Protein AF-A0A0B1SGJ6-F1 (afdb_monomer_lite)

Structure (mmCIF, N/CA/C/O backbone):
data_AF-A0A0B1SGJ6-F1
#
_entry.id   AF-A0A0B1SGJ6-F1
#
loop_
_atom_site.group_PDB
_atom_site.id
_atom_site.type_symbol
_atom_site.label_atom_id
_atom_site.label_alt_id
_atom_site.label_comp_id
_atom_site.label_asym_id
_atom_site.label_entity_id
_atom_site.label_seq_id
_atom_site.pdbx_PDB_ins_code
_atom_site.Cartn_x
_atom_site.Cartn_y
_atom_site.Cartn_z
_atom_site.occupancy
_atom_site.B_iso_or_equiv
_atom_site.auth_seq_id
_atom_site.auth_comp_id
_atom_site.auth_asym_id
_atom_site.auth_atom_id
_atom_site.pdbx_PDB_model_num
ATOM 1 N N . ALA A 1 1 ? 56.336 -38.827 12.678 1.00 42.16 1 ALA A N 1
ATOM 2 C CA . ALA A 1 1 ? 54.986 -38.502 12.176 1.00 42.16 1 ALA A CA 1
ATOM 3 C C . ALA A 1 1 ? 54.052 -38.411 13.371 1.00 42.16 1 ALA A C 1
ATOM 5 O O . ALA A 1 1 ? 54.084 -39.320 14.188 1.00 42.16 1 ALA A O 1
ATOM 6 N N . GLN A 1 2 ? 53.275 -37.336 13.500 1.00 32.31 2 GLN A N 1
ATOM 7 C CA . GLN A 1 2 ? 52.298 -37.185 14.579 1.00 32.31 2 GLN A CA 1
ATOM 8 C C . GLN A 1 2 ? 51.126 -36.366 14.037 1.00 32.31 2 GLN A C 1
ATOM 10 O O . GLN A 1 2 ? 51.325 -35.243 13.577 1.00 32.31 2 GLN A O 1
ATOM 15 N N . ALA A 1 3 ? 49.937 -36.965 13.991 1.00 36.62 3 ALA A N 1
ATOM 16 C CA . ALA A 1 3 ? 48.743 -36.301 13.482 1.00 36.62 3 ALA A CA 1
ATOM 17 C C . ALA A 1 3 ? 48.198 -35.316 14.533 1.00 36.62 3 ALA A C 1
ATOM 19 O O . ALA A 1 3 ? 48.184 -35.663 15.718 1.00 36.62 3 ALA A O 1
ATOM 20 N N . PRO A 1 4 ? 47.732 -34.115 14.145 1.00 39.00 4 PRO A N 1
ATOM 21 C CA . PRO A 1 4 ? 47.005 -33.246 15.059 1.00 39.00 4 PRO A CA 1
ATOM 22 C C . PRO A 1 4 ? 45.632 -33.860 15.365 1.00 39.00 4 PRO A C 1
ATOM 24 O O . PRO A 1 4 ? 44.899 -34.251 14.456 1.00 39.00 4 PRO A O 1
ATOM 27 N N . ALA A 1 5 ? 45.300 -33.960 16.651 1.00 38.28 5 ALA A N 1
ATOM 28 C CA . ALA A 1 5 ? 44.038 -34.531 17.108 1.00 38.28 5 ALA A CA 1
ATOM 29 C C . ALA A 1 5 ? 42.834 -33.694 16.645 1.00 38.28 5 ALA A C 1
ATOM 31 O O . ALA A 1 5 ? 42.866 -32.462 16.674 1.00 38.28 5 ALA A O 1
ATOM 32 N N . SER A 1 6 ? 41.758 -34.372 16.249 1.00 40.84 6 SER A N 1
ATOM 33 C CA . SER A 1 6 ? 40.497 -33.742 15.862 1.00 40.84 6 SER A CA 1
ATOM 34 C C . SER A 1 6 ? 39.881 -32.998 17.050 1.00 40.84 6 SER A C 1
ATOM 36 O O . SER A 1 6 ? 39.502 -33.617 18.041 1.00 40.84 6 SER A O 1
ATOM 38 N N . GLN A 1 7 ? 39.752 -31.673 16.951 1.00 48.41 7 GLN A N 1
ATOM 39 C CA . GLN A 1 7 ? 38.932 -30.904 17.887 1.00 48.41 7 GLN A CA 1
ATOM 40 C C . GLN A 1 7 ? 37.457 -31.212 17.615 1.00 48.41 7 GLN A C 1
ATOM 42 O O . GLN A 1 7 ? 36.918 -30.804 16.586 1.00 48.41 7 GLN A O 1
ATOM 47 N N . GLU A 1 8 ? 36.798 -31.930 18.524 1.00 55.03 8 GLU A N 1
ATOM 48 C CA . GLU A 1 8 ? 35.347 -32.100 18.460 1.00 55.03 8 GLU A CA 1
ATOM 49 C C . GLU A 1 8 ? 34.653 -30.759 18.725 1.00 55.03 8 GLU A C 1
ATOM 51 O O . GLU A 1 8 ? 34.845 -30.141 19.774 1.00 55.03 8 GLU A O 1
ATOM 56 N N . CYS A 1 9 ? 33.829 -30.300 17.779 1.00 58.97 9 CYS A N 1
ATOM 57 C CA . CYS A 1 9 ? 33.044 -29.080 17.942 1.00 58.97 9 CYS A CA 1
ATOM 58 C C . CYS A 1 9 ? 32.043 -29.263 19.102 1.00 58.97 9 CYS A C 1
ATOM 60 O O . CYS A 1 9 ? 31.173 -30.136 19.018 1.00 58.97 9 CYS A O 1
ATOM 62 N N . PRO A 1 10 ? 32.107 -28.453 20.177 1.00 64.56 10 PRO A N 1
ATOM 63 C CA . PRO A 1 10 ? 31.328 -28.717 21.387 1.00 64.56 10 PRO A CA 1
ATOM 64 C C . PRO A 1 10 ? 29.848 -28.330 21.257 1.00 64.56 10 PRO A C 1
ATOM 66 O O . PRO A 1 10 ? 29.024 -28.750 22.072 1.00 64.56 10 PRO A O 1
ATOM 69 N N . TRP A 1 11 ? 29.491 -27.556 20.232 1.00 69.00 11 TRP A N 1
ATOM 70 C CA . TRP A 1 11 ? 28.129 -27.099 19.968 1.00 69.00 11 TRP A CA 1
ATOM 71 C C . TRP A 1 11 ? 27.372 -28.030 19.018 1.00 69.00 11 TRP A C 1
ATOM 73 O O . TRP A 1 11 ? 27.882 -28.450 17.983 1.00 69.00 11 TRP A O 1
ATOM 83 N N . THR A 1 12 ? 26.104 -28.290 19.333 1.00 71.56 12 THR A N 1
ATOM 84 C CA . THR A 1 12 ? 25.183 -29.085 18.506 1.00 71.56 12 THR A CA 1
ATOM 85 C C . THR A 1 12 ? 23.920 -28.299 18.175 1.00 71.56 12 THR A C 1
ATOM 87 O O . THR A 1 12 ? 23.403 -27.580 19.026 1.00 71.56 12 THR A O 1
ATOM 90 N N . ARG A 1 13 ? 23.422 -28.420 16.939 1.00 78.50 13 ARG A N 1
ATOM 91 C CA . ARG A 1 13 ? 22.153 -27.814 16.505 1.00 78.50 13 ARG A CA 1
ATOM 92 C C . ARG A 1 13 ? 20.985 -28.714 16.916 1.00 78.50 13 ARG A C 1
ATOM 94 O O . ARG A 1 13 ? 21.006 -29.901 16.611 1.00 78.50 13 ARG A O 1
ATOM 101 N N . HIS A 1 14 ? 19.963 -28.123 17.525 1.00 67.50 14 HIS A N 1
ATOM 102 C CA . HIS A 1 14 ? 18.692 -28.757 17.883 1.00 67.50 14 HIS A CA 1
ATOM 103 C C . HIS A 1 14 ? 17.524 -27.892 17.401 1.00 67.50 14 HIS A C 1
ATOM 105 O O . HIS A 1 14 ? 17.699 -26.711 17.096 1.00 67.50 14 HIS A O 1
ATOM 111 N N . GLU A 1 15 ? 16.334 -28.475 17.310 1.00 79.56 15 GLU A N 1
ATOM 112 C CA . GLU A 1 15 ? 15.128 -27.805 16.818 1.00 79.56 15 GLU A CA 1
ATOM 113 C C . GLU A 1 15 ? 13.954 -28.137 17.742 1.00 79.56 15 GLU A C 1
ATOM 115 O O . GLU A 1 15 ? 13.792 -29.286 18.153 1.00 79.56 15 GLU A O 1
ATOM 120 N N . THR A 1 16 ? 13.176 -27.129 18.139 1.00 73.06 16 THR A N 1
ATOM 121 C CA . THR A 1 16 ? 12.017 -27.327 19.020 1.00 73.06 16 THR A CA 1
ATOM 122 C C . THR A 1 16 ? 10.806 -27.844 18.242 1.00 73.06 16 THR A C 1
ATOM 124 O O . THR A 1 16 ? 10.727 -27.699 17.024 1.00 73.06 16 THR A O 1
ATOM 127 N N . ALA A 1 17 ? 9.797 -28.365 18.950 1.00 65.12 17 ALA A N 1
ATOM 128 C CA . ALA A 1 17 ? 8.514 -28.760 18.353 1.00 65.12 17 ALA A CA 1
ATOM 129 C C . ALA A 1 17 ? 7.751 -27.600 17.666 1.00 65.12 17 ALA A C 1
ATOM 131 O O . ALA A 1 17 ? 6.809 -27.839 16.919 1.00 65.12 17 ALA A O 1
ATOM 132 N N . GLU A 1 18 ? 8.172 -26.351 17.891 1.00 61.56 18 GLU A N 1
ATOM 133 C CA . GLU A 1 18 ? 7.672 -25.148 17.213 1.00 61.56 18 GLU A CA 1
ATOM 134 C C . GLU A 1 18 ? 8.515 -24.747 15.980 1.00 61.56 18 GLU A C 1
ATOM 136 O O . GLU A 1 18 ? 8.360 -23.644 15.458 1.00 61.56 18 GLU A O 1
ATOM 141 N N . GLY A 1 19 ? 9.464 -25.585 15.543 1.00 68.69 19 GLY A N 1
ATOM 142 C CA . GLY A 1 19 ? 10.342 -25.315 14.397 1.00 68.69 19 GLY A CA 1
ATOM 143 C C . GLY A 1 19 ? 11.425 -24.258 14.651 1.00 68.69 19 GLY A C 1
ATOM 144 O O . GLY A 1 19 ? 11.984 -23.702 13.704 1.00 68.69 19 GLY A O 1
ATOM 145 N N . ARG A 1 20 ? 11.732 -23.929 15.917 1.00 60.72 20 ARG A N 1
ATOM 146 C CA . ARG A 1 20 ? 12.781 -22.950 16.252 1.00 60.72 20 ARG A CA 1
ATOM 147 C C . ARG A 1 20 ? 14.111 -23.644 16.522 1.00 60.72 20 ARG A C 1
ATOM 149 O O . ARG A 1 20 ? 14.217 -24.493 17.405 1.00 60.72 20 ARG A O 1
ATOM 156 N N . VAL A 1 21 ? 15.140 -23.242 15.782 1.00 71.88 21 VAL A N 1
ATOM 157 C CA . VAL A 1 21 ? 16.500 -23.782 15.906 1.00 71.88 21 VAL A CA 1
ATOM 158 C C . VAL A 1 21 ? 17.252 -23.119 17.062 1.00 71.88 21 VAL A C 1
ATOM 160 O O . VAL A 1 21 ? 17.298 -21.893 17.151 1.00 71.88 21 VAL A O 1
ATOM 163 N N . TYR A 1 22 ? 17.902 -23.927 17.898 1.00 72.19 22 TYR A N 1
ATOM 164 C CA . TYR A 1 22 ? 18.834 -23.479 18.934 1.00 72.19 22 TYR A CA 1
ATOM 165 C C . TYR A 1 22 ? 20.126 -24.307 18.916 1.00 72.19 22 TYR A C 1
ATOM 167 O O . TYR A 1 22 ? 20.196 -25.394 18.339 1.00 72.19 22 TYR A O 1
ATOM 175 N N . TYR A 1 23 ? 21.173 -23.779 19.539 1.00 77.25 23 TYR A N 1
ATOM 176 C CA . TYR A 1 23 ? 22.501 -24.382 19.593 1.00 77.25 23 TYR A CA 1
ATOM 177 C C . TYR A 1 23 ? 22.860 -24.700 21.040 1.00 77.25 23 TYR A C 1
ATOM 179 O O . TYR A 1 23 ? 22.784 -23.830 21.902 1.00 77.25 23 TYR A O 1
ATOM 187 N N . TYR A 1 24 ? 23.247 -25.943 21.308 1.00 67.38 24 TYR A N 1
ATOM 188 C CA . TYR A 1 24 ? 23.537 -26.453 22.644 1.00 67.38 24 TYR A CA 1
ATOM 189 C C . TYR A 1 24 ? 25.009 -26.842 22.783 1.00 67.38 24 TYR A C 1
ATOM 191 O O . TYR A 1 24 ? 25.493 -27.689 22.024 1.00 67.38 24 TYR A O 1
ATOM 199 N N . ASN A 1 25 ? 25.705 -26.247 23.751 1.00 75.38 25 ASN A N 1
ATOM 200 C CA . ASN A 1 25 ? 27.093 -26.557 24.075 1.00 75.38 25 ASN A CA 1
ATOM 201 C C . ASN A 1 25 ? 27.160 -27.757 25.030 1.00 75.38 25 ASN A C 1
ATOM 203 O O . ASN A 1 25 ? 26.712 -27.695 26.174 1.00 75.38 25 ASN A O 1
ATOM 207 N N . LYS A 1 26 ? 27.757 -28.861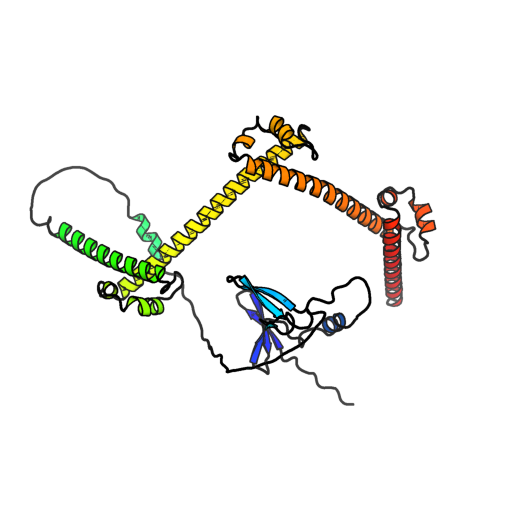 24.580 1.00 68.25 26 LYS A N 1
ATOM 208 C CA . LYS A 1 26 ? 27.912 -30.084 25.378 1.00 68.25 26 LYS A CA 1
ATOM 209 C C . LYS A 1 26 ? 28.878 -29.923 26.555 1.00 68.25 26 LYS A C 1
ATOM 211 O O . LYS A 1 26 ? 28.701 -30.645 27.542 1.00 68.25 26 LYS A O 1
ATOM 216 N N . ILE A 1 27 ? 29.852 -29.011 26.446 1.00 63.88 27 ILE A N 1
ATOM 217 C CA . ILE A 1 27 ? 30.875 -28.724 27.462 1.00 63.88 27 ILE A CA 1
ATOM 218 C C . ILE A 1 27 ? 30.322 -27.763 28.520 1.00 63.88 27 ILE A C 1
ATOM 220 O O . ILE A 1 27 ? 30.302 -28.121 29.693 1.00 63.88 27 ILE A O 1
ATOM 224 N N . THR A 1 28 ? 29.822 -26.585 28.128 1.00 70.31 28 THR A N 1
ATOM 225 C CA . THR A 1 28 ? 29.324 -25.576 29.091 1.00 70.31 28 THR A CA 1
ATOM 226 C C . THR A 1 28 ? 27.881 -25.812 29.550 1.00 70.31 28 THR A C 1
ATOM 228 O O . THR A 1 28 ? 27.431 -25.170 30.491 1.00 70.31 28 THR A O 1
ATOM 231 N N . LYS A 1 29 ? 27.153 -26.746 28.916 1.00 65.50 29 LYS A N 1
ATOM 232 C CA . LYS A 1 29 ? 25.715 -27.032 29.124 1.00 65.50 29 LYS A CA 1
ATOM 233 C C . LYS A 1 29 ? 24.772 -25.875 28.760 1.00 65.50 29 LYS A C 1
ATOM 235 O O . LYS A 1 29 ? 23.581 -25.939 29.061 1.00 65.50 29 LYS A O 1
ATOM 240 N N . GLU A 1 30 ? 25.271 -24.853 28.071 1.00 59.88 30 GLU A N 1
ATOM 241 C CA . GLU A 1 30 ? 24.509 -23.664 27.686 1.00 59.88 30 GLU A CA 1
ATOM 242 C C . GLU A 1 30 ? 23.704 -23.861 26.393 1.00 59.88 30 GLU A C 1
ATOM 244 O O . GLU A 1 30 ? 24.077 -24.634 25.506 1.00 59.88 30 GLU A O 1
ATOM 249 N N . SER A 1 31 ? 22.611 -23.103 26.255 1.00 72.88 31 SER A N 1
ATOM 250 C CA . SER A 1 31 ? 21.803 -23.036 25.031 1.00 72.88 31 SER A CA 1
ATOM 251 C C . SER A 1 31 ? 21.754 -21.605 24.485 1.00 72.88 31 SER A C 1
ATOM 253 O O . SER A 1 31 ? 21.462 -20.660 25.214 1.00 72.88 31 SER A O 1
ATOM 255 N N . SER A 1 32 ? 22.046 -21.442 23.194 1.00 62.19 32 SER A N 1
ATOM 256 C CA . SER A 1 32 ? 22.068 -20.160 22.483 1.00 62.19 32 SER A CA 1
ATOM 257 C C . SER A 1 32 ? 21.132 -20.186 21.278 1.00 62.19 32 SER A C 1
ATOM 259 O O . SER A 1 32 ? 21.138 -21.124 20.483 1.00 62.19 32 SER A O 1
ATOM 261 N N . TRP A 1 33 ? 20.378 -19.104 21.091 1.00 69.12 33 TRP A N 1
ATOM 262 C CA . TRP A 1 33 ? 19.556 -18.870 19.896 1.00 69.12 33 TRP A CA 1
ATOM 263 C C . TRP A 1 33 ? 20.354 -18.275 18.722 1.00 69.12 33 TRP A C 1
ATOM 265 O O . TRP A 1 33 ? 19.861 -18.222 17.600 1.00 69.12 33 TRP A O 1
ATOM 275 N N . ASN A 1 34 ? 21.598 -17.843 18.957 1.00 61.06 34 ASN A N 1
ATOM 276 C CA . ASN A 1 34 ? 22.507 -17.343 17.924 1.00 61.06 34 ASN A CA 1
ATOM 277 C C . ASN A 1 34 ? 23.528 -18.427 17.553 1.00 61.06 34 ASN A C 1
ATOM 279 O O . ASN A 1 34 ? 24.115 -19.032 18.453 1.00 61.06 34 ASN A O 1
ATOM 283 N N . LYS A 1 35 ? 23.767 -18.633 16.247 1.00 63.94 35 LYS A N 1
ATOM 284 C CA . LYS A 1 35 ? 24.758 -19.585 15.706 1.00 63.94 35 LYS A CA 1
ATOM 285 C C . LYS A 1 35 ? 26.162 -19.254 16.252 1.00 63.94 35 LYS A C 1
ATOM 287 O O . LYS A 1 35 ? 26.687 -18.199 15.882 1.00 63.94 35 LYS A O 1
ATOM 292 N N . PRO A 1 36 ? 26.767 -20.114 17.096 1.00 63.47 36 PRO A N 1
ATOM 293 C CA . PRO A 1 36 ? 28.105 -19.893 17.645 1.00 63.47 36 PRO A CA 1
ATOM 294 C C . PRO A 1 36 ? 29.154 -19.807 16.532 1.00 63.47 36 PRO A C 1
ATOM 296 O O . PRO A 1 36 ? 29.044 -20.514 15.528 1.00 63.47 36 PRO A O 1
ATOM 299 N N . ASP A 1 37 ? 30.184 -18.976 16.710 1.00 54.78 37 ASP A N 1
ATOM 300 C CA . ASP A 1 37 ? 31.239 -18.792 15.699 1.00 54.78 37 ASP A CA 1
ATOM 301 C C . ASP A 1 37 ? 32.028 -20.084 15.416 1.00 54.78 37 ASP A C 1
ATOM 303 O O . ASP A 1 37 ? 32.482 -20.295 14.295 1.00 54.78 37 ASP A O 1
ATOM 307 N N . GLU A 1 38 ? 32.104 -20.997 16.387 1.00 57.88 38 GLU A N 1
ATOM 308 C CA . GLU A 1 38 ? 32.708 -22.335 16.262 1.00 57.88 38 GLU A CA 1
ATOM 309 C C . GLU A 1 38 ? 31.938 -23.281 15.318 1.00 57.88 38 GLU A C 1
ATOM 311 O O . GLU A 1 38 ? 32.473 -24.301 14.894 1.00 57.88 38 GLU A O 1
ATOM 316 N N . LEU A 1 39 ? 30.687 -22.948 14.978 1.00 56.16 39 LEU A N 1
ATOM 317 C CA . LEU A 1 39 ? 29.820 -23.705 14.064 1.00 56.16 39 LEU A CA 1
ATOM 318 C C . LEU A 1 39 ? 29.654 -22.983 12.709 1.00 56.16 39 LEU A C 1
ATOM 320 O O . LEU A 1 39 ? 28.787 -23.328 11.901 1.00 56.16 39 LEU A O 1
ATOM 324 N N . LYS A 1 40 ? 30.465 -21.951 12.445 1.00 45.84 40 LYS A N 1
ATOM 325 C CA . LYS A 1 40 ? 30.570 -21.298 11.134 1.00 45.84 40 LYS A CA 1
ATOM 326 C C . LYS A 1 40 ? 31.680 -21.954 10.323 1.00 45.84 40 LYS A C 1
ATOM 328 O O . LYS A 1 40 ? 32.773 -22.207 10.822 1.00 45.84 40 LYS A O 1
ATOM 333 N N . THR A 1 41 ? 31.393 -22.240 9.058 1.00 52.75 41 THR A N 1
ATOM 334 C CA . THR A 1 41 ? 32.375 -22.819 8.138 1.00 52.75 41 THR A CA 1
ATOM 335 C C . THR A 1 41 ? 33.531 -21.837 7.905 1.00 52.75 41 THR A C 1
ATOM 337 O O . THR A 1 41 ? 33.308 -20.624 7.932 1.00 52.75 41 THR A O 1
ATOM 340 N N . PRO A 1 42 ? 34.764 -22.313 7.622 1.00 52.78 42 PRO A N 1
ATOM 341 C CA . PRO A 1 42 ? 35.931 -21.441 7.417 1.00 52.78 42 PRO A CA 1
ATOM 342 C C . PRO A 1 42 ? 35.716 -20.326 6.379 1.00 52.78 42 PRO A C 1
ATOM 344 O O . PRO A 1 42 ? 36.269 -19.236 6.508 1.00 52.78 42 PRO A O 1
ATOM 347 N N . GLN A 1 43 ? 34.859 -20.590 5.393 1.00 45.47 43 GLN A N 1
ATOM 348 C CA . GLN A 1 43 ? 34.465 -19.682 4.319 1.00 45.47 43 GLN A CA 1
ATOM 349 C C . GLN A 1 43 ? 33.690 -18.446 4.831 1.00 45.47 43 GLN A C 1
ATOM 351 O O . GLN A 1 43 ? 34.026 -17.322 4.471 1.00 45.47 43 GLN A O 1
ATOM 356 N N . GLU A 1 44 ? 32.755 -18.627 5.776 1.00 52.97 44 GLU A N 1
ATOM 357 C CA . GLU A 1 44 ? 31.968 -17.546 6.414 1.00 52.97 44 GLU A CA 1
ATOM 358 C C . GLU A 1 44 ? 32.860 -16.624 7.283 1.00 52.97 44 GLU A C 1
ATOM 360 O O . GLU A 1 44 ? 32.510 -15.481 7.583 1.00 52.97 44 GLU A O 1
ATOM 365 N N . ARG A 1 45 ? 34.046 -17.112 7.687 1.00 50.75 45 ARG A N 1
ATOM 366 C CA . ARG A 1 45 ? 35.055 -16.349 8.441 1.00 50.75 45 ARG A CA 1
ATOM 367 C C . ARG A 1 45 ? 35.936 -15.479 7.536 1.00 50.75 45 ARG A C 1
ATOM 369 O O . ARG A 1 45 ? 36.375 -14.422 7.982 1.00 50.75 45 ARG A O 1
ATOM 376 N N . GLN A 1 46 ? 36.182 -15.887 6.287 1.00 46.97 46 GLN A N 1
ATOM 377 C CA . GLN A 1 46 ? 36.994 -15.118 5.332 1.00 46.97 46 GLN A CA 1
ATOM 378 C C . GLN A 1 46 ? 36.250 -13.902 4.761 1.00 46.97 46 GLN A C 1
ATOM 380 O O . GLN A 1 46 ? 36.866 -12.857 4.569 1.00 46.97 46 GLN A O 1
ATOM 385 N N . GLU A 1 47 ? 34.928 -13.983 4.584 1.00 43.81 47 GLU A N 1
ATOM 386 C CA . GLU A 1 47 ? 34.097 -12.875 4.069 1.00 43.81 47 GLU A CA 1
ATOM 387 C C . GLU A 1 47 ? 34.064 -11.638 4.991 1.00 43.81 47 GLU A C 1
ATOM 389 O O . GLU A 1 47 ? 33.723 -10.540 4.558 1.00 43.81 47 GLU A O 1
ATOM 394 N N . ARG A 1 48 ? 34.475 -11.777 6.260 1.00 46.50 48 ARG A N 1
ATOM 395 C CA . ARG A 1 48 ? 34.624 -10.657 7.208 1.00 46.50 48 ARG A CA 1
ATOM 396 C C . ARG A 1 48 ? 35.997 -9.965 7.130 1.00 46.50 48 ARG A C 1
ATOM 398 O O . ARG A 1 48 ? 36.196 -8.944 7.786 1.00 46.50 48 ARG A O 1
ATOM 405 N N . SER A 1 49 ? 36.948 -10.492 6.356 1.00 39.06 49 SER A N 1
ATOM 406 C CA . SER A 1 49 ? 38.368 -10.112 6.422 1.00 39.06 49 SER A CA 1
ATOM 407 C C . SER A 1 49 ? 38.961 -9.633 5.090 1.00 39.06 49 SER A C 1
ATOM 409 O O . SER A 1 49 ? 40.111 -9.935 4.782 1.00 39.06 49 SER A O 1
ATOM 411 N N . THR A 1 50 ? 38.220 -8.821 4.327 1.00 27.88 50 THR A N 1
ATOM 412 C CA . THR A 1 50 ? 38.758 -8.085 3.164 1.00 27.88 50 THR A CA 1
ATOM 413 C C . THR A 1 50 ? 38.269 -6.628 3.129 1.00 27.88 50 THR A C 1
ATOM 415 O O . THR A 1 50 ? 37.095 -6.393 2.838 1.00 27.88 50 THR A O 1
ATOM 418 N N . PRO A 1 51 ? 39.134 -5.625 3.376 1.00 45.66 51 PRO A N 1
ATOM 419 C CA . PRO A 1 51 ? 38.802 -4.217 3.185 1.00 45.66 51 PRO A CA 1
ATOM 420 C C . PRO A 1 51 ? 39.362 -3.702 1.846 1.00 45.66 51 PRO A C 1
ATOM 422 O O . PRO A 1 51 ? 40.555 -3.423 1.743 1.00 45.66 51 PRO A O 1
ATOM 425 N N . THR A 1 52 ? 38.535 -3.530 0.807 1.00 26.25 52 THR A N 1
ATOM 426 C CA . THR A 1 52 ? 38.939 -2.765 -0.396 1.00 26.25 52 THR A CA 1
ATOM 427 C C . THR A 1 52 ? 37.748 -2.092 -1.094 1.00 26.25 52 THR A C 1
ATOM 429 O O . THR A 1 52 ? 37.011 -2.709 -1.849 1.00 26.25 52 THR A O 1
ATOM 432 N N . THR A 1 53 ? 37.628 -0.785 -0.851 1.00 27.42 53 THR A N 1
ATOM 433 C CA . THR A 1 53 ? 37.294 0.266 -1.832 1.00 27.42 53 THR A CA 1
ATOM 434 C C . THR A 1 53 ? 36.072 0.086 -2.751 1.00 27.42 53 THR A C 1
ATOM 436 O O . THR A 1 53 ? 36.189 -0.349 -3.893 1.00 27.42 53 THR A O 1
ATOM 439 N N . SER A 1 54 ? 34.950 0.712 -2.385 1.00 29.70 54 SER A N 1
ATOM 440 C CA . SER A 1 54 ? 34.669 2.081 -2.874 1.00 29.70 54 SER A CA 1
ATOM 441 C C . SER A 1 54 ? 33.423 2.720 -2.233 1.00 29.70 54 SER A C 1
ATOM 443 O O . SER A 1 54 ? 32.460 2.042 -1.896 1.00 29.70 54 SER A O 1
ATOM 445 N N . SER A 1 55 ? 33.461 4.056 -2.139 1.00 28.58 55 SER A N 1
ATOM 446 C CA . SER A 1 55 ? 32.335 4.980 -1.894 1.00 28.58 55 SER A CA 1
ATOM 447 C C . SER A 1 55 ? 31.810 5.193 -0.457 1.00 28.58 55 SER A C 1
ATOM 449 O O . SER A 1 55 ? 31.072 4.393 0.104 1.00 28.58 55 SER A O 1
ATOM 451 N N . SER A 1 56 ? 32.059 6.423 0.014 1.00 31.20 56 SER A N 1
ATOM 452 C CA . SER A 1 56 ? 31.133 7.268 0.797 1.00 31.20 56 SER A CA 1
ATOM 453 C C . SER A 1 56 ? 30.987 7.064 2.316 1.00 31.20 56 SER A C 1
ATOM 455 O O . SER A 1 56 ? 30.142 6.323 2.803 1.00 31.20 56 SER A O 1
ATOM 457 N N . SER A 1 57 ? 31.720 7.906 3.054 1.00 46.25 57 SER A N 1
ATOM 458 C CA . SER A 1 57 ? 31.234 8.717 4.188 1.00 46.25 57 SER A CA 1
ATOM 459 C C . SER A 1 57 ? 30.167 8.107 5.117 1.00 46.25 57 SER A C 1
ATOM 461 O O . SER A 1 57 ? 28.974 8.327 4.921 1.00 46.25 57 SER A O 1
ATOM 463 N N . SER A 1 58 ? 30.581 7.433 6.198 1.00 37.34 58 SER A N 1
ATOM 464 C CA . SER A 1 58 ? 29.693 7.059 7.324 1.00 37.34 58 SER A CA 1
ATOM 465 C C . SER A 1 58 ? 30.438 6.860 8.654 1.00 37.34 58 SER A C 1
ATOM 467 O O . SER A 1 58 ? 30.207 5.906 9.395 1.00 37.34 58 SER A O 1
ATOM 469 N N . SER A 1 59 ? 31.322 7.794 9.011 1.00 38.94 59 SER A N 1
ATOM 470 C CA . SER A 1 59 ? 31.912 7.874 10.353 1.00 38.94 59 SER A CA 1
ATOM 471 C C . SER A 1 59 ? 30.912 8.443 11.378 1.00 38.94 59 SER A C 1
ATOM 473 O O . SER A 1 59 ? 31.130 9.542 11.880 1.00 38.94 59 SER A O 1
ATOM 475 N N . ASN A 1 60 ? 29.794 7.741 11.638 1.00 49.25 60 ASN A N 1
ATOM 476 C CA . ASN A 1 60 ? 28.907 7.956 12.802 1.00 49.25 60 ASN A CA 1
ATOM 477 C C . ASN A 1 60 ? 27.763 6.912 12.912 1.00 49.25 60 ASN A C 1
ATOM 479 O O . ASN A 1 60 ? 26.586 7.253 12.834 1.00 49.25 60 ASN A O 1
ATOM 483 N N . VAL A 1 61 ? 28.081 5.620 13.094 1.00 50.12 61 VAL A N 1
ATOM 484 C CA . VAL A 1 61 ? 27.062 4.564 13.333 1.00 50.12 61 VAL A CA 1
ATOM 485 C C . VAL A 1 61 ? 27.511 3.564 14.412 1.00 50.12 61 VAL A C 1
ATOM 487 O O . VAL A 1 61 ? 27.678 2.376 14.158 1.00 50.12 61 VAL A O 1
ATOM 490 N N . ILE A 1 62 ? 27.729 4.055 15.635 1.00 59.16 62 ILE A N 1
ATOM 491 C CA . ILE A 1 62 ? 27.978 3.206 16.824 1.00 59.16 62 ILE A CA 1
ATOM 492 C C . ILE A 1 62 ? 26.913 3.454 17.903 1.00 59.16 62 ILE A C 1
ATOM 494 O O . ILE A 1 62 ? 26.447 2.514 18.544 1.00 59.16 62 ILE A O 1
ATOM 498 N N . TRP A 1 63 ? 26.466 4.702 18.050 1.00 63.97 63 TRP A N 1
ATOM 499 C CA . TRP A 1 63 ? 25.434 5.111 19.001 1.00 63.97 63 TRP A CA 1
ATOM 500 C C . TRP A 1 63 ? 24.160 5.548 18.275 1.00 63.97 63 TRP A C 1
ATOM 502 O O . TRP A 1 63 ? 24.230 6.248 17.266 1.00 63.97 63 TRP A O 1
ATOM 512 N N . ARG A 1 64 ? 22.991 5.161 18.798 1.00 69.06 64 ARG A N 1
ATOM 513 C CA . ARG A 1 64 ? 21.675 5.652 18.353 1.00 69.06 64 ARG A CA 1
ATOM 514 C C . ARG A 1 64 ? 20.978 6.412 19.475 1.00 69.06 64 ARG A C 1
ATOM 516 O O . ARG A 1 64 ? 20.944 5.931 20.604 1.00 69.06 64 ARG A O 1
ATOM 523 N N . GLU A 1 65 ? 20.399 7.562 19.147 1.00 77.38 65 GLU A N 1
ATOM 524 C CA . GLU A 1 65 ? 19.503 8.304 20.038 1.00 77.38 65 GLU A CA 1
ATOM 525 C C . GLU A 1 65 ? 18.106 7.665 20.028 1.00 77.38 65 GLU A C 1
ATOM 527 O O . GLU A 1 65 ? 17.547 7.372 18.970 1.00 77.38 65 GLU A O 1
ATOM 532 N N . TYR A 1 66 ? 17.534 7.489 21.214 1.00 66.25 66 TYR A N 1
ATOM 533 C CA . TYR A 1 66 ? 16.144 7.107 21.441 1.00 66.25 66 TYR A CA 1
ATOM 534 C C . TYR A 1 66 ? 15.525 8.063 22.465 1.00 66.25 66 TYR A C 1
ATOM 536 O O . TYR A 1 66 ? 16.241 8.707 23.227 1.00 66.25 66 TYR A O 1
ATOM 544 N N . LYS A 1 67 ? 14.194 8.174 22.500 1.00 67.56 67 LYS A N 1
ATOM 545 C CA . LYS A 1 67 ? 13.482 9.073 23.424 1.00 67.56 67 LYS A CA 1
ATOM 546 C C . LYS A 1 67 ? 12.553 8.275 24.325 1.00 67.56 67 LYS A C 1
ATOM 548 O O . LYS A 1 67 ? 11.851 7.386 23.848 1.00 67.56 67 LYS A O 1
ATOM 553 N N . THR A 1 68 ? 12.550 8.590 25.617 1.00 66.06 68 THR A N 1
ATOM 554 C CA . THR A 1 68 ? 11.567 8.047 26.561 1.00 66.06 68 THR A CA 1
ATOM 555 C C . THR A 1 68 ? 10.178 8.645 26.285 1.00 66.06 68 THR A C 1
ATOM 557 O O . THR A 1 68 ? 10.088 9.724 25.690 1.00 66.06 68 THR A O 1
ATOM 560 N N . PRO A 1 69 ? 9.078 8.008 26.736 1.00 54.59 69 PRO A N 1
ATOM 561 C CA . PRO A 1 69 ? 7.736 8.605 26.669 1.00 54.59 69 PRO A CA 1
ATOM 562 C C . PRO A 1 69 ? 7.609 9.939 27.432 1.00 54.59 69 PRO A C 1
ATOM 564 O O . PRO A 1 69 ? 6.694 10.710 27.166 1.00 54.59 69 PRO A O 1
ATOM 567 N N . GLU A 1 70 ? 8.551 10.247 28.327 1.00 52.84 70 GLU A N 1
ATOM 568 C CA . GLU A 1 70 ? 8.677 11.526 29.045 1.00 52.84 70 GLU A CA 1
ATOM 569 C C . GLU A 1 70 ? 9.475 12.588 28.255 1.00 52.84 70 GLU A C 1
ATOM 571 O O . GLU A 1 70 ? 9.776 13.664 28.768 1.00 52.84 70 GLU A O 1
ATOM 576 N N . GLY A 1 71 ? 9.869 12.290 27.011 1.00 64.81 71 GLY A N 1
ATOM 577 C CA . GLY A 1 71 ? 10.574 13.210 26.115 1.00 64.81 71 GLY A CA 1
ATOM 578 C C . GLY A 1 71 ? 12.085 13.336 26.346 1.00 64.81 71 GLY A C 1
ATOM 579 O O . GLY A 1 71 ? 12.737 14.100 25.633 1.00 64.81 71 GLY A O 1
ATOM 580 N N . ARG A 1 72 ? 12.672 12.589 27.293 1.00 58.66 72 ARG A N 1
ATOM 581 C CA . ARG A 1 72 ? 14.120 12.621 27.563 1.00 58.66 72 ARG A CA 1
ATOM 582 C C . ARG A 1 72 ? 14.886 11.735 26.565 1.00 58.66 72 ARG A C 1
ATOM 584 O O . ARG A 1 72 ? 14.533 10.563 26.421 1.00 58.66 72 ARG A O 1
ATOM 591 N N . PRO A 1 73 ? 15.920 12.250 25.873 1.00 68.19 73 PRO A N 1
ATOM 592 C CA . PRO A 1 73 ? 16.756 11.438 24.996 1.00 68.19 73 PRO A CA 1
ATOM 593 C C . PRO A 1 73 ? 17.741 10.574 25.800 1.00 68.19 73 PRO A C 1
ATOM 595 O O . PRO A 1 73 ? 18.267 11.009 26.824 1.00 68.19 73 PRO A O 1
ATOM 598 N N . TYR A 1 74 ? 18.018 9.368 25.309 1.00 66.88 74 TYR A N 1
ATOM 599 C CA . TYR A 1 74 ? 19.079 8.480 25.784 1.00 66.88 74 TYR A CA 1
ATOM 600 C C . TYR A 1 74 ? 19.826 7.868 24.593 1.00 66.88 74 TYR A C 1
ATOM 602 O O . TYR A 1 74 ? 19.256 7.680 23.515 1.00 66.88 74 TYR A O 1
ATOM 610 N N . TYR A 1 75 ? 21.108 7.558 24.775 1.00 74.69 75 TYR A N 1
ATOM 611 C CA . TYR A 1 75 ? 21.982 7.049 23.720 1.00 74.69 75 TYR A CA 1
ATOM 612 C C . TYR A 1 75 ? 22.275 5.567 23.955 1.00 74.69 75 TYR A C 1
ATOM 614 O O . TYR A 1 75 ? 22.632 5.162 25.059 1.00 74.69 75 TYR A O 1
ATOM 622 N N . TYR A 1 76 ? 22.122 4.748 22.916 1.00 59.22 76 TYR A N 1
ATOM 623 C CA . TYR A 1 76 ? 22.328 3.300 22.966 1.00 59.22 76 TYR A CA 1
ATOM 624 C C . TYR A 1 76 ? 23.446 2.874 22.016 1.00 59.22 76 TYR A C 1
ATOM 626 O O . TYR A 1 76 ? 23.356 3.112 20.806 1.00 59.22 76 TYR A O 1
ATOM 634 N N . ASN A 1 77 ? 24.476 2.220 22.549 1.00 66.50 77 ASN A N 1
ATOM 635 C CA . ASN A 1 77 ? 25.573 1.668 21.766 1.00 66.50 77 ASN A CA 1
ATOM 636 C C . ASN A 1 77 ? 25.150 0.335 21.136 1.00 66.50 77 ASN A C 1
ATOM 638 O O . ASN A 1 77 ? 24.840 -0.633 21.830 1.00 66.50 77 ASN A O 1
ATOM 642 N N . THR A 1 78 ? 25.168 0.252 19.807 1.00 53.34 78 THR A N 1
ATOM 643 C CA . THR A 1 78 ? 24.738 -0.955 19.085 1.00 53.34 78 THR A CA 1
ATOM 644 C C . THR A 1 78 ? 25.754 -2.096 19.122 1.00 53.34 78 THR A C 1
ATOM 646 O O . THR A 1 78 ? 25.412 -3.209 18.729 1.00 53.34 78 THR A O 1
ATOM 649 N N . VAL A 1 79 ? 26.987 -1.829 19.563 1.00 57.88 79 VAL A N 1
ATOM 650 C CA . VAL A 1 79 ? 28.085 -2.803 19.653 1.00 57.88 79 VAL A CA 1
ATOM 651 C C . VAL A 1 79 ? 28.221 -3.342 21.079 1.00 57.88 79 VAL A C 1
ATOM 653 O O . VAL A 1 79 ? 28.237 -4.556 21.263 1.00 57.88 79 VAL A O 1
ATOM 656 N N . THR A 1 80 ? 28.265 -2.466 22.089 1.00 65.38 80 THR A N 1
ATOM 657 C CA . THR A 1 80 ? 28.436 -2.863 23.505 1.00 65.38 80 THR A CA 1
ATOM 658 C C . THR A 1 80 ? 27.118 -3.097 24.248 1.00 65.38 80 THR A C 1
ATOM 660 O O . THR A 1 80 ? 27.125 -3.676 25.330 1.00 65.38 80 THR A O 1
ATOM 663 N N . LYS A 1 81 ? 25.975 -2.696 23.666 1.00 62.25 81 LYS A N 1
ATOM 664 C CA . LYS A 1 81 ? 24.629 -2.700 24.279 1.00 62.25 81 LYS A CA 1
ATOM 665 C C . LYS A 1 81 ? 24.475 -1.794 25.509 1.00 62.25 81 LYS A C 1
ATOM 667 O O . LYS A 1 81 ? 23.494 -1.923 26.239 1.00 62.25 81 LYS A O 1
ATOM 672 N N . GLU A 1 82 ? 25.400 -0.865 25.721 1.00 55.81 82 GLU A N 1
ATOM 673 C CA . GLU A 1 82 ? 25.353 0.096 26.824 1.00 55.81 82 GLU A CA 1
ATOM 674 C C . GLU A 1 82 ? 24.380 1.249 26.530 1.00 55.81 82 GLU A C 1
ATOM 676 O O . GLU A 1 82 ? 24.269 1.724 25.396 1.00 55.81 82 GLU A O 1
ATOM 681 N N . THR A 1 83 ? 23.687 1.722 27.569 1.00 66.25 83 THR A N 1
ATOM 682 C CA . THR A 1 83 ? 22.813 2.905 27.530 1.00 66.25 83 THR A CA 1
ATOM 683 C C . THR A 1 83 ? 23.412 4.036 28.356 1.00 66.25 83 THR A C 1
ATOM 685 O O . THR A 1 83 ? 23.635 3.855 29.554 1.00 66.25 83 THR A O 1
ATOM 688 N N . THR A 1 84 ? 23.597 5.216 27.764 1.00 61.81 84 THR A N 1
ATOM 689 C CA . THR A 1 84 ? 24.050 6.419 28.476 1.00 61.81 84 THR A CA 1
ATOM 690 C C . THR A 1 84 ? 23.009 7.534 28.392 1.00 61.81 84 THR A C 1
ATOM 692 O O . THR A 1 84 ? 22.410 7.793 27.346 1.00 61.81 84 THR A O 1
ATOM 695 N N . TRP A 1 85 ? 22.792 8.218 29.516 1.00 68.06 85 TRP A N 1
ATOM 696 C CA . TRP A 1 85 ? 21.963 9.430 29.586 1.00 68.06 85 TRP A CA 1
ATOM 697 C C . TRP A 1 85 ? 22.766 10.689 29.220 1.00 68.06 85 TRP A C 1
ATOM 699 O O . TRP A 1 85 ? 22.207 11.693 28.790 1.00 68.06 85 TRP A O 1
ATOM 709 N N . THR A 1 86 ? 24.092 10.617 29.344 1.00 59.06 86 THR A N 1
ATOM 710 C CA . THR A 1 86 ? 25.061 11.592 28.838 1.00 59.06 86 THR A CA 1
ATOM 711 C C . THR A 1 86 ? 25.466 11.260 27.400 1.00 59.06 86 THR A C 1
ATOM 713 O O . THR A 1 86 ? 25.596 10.092 27.025 1.00 59.06 86 THR A O 1
ATOM 716 N N . LYS A 1 87 ? 25.652 12.300 26.578 1.00 58.69 87 LYS A N 1
ATOM 717 C CA . LYS A 1 87 ? 26.013 12.191 25.158 1.00 58.69 87 LYS A CA 1
ATOM 718 C C . LYS A 1 87 ? 27.483 11.739 25.012 1.00 58.69 87 LYS A C 1
ATOM 720 O O . LYS A 1 87 ? 28.349 12.463 25.493 1.00 58.69 87 LYS A O 1
ATOM 725 N N . PRO A 1 88 ? 27.787 10.601 24.359 1.00 51.56 88 PRO A N 1
ATOM 726 C CA . PRO A 1 88 ? 29.161 10.095 24.234 1.00 51.56 88 PRO A CA 1
ATOM 727 C C . PRO A 1 88 ? 30.069 10.967 23.350 1.00 51.56 88 PRO A C 1
ATOM 729 O O . PRO A 1 88 ? 29.628 11.486 22.321 1.00 51.56 88 PRO A O 1
ATOM 732 N N . ASP A 1 89 ? 31.357 11.058 23.703 1.00 47.66 89 ASP A N 1
ATOM 733 C CA . ASP A 1 89 ? 32.327 11.996 23.103 1.00 47.66 89 ASP A CA 1
ATOM 734 C C . ASP A 1 89 ? 32.541 11.843 21.589 1.00 47.66 89 ASP A C 1
ATOM 736 O O . ASP A 1 89 ? 32.842 12.820 20.906 1.00 47.66 89 ASP A O 1
ATOM 740 N N . CYS A 1 90 ? 32.294 10.663 21.012 1.00 44.81 90 CYS A N 1
ATOM 741 C CA . CYS A 1 90 ? 32.326 10.469 19.555 1.00 44.81 90 CYS A CA 1
ATOM 742 C C . CYS A 1 90 ? 31.278 11.302 18.781 1.00 44.81 90 CYS A C 1
ATOM 744 O O . CYS A 1 90 ? 31.326 11.347 17.553 1.00 44.81 90 CYS A O 1
ATOM 746 N N . LEU A 1 91 ? 30.344 11.964 19.476 1.00 49.81 91 LEU A N 1
ATOM 747 C CA . LEU A 1 91 ? 29.360 12.892 18.909 1.00 49.81 91 LEU A CA 1
ATOM 748 C C . LEU A 1 91 ? 29.624 14.372 19.268 1.00 49.81 91 LEU A C 1
ATOM 750 O O . LEU A 1 91 ? 28.773 15.218 18.971 1.00 49.81 91 LEU A O 1
ATOM 754 N N . ASN A 1 92 ? 30.754 14.708 19.904 1.00 41.22 92 ASN A N 1
ATOM 755 C CA . ASN A 1 92 ? 31.114 16.079 20.284 1.00 41.22 92 ASN A CA 1
ATOM 756 C C . ASN A 1 92 ? 32.419 16.540 19.616 1.00 41.22 92 ASN A C 1
ATOM 758 O O . ASN A 1 92 ? 33.525 16.248 20.063 1.00 41.22 92 ASN A O 1
ATOM 762 N N . THR A 1 93 ? 32.290 17.358 18.571 1.00 33.78 93 THR A N 1
ATOM 763 C CA . THR A 1 93 ? 33.392 18.209 18.117 1.00 33.78 93 THR A CA 1
ATOM 764 C C . THR A 1 93 ? 33.456 19.458 19.003 1.00 33.78 93 THR A C 1
ATOM 766 O O . THR A 1 93 ? 32.559 20.292 18.942 1.00 33.78 93 THR A O 1
ATOM 769 N N . SER A 1 94 ? 34.566 19.602 19.739 1.00 30.94 94 SER A N 1
ATOM 770 C CA . SER A 1 94 ? 35.002 20.781 20.516 1.00 30.94 94 SER A CA 1
ATOM 771 C C . SER A 1 94 ? 34.500 20.962 21.968 1.00 30.94 94 SER A C 1
ATOM 773 O O . SER A 1 94 ? 33.310 20.916 22.254 1.00 30.94 94 SER A O 1
ATOM 775 N N . ALA A 1 95 ? 35.476 21.302 22.827 1.00 28.03 95 ALA A N 1
ATOM 776 C CA . ALA A 1 95 ? 35.411 22.061 24.090 1.00 28.03 95 ALA A CA 1
ATOM 777 C C . ALA A 1 95 ? 34.801 21.453 25.388 1.00 28.03 95 ALA A C 1
ATOM 779 O O . ALA A 1 95 ? 33.643 21.660 25.719 1.00 28.03 95 ALA A O 1
ATOM 780 N N . ALA A 1 96 ? 35.710 20.890 26.200 1.00 26.08 96 ALA A N 1
ATOM 781 C CA . ALA A 1 96 ? 36.009 21.271 27.598 1.00 26.08 96 ALA A CA 1
ATOM 782 C C . ALA A 1 96 ? 35.021 21.044 28.785 1.00 26.08 96 ALA A C 1
ATOM 784 O O . ALA A 1 96 ? 34.052 21.770 28.969 1.00 26.08 96 ALA A O 1
ATOM 785 N N . ALA A 1 97 ? 35.522 20.217 29.722 1.00 26.94 97 ALA A N 1
ATOM 786 C CA . ALA A 1 97 ? 35.613 20.429 31.183 1.00 26.94 97 ALA A CA 1
ATOM 787 C C . ALA A 1 97 ? 34.500 19.978 32.173 1.00 26.94 97 ALA A C 1
ATOM 789 O O . ALA A 1 97 ? 33.324 20.281 32.029 1.00 26.94 97 ALA A O 1
ATOM 790 N N . ALA A 1 98 ? 35.014 19.400 33.277 1.00 28.06 98 ALA A N 1
ATOM 791 C CA . ALA A 1 98 ? 34.514 19.374 34.665 1.00 28.06 98 ALA A CA 1
ATOM 792 C C . ALA A 1 98 ? 33.557 18.253 35.170 1.00 28.06 98 ALA A C 1
ATOM 794 O O . ALA A 1 98 ? 32.342 18.324 35.044 1.00 28.06 98 ALA A O 1
ATOM 795 N N . GLU A 1 99 ? 34.183 17.337 35.930 1.00 26.09 99 GLU A N 1
ATOM 796 C CA . GLU A 1 99 ? 33.798 16.890 37.291 1.00 26.09 99 GLU A CA 1
ATOM 797 C C . GLU A 1 99 ? 32.747 15.767 37.515 1.00 26.09 99 GLU A C 1
ATOM 799 O O . GLU A 1 99 ? 31.850 15.508 36.720 1.00 26.09 99 GLU A O 1
ATOM 804 N N . ALA A 1 100 ? 32.945 15.026 38.617 1.00 31.97 100 ALA A N 1
ATOM 805 C CA . ALA A 1 100 ? 32.220 13.815 39.052 1.00 31.97 100 ALA A CA 1
ATOM 806 C C . ALA A 1 100 ? 31.306 14.137 40.279 1.00 31.97 100 ALA A C 1
ATOM 808 O O . ALA A 1 100 ? 31.350 15.291 40.704 1.00 31.97 100 ALA A O 1
ATOM 809 N N . PRO A 1 101 ? 30.484 13.224 40.883 1.00 34.31 101 PRO A N 1
ATOM 810 C CA . PRO A 1 101 ? 30.860 11.878 41.368 1.00 34.31 101 PRO A CA 1
ATOM 811 C C . PRO A 1 101 ? 29.794 10.743 41.241 1.00 34.31 101 PRO A C 1
ATOM 813 O O . PRO A 1 101 ? 28.673 10.937 40.780 1.00 34.31 101 PRO A O 1
ATOM 816 N N . LYS A 1 102 ? 30.175 9.526 41.679 1.00 28.23 102 LYS A N 1
ATOM 817 C CA . LYS A 1 102 ? 29.319 8.324 41.908 1.00 28.23 102 LYS A CA 1
ATOM 818 C C . LYS A 1 102 ? 28.581 8.432 43.273 1.00 28.23 102 LYS A C 1
ATOM 820 O O . LYS A 1 102 ? 29.019 9.273 44.060 1.00 28.23 102 LYS A O 1
ATOM 825 N N . PRO A 1 103 ? 27.527 7.641 43.617 1.00 34.38 103 PRO A N 1
ATOM 826 C CA . PRO A 1 103 ? 27.534 6.163 43.835 1.00 34.38 103 PRO A CA 1
ATOM 827 C C . PRO A 1 103 ? 26.245 5.455 43.312 1.00 34.38 103 PRO A C 1
ATOM 829 O O . PRO A 1 103 ? 25.385 6.121 42.751 1.00 34.38 103 PRO A O 1
ATOM 832 N N . ALA A 1 104 ? 25.953 4.156 43.493 1.00 26.92 104 ALA A N 1
ATOM 833 C CA . ALA A 1 104 ? 26.702 2.882 43.540 1.00 26.92 104 ALA A CA 1
ATOM 834 C C . ALA A 1 104 ? 25.662 1.719 43.573 1.00 26.92 104 ALA A C 1
ATOM 836 O O . ALA A 1 104 ? 24.479 1.988 43.768 1.00 26.92 104 ALA A O 1
ATOM 837 N N . THR A 1 105 ? 26.125 0.458 43.491 1.00 24.06 105 THR A N 1
ATOM 838 C CA . THR A 1 105 ? 25.432 -0.760 43.997 1.00 24.06 105 THR A CA 1
ATOM 839 C C . THR A 1 105 ? 24.242 -1.293 43.157 1.00 24.06 105 THR A C 1
ATOM 841 O O . THR A 1 105 ? 23.323 -0.540 42.872 1.00 24.06 105 THR A O 1
ATOM 844 N N . THR A 1 106 ? 24.039 -2.573 42.806 1.00 24.33 106 THR A N 1
ATOM 845 C CA . THR A 1 106 ? 24.800 -3.846 42.672 1.00 24.33 106 THR A CA 1
ATOM 846 C C . THR A 1 106 ? 23.728 -4.962 42.659 1.00 24.33 106 THR A C 1
ATOM 848 O O . THR A 1 106 ? 22.957 -5.007 43.608 1.00 24.33 106 THR A O 1
ATOM 851 N N . GLU A 1 107 ? 23.709 -5.826 41.625 1.00 28.14 107 GLU A N 1
ATOM 852 C CA . GLU A 1 107 ? 23.225 -7.242 41.634 1.00 28.14 107 GLU A CA 1
ATOM 853 C C . GLU A 1 107 ? 21.760 -7.556 42.089 1.00 28.14 107 GLU A C 1
ATOM 855 O O . GLU A 1 107 ? 21.034 -6.704 42.581 1.00 28.14 107 GLU A O 1
ATOM 860 N N . GLU A 1 108 ? 21.179 -8.755 41.924 1.00 26.72 108 GLU A N 1
ATOM 861 C CA . GLU A 1 108 ? 21.340 -9.790 40.890 1.00 26.72 108 GLU A CA 1
ATOM 862 C C . GLU A 1 108 ? 20.011 -10.544 40.660 1.00 26.72 108 GLU A C 1
ATOM 864 O O . GLU A 1 108 ? 19.240 -10.843 41.570 1.00 26.72 108 GLU A O 1
ATOM 869 N N . VAL A 1 109 ? 19.782 -10.875 39.393 1.00 26.64 109 VAL A N 1
ATOM 870 C CA . VAL A 1 109 ? 19.378 -12.186 38.856 1.00 26.64 109 VAL A CA 1
ATOM 871 C C . VAL A 1 109 ? 19.177 -13.347 39.861 1.00 26.64 109 VAL A C 1
ATOM 873 O O . VAL A 1 109 ? 20.140 -13.844 40.432 1.00 26.64 109 VAL A O 1
ATOM 876 N N . LYS A 1 110 ? 17.979 -13.961 39.864 1.00 24.61 110 LYS A N 1
ATOM 877 C CA . LYS A 1 110 ? 17.817 -15.398 39.516 1.00 24.61 110 LYS A CA 1
ATOM 878 C C . LYS A 1 110 ? 16.367 -15.814 39.257 1.00 24.61 110 LYS A C 1
ATOM 880 O O . LYS A 1 110 ? 15.424 -15.258 39.813 1.00 24.61 110 LYS A O 1
ATOM 885 N N . LYS A 1 111 ? 16.205 -16.782 38.349 1.00 25.41 111 LYS A N 1
ATOM 886 C CA . LYS A 1 111 ? 14.926 -17.334 37.879 1.00 25.41 111 LYS A CA 1
ATOM 887 C C . LYS A 1 111 ? 15.171 -18.752 37.349 1.00 25.41 111 LYS A C 1
ATOM 889 O O . LYS A 1 111 ? 16.070 -18.929 36.536 1.00 25.41 111 LYS A O 1
ATOM 894 N N . GLU A 1 112 ? 14.362 -19.720 37.767 1.00 28.14 112 GLU A N 1
ATOM 895 C CA . GLU A 1 112 ? 14.407 -21.135 37.346 1.00 28.14 112 GLU A CA 1
ATOM 896 C C . GLU A 1 112 ? 12.959 -21.666 37.502 1.00 28.14 112 GLU A C 1
ATOM 898 O O . GLU A 1 112 ? 12.347 -21.416 38.538 1.00 28.14 112 GLU A O 1
ATOM 903 N N . LYS A 1 113 ? 12.205 -21.950 36.424 1.00 25.27 113 LYS A N 1
ATOM 904 C CA . LYS A 1 113 ? 12.084 -23.191 35.608 1.00 25.27 113 LYS A CA 1
ATOM 905 C C . LYS A 1 113 ? 11.607 -24.411 36.433 1.00 25.27 113 LYS A C 1
ATOM 907 O O . LYS A 1 113 ? 12.250 -24.732 37.419 1.00 25.27 113 LYS A O 1
ATOM 912 N N . VAL A 1 114 ? 10.434 -25.023 36.169 1.00 25.34 114 VAL A N 1
ATOM 913 C CA . VAL A 1 114 ? 10.154 -26.261 35.361 1.00 25.34 114 VAL A CA 1
ATOM 914 C C . VAL A 1 114 ? 8.664 -26.652 35.634 1.00 25.34 114 VAL A C 1
ATOM 916 O O . VAL A 1 114 ? 8.244 -26.452 36.769 1.00 25.34 114 VAL A O 1
ATOM 919 N N . GLU A 1 115 ? 7.794 -27.220 34.770 1.00 29.84 115 GLU A N 1
ATOM 920 C CA . GLU A 1 115 ? 7.704 -27.341 33.289 1.00 29.84 115 GLU A CA 1
ATOM 921 C C . GLU A 1 115 ? 6.238 -27.701 32.831 1.00 29.84 115 GLU A C 1
ATOM 923 O O . GLU A 1 115 ? 5.345 -26.893 33.071 1.00 29.84 115 GLU A O 1
ATOM 928 N N . GLU A 1 116 ? 5.963 -28.860 32.195 1.00 30.08 116 GLU A N 1
ATOM 929 C CA . GLU A 1 116 ? 4.674 -29.323 31.571 1.00 30.08 116 GLU A CA 1
ATOM 930 C C . GLU A 1 116 ? 4.137 -30.674 32.174 1.00 30.08 116 GLU A C 1
ATOM 932 O O . GLU A 1 116 ? 4.866 -31.198 33.022 1.00 30.08 116 GLU A O 1
ATOM 937 N N . PRO A 1 117 ? 2.955 -31.296 31.817 1.00 36.69 117 PRO A N 1
ATOM 938 C CA . PRO A 1 117 ? 2.189 -31.227 30.542 1.00 36.69 117 PRO A CA 1
ATOM 939 C C . PRO A 1 117 ? 0.617 -31.268 30.551 1.00 36.69 117 PRO A C 1
ATOM 941 O O . PRO A 1 117 ? -0.039 -31.469 31.568 1.00 36.69 117 PRO A O 1
ATOM 944 N N . LYS A 1 118 ? 0.064 -31.099 29.331 1.00 27.36 118 LYS A N 1
ATOM 945 C CA . LYS A 1 118 ? -1.248 -31.467 28.711 1.00 27.36 118 LYS A CA 1
ATOM 946 C C . LYS A 1 118 ? -2.356 -32.199 29.505 1.00 27.36 118 LYS A C 1
ATOM 948 O O . LYS A 1 118 ? -2.110 -33.267 30.046 1.00 27.36 118 LYS A O 1
ATOM 953 N N . GLU A 1 119 ? -3.611 -31.771 29.276 1.00 29.25 119 GLU A N 1
ATOM 954 C CA . GLU A 1 119 ? -4.644 -32.576 28.568 1.00 29.25 119 GLU A CA 1
ATOM 955 C C . GLU A 1 119 ? -5.880 -31.730 28.162 1.00 29.25 119 GLU A C 1
ATOM 957 O O . GLU A 1 119 ? -6.559 -31.142 29.002 1.00 29.25 119 GLU A O 1
ATOM 962 N N . GLU A 1 120 ? -6.193 -31.687 26.861 1.00 34.75 120 GLU A N 1
ATOM 963 C CA . GLU A 1 120 ? -7.473 -31.213 26.308 1.00 34.75 120 GLU A CA 1
ATOM 964 C C . GLU A 1 120 ? -8.148 -32.390 25.586 1.00 34.75 120 GLU A C 1
ATOM 966 O O . GLU A 1 120 ? -7.508 -32.989 24.725 1.00 34.75 120 GLU A O 1
ATOM 971 N N . SER A 1 121 ? -9.415 -32.695 25.918 1.00 51.81 121 SER A N 1
ATOM 972 C CA . SER A 1 121 ? -10.456 -33.314 25.056 1.00 51.81 121 SER A CA 1
ATOM 973 C C . SER A 1 121 ? -11.434 -34.199 25.852 1.00 51.81 121 SER A C 1
ATOM 975 O O . SER A 1 121 ? -11.375 -35.420 25.792 1.00 51.81 121 SER A O 1
ATOM 977 N N . GLU A 1 122 ? -12.387 -33.569 26.549 1.00 39.34 122 GLU A N 1
ATOM 978 C CA . GLU A 1 122 ? -13.709 -34.165 26.872 1.00 39.34 122 GLU A CA 1
ATOM 979 C C . GLU A 1 122 ? -14.797 -33.073 26.982 1.00 39.34 122 GLU A C 1
ATOM 981 O O . GLU A 1 122 ? -15.941 -33.268 26.569 1.00 39.34 122 GLU A O 1
ATOM 986 N N . MET A 1 123 ? -14.418 -31.874 27.445 1.00 47.12 123 MET A N 1
ATOM 987 C CA . MET A 1 123 ? -15.298 -30.712 27.650 1.00 47.12 123 MET A CA 1
ATOM 988 C C . MET A 1 123 ? -16.147 -30.302 26.425 1.00 47.12 123 MET A C 1
ATOM 990 O O . MET A 1 123 ? -17.320 -29.959 26.592 1.00 47.12 123 MET A O 1
ATOM 994 N N . GLU A 1 124 ? -15.615 -30.352 25.197 1.00 49.91 124 GLU A N 1
ATOM 995 C CA . GLU A 1 124 ? -16.387 -29.974 23.997 1.00 49.91 124 GLU A CA 1
ATOM 996 C C . GLU A 1 124 ? -17.545 -30.937 23.689 1.00 49.91 124 GLU A C 1
ATOM 998 O O . GLU A 1 124 ? -18.570 -30.527 23.137 1.00 49.91 124 GLU A O 1
ATOM 1003 N N . LYS A 1 125 ? -17.424 -32.213 24.079 1.00 51.84 125 LYS A N 1
ATOM 1004 C CA . LYS A 1 125 ? -18.438 -33.235 23.791 1.00 51.84 125 LYS A CA 1
ATOM 1005 C C . LYS A 1 125 ? -19.695 -33.049 24.648 1.00 51.84 125 LYS A C 1
ATOM 1007 O O . LYS A 1 125 ? -20.796 -33.321 24.177 1.00 51.84 125 LYS A O 1
ATOM 1012 N N . ALA A 1 126 ? -19.541 -32.511 25.860 1.00 48.88 126 ALA A N 1
ATOM 1013 C CA . ALA A 1 126 ? -20.653 -32.143 26.735 1.00 48.88 126 ALA A CA 1
ATOM 1014 C C . ALA A 1 126 ? -21.378 -30.868 26.260 1.00 48.88 126 ALA A C 1
ATOM 1016 O O . ALA A 1 126 ? -22.607 -30.807 26.278 1.00 48.88 126 ALA A O 1
ATOM 1017 N N . MET A 1 127 ? -20.639 -29.860 25.780 1.00 47.47 127 MET A N 1
ATOM 1018 C CA . MET A 1 127 ? -21.205 -28.542 25.454 1.00 47.47 127 MET A CA 1
ATOM 1019 C C . MET A 1 127 ? -22.166 -28.558 24.251 1.00 47.47 127 MET A C 1
ATOM 1021 O O . MET A 1 127 ? -23.032 -27.691 24.135 1.00 47.47 127 MET A O 1
ATOM 1025 N N . LYS A 1 128 ? -22.047 -29.558 23.368 1.00 50.06 128 LYS A N 1
ATOM 1026 C CA . LYS A 1 128 ? -22.887 -29.697 22.168 1.00 50.06 128 LYS A CA 1
ATOM 1027 C C . LYS A 1 128 ? -24.227 -30.406 22.420 1.00 50.06 128 LYS A C 1
ATOM 1029 O O . LYS A 1 128 ? -25.141 -30.249 21.617 1.00 50.06 128 LYS A O 1
ATOM 1034 N N . ALA A 1 129 ? -24.359 -31.158 23.517 1.00 45.41 129 ALA A N 1
ATOM 1035 C CA . ALA A 1 129 ? -25.576 -31.910 23.839 1.00 45.41 129 ALA A CA 1
ATOM 1036 C C . ALA A 1 129 ? -26.691 -31.023 24.427 1.00 45.41 129 ALA A C 1
ATOM 1038 O O . ALA A 1 129 ? -27.865 -31.215 24.121 1.00 45.41 129 ALA A O 1
ATOM 1039 N N . THR A 1 130 ? -26.334 -30.013 25.225 1.00 46.12 130 THR A N 1
ATOM 1040 C CA . THR A 1 130 ? -27.306 -29.148 25.920 1.00 46.12 130 THR A CA 1
ATOM 1041 C C . THR A 1 130 ? -28.030 -28.173 24.986 1.00 46.12 130 THR A C 1
ATOM 1043 O O . THR A 1 130 ? -29.131 -27.729 25.289 1.00 46.12 130 THR A O 1
ATOM 1046 N N . LEU A 1 131 ? -27.442 -27.835 23.832 1.00 35.72 131 LEU A N 1
ATOM 1047 C CA . LEU A 1 131 ? -27.987 -26.824 22.913 1.00 35.72 131 LEU A CA 1
ATOM 1048 C C . LEU A 1 131 ? -29.173 -27.330 22.059 1.00 35.72 131 LEU A C 1
ATOM 1050 O O . LEU A 1 131 ? -29.760 -26.556 21.309 1.00 35.72 131 LEU A O 1
ATOM 1054 N N . ALA A 1 132 ? -29.528 -28.614 22.162 1.00 41.72 132 ALA A N 1
ATOM 1055 C CA . ALA A 1 132 ? -30.604 -29.239 21.388 1.00 41.72 132 ALA A CA 1
ATOM 1056 C C . ALA A 1 132 ? -31.960 -29.323 22.126 1.00 41.72 132 ALA A C 1
ATOM 1058 O O . ALA A 1 132 ? -32.934 -29.774 21.531 1.00 41.72 132 ALA A O 1
ATOM 1059 N N . SER A 1 133 ? -32.047 -28.918 23.402 1.00 35.91 133 SER A N 1
ATOM 1060 C CA . SER A 1 133 ? -33.231 -29.159 24.251 1.00 35.91 133 SER A CA 1
ATOM 1061 C C . SER A 1 133 ? -34.201 -27.977 24.409 1.00 35.91 133 SER A C 1
ATOM 1063 O O . SER A 1 133 ? -35.219 -28.126 25.080 1.00 35.91 133 SER A O 1
ATOM 1065 N N . MET A 1 134 ? -33.939 -26.815 23.798 1.00 34.28 134 MET A N 1
ATOM 1066 C CA . MET A 1 134 ? -34.829 -25.646 23.880 1.00 34.28 134 MET A CA 1
ATOM 1067 C C . MET A 1 134 ? -35.612 -25.420 22.580 1.00 34.28 134 MET A C 1
ATOM 1069 O O . MET A 1 134 ? -35.173 -24.695 21.689 1.00 34.28 134 MET A O 1
ATOM 1073 N N . SER A 1 135 ? -36.814 -25.997 22.504 1.00 31.75 135 SER A N 1
ATOM 1074 C CA . SER A 1 135 ? -37.853 -25.619 21.539 1.00 31.75 135 SER A CA 1
ATOM 1075 C C . SER A 1 135 ? -39.228 -25.677 22.210 1.00 31.75 135 SER A C 1
ATOM 1077 O O . SER A 1 135 ? -39.585 -26.682 22.819 1.00 31.75 135 SER A O 1
ATOM 1079 N N . VAL A 1 136 ? -39.969 -24.570 22.144 1.00 37.09 136 VAL A N 1
ATOM 1080 C CA . VAL A 1 136 ? -41.271 -24.364 22.804 1.00 37.09 136 VAL A CA 1
ATOM 1081 C C . VAL A 1 136 ? -42.404 -24.794 21.865 1.00 37.09 136 VAL A C 1
ATOM 1083 O O . VAL A 1 136 ? -42.324 -24.521 20.667 1.00 37.09 136 VAL A O 1
ATOM 1086 N N . PRO A 1 137 ? -43.488 -25.393 22.390 1.00 31.62 137 PRO A N 1
ATOM 1087 C CA . PRO A 1 137 ? -44.811 -24.836 22.075 1.00 31.62 137 PRO A CA 1
ATOM 1088 C C . PRO A 1 137 ? -45.768 -24.726 23.285 1.00 31.62 137 PRO A C 1
ATOM 1090 O O . PRO A 1 137 ? -45.867 -25.618 24.122 1.00 31.62 137 PRO A O 1
ATOM 1093 N N . LEU A 1 138 ? -46.536 -23.634 23.303 1.00 26.34 138 LEU A N 1
ATOM 1094 C CA . LEU A 1 138 ? -47.785 -23.407 24.057 1.00 26.34 138 LEU A CA 1
ATOM 1095 C C . LEU A 1 138 ? -48.945 -23.322 23.028 1.00 26.34 138 LEU A C 1
ATOM 1097 O O . LEU A 1 138 ? -48.642 -23.129 21.847 1.00 26.34 138 LEU A O 1
ATOM 1101 N N . PRO A 1 139 ? -50.241 -23.250 23.413 1.00 56.03 139 PRO A N 1
ATOM 1102 C CA . PRO A 1 139 ? -50.922 -23.705 24.644 1.00 56.03 139 PRO A CA 1
ATOM 1103 C C . PRO A 1 139 ? -52.261 -24.456 24.372 1.00 56.03 139 PRO A C 1
ATOM 1105 O O . PRO A 1 139 ? -52.786 -24.358 23.267 1.00 56.03 139 PRO A O 1
ATOM 1108 N N . ALA A 1 140 ? -52.891 -25.074 25.393 1.00 28.17 140 ALA A N 1
ATOM 1109 C CA . ALA A 1 140 ? -54.365 -25.093 25.572 1.00 28.17 140 ALA A CA 1
ATOM 1110 C C . ALA A 1 140 ? -54.836 -25.693 26.931 1.00 28.17 140 ALA A C 1
ATOM 1112 O O . ALA A 1 140 ? -54.198 -26.586 27.473 1.00 28.17 140 ALA A O 1
ATOM 1113 N N . GLU A 1 141 ? -55.998 -25.213 27.402 1.00 29.33 141 GLU A N 1
ATOM 1114 C CA . GLU A 1 141 ? -56.953 -25.790 28.386 1.00 29.33 141 GLU A CA 1
ATOM 1115 C C . GLU A 1 141 ? -56.590 -25.978 29.884 1.00 29.33 141 GLU A C 1
ATOM 1117 O O . GLU A 1 141 ? -56.229 -27.041 30.377 1.00 29.33 141 GLU A O 1
ATOM 1122 N N . THR A 1 142 ? -56.877 -24.916 30.642 1.00 32.38 142 THR A N 1
ATOM 1123 C CA . THR A 1 142 ? -57.761 -24.863 31.830 1.00 32.38 142 THR A CA 1
ATOM 1124 C C . THR A 1 142 ? -58.190 -26.167 32.545 1.00 32.38 142 THR A C 1
ATOM 1126 O O . THR A 1 142 ? -59.036 -26.905 32.040 1.00 32.38 142 THR A O 1
ATOM 1129 N N . LYS A 1 143 ? -57.828 -26.309 33.836 1.00 30.67 143 LYS A N 1
ATOM 1130 C CA . LYS A 1 143 ? -58.740 -26.748 34.927 1.00 30.67 143 LYS A CA 1
ATOM 1131 C C . LYS A 1 143 ? -58.182 -26.421 36.324 1.00 30.67 143 LYS A C 1
ATOM 1133 O O . LYS A 1 143 ? -57.055 -25.960 36.458 1.00 30.67 143 LYS A O 1
ATOM 1138 N N . SER A 1 144 ? -59.037 -26.526 37.341 1.00 27.75 144 SER A N 1
ATOM 1139 C CA . SER A 1 144 ? -58.970 -25.756 38.592 1.00 27.75 144 SER A CA 1
ATOM 1140 C C . SER A 1 144 ? -58.296 -26.432 39.797 1.00 27.75 144 SER A C 1
ATOM 1142 O O . SER A 1 144 ? -58.560 -27.596 40.067 1.00 27.75 144 SER A O 1
ATOM 1144 N N . ALA A 1 145 ? -57.634 -25.593 40.605 1.00 34.72 145 ALA A N 1
ATOM 1145 C CA . ALA A 1 145 ? -57.579 -25.602 42.078 1.00 34.72 145 ALA A CA 1
ATOM 1146 C C . ALA A 1 145 ? -56.991 -26.813 42.846 1.00 34.72 145 ALA A C 1
ATOM 1148 O O . ALA A 1 145 ? -57.706 -27.765 43.129 1.00 34.72 145 ALA A O 1
ATOM 1149 N N . THR A 1 146 ? -55.771 -26.618 43.380 1.00 30.02 146 THR A N 1
ATOM 1150 C CA . THR A 1 146 ? -55.368 -26.938 44.776 1.00 30.02 146 THR A CA 1
ATOM 1151 C C . THR A 1 146 ? -54.267 -25.937 45.200 1.00 30.02 146 THR A C 1
ATOM 1153 O O . THR A 1 146 ? -53.322 -25.758 44.432 1.00 30.02 146 THR A O 1
ATOM 1156 N N . PRO A 1 147 ? -54.338 -25.254 46.363 1.00 44.06 147 PRO A N 1
ATOM 1157 C CA . PRO A 1 147 ? -53.468 -24.106 46.669 1.00 44.06 147 PRO A CA 1
ATOM 1158 C C . PRO A 1 147 ? -52.147 -24.421 47.413 1.00 44.06 147 PRO A C 1
ATOM 1160 O O . PRO A 1 147 ? -51.598 -23.523 48.043 1.00 44.06 147 PRO A O 1
ATOM 1163 N N . GLU A 1 148 ? -51.608 -25.646 47.352 1.00 41.88 148 GLU A N 1
ATOM 1164 C CA . GLU A 1 148 ? -50.393 -26.027 48.117 1.00 41.88 148 GLU A CA 1
ATOM 1165 C C . GLU A 1 148 ? -49.088 -26.135 47.304 1.00 41.88 148 GLU A C 1
ATOM 1167 O O . GLU A 1 148 ? -48.014 -26.115 47.893 1.00 41.88 148 GLU A O 1
ATOM 1172 N N . GLN A 1 149 ? -49.128 -26.167 45.965 1.00 41.38 149 GLN A N 1
ATOM 1173 C CA . GLN A 1 149 ? -47.912 -26.301 45.128 1.00 41.38 149 GLN A CA 1
ATOM 1174 C C . GLN A 1 149 ? -47.416 -24.986 44.494 1.00 41.38 149 GLN A C 1
ATOM 1176 O O . GLN A 1 149 ? -46.390 -24.964 43.820 1.00 41.38 149 GLN A O 1
ATOM 1181 N N . ALA A 1 150 ? -48.098 -23.861 44.734 1.00 43.91 150 ALA A N 1
ATOM 1182 C CA . ALA A 1 150 ? -47.683 -22.552 44.214 1.00 43.91 150 ALA A CA 1
ATOM 1183 C C . ALA A 1 150 ? -46.517 -21.909 44.998 1.00 43.91 150 ALA A C 1
ATOM 1185 O O . ALA A 1 150 ? -45.958 -20.908 44.553 1.00 43.91 150 ALA A O 1
ATOM 1186 N N . VAL A 1 151 ? -46.161 -22.456 46.167 1.00 46.72 151 VAL A N 1
ATOM 1187 C CA . VAL A 1 151 ? -45.176 -21.852 47.083 1.00 46.72 151 VAL A CA 1
ATOM 1188 C C . VAL A 1 151 ? -43.745 -22.327 46.797 1.00 46.72 151 VAL A C 1
ATOM 1190 O O . VAL A 1 151 ? -42.809 -21.549 46.954 1.00 46.72 151 VAL A O 1
ATOM 1193 N N . GLU A 1 152 ? -43.559 -23.564 46.323 1.00 47.44 152 GLU A N 1
ATOM 1194 C CA . GLU A 1 152 ? -42.222 -24.122 46.054 1.00 47.44 152 GLU A CA 1
ATOM 1195 C C . GLU A 1 152 ? -41.561 -23.498 44.815 1.00 47.44 152 GLU A C 1
ATOM 1197 O O . GLU A 1 152 ? -40.381 -23.154 44.858 1.00 47.44 152 GLU A O 1
ATOM 1202 N N . VAL A 1 153 ? -42.326 -23.255 43.742 1.00 47.91 153 VAL A N 1
ATOM 1203 C CA . VAL A 1 153 ? -41.802 -22.643 42.503 1.00 47.91 153 VAL A CA 1
ATOM 1204 C C . VAL A 1 153 ? -41.300 -21.213 42.760 1.00 47.91 153 VAL A C 1
ATOM 1206 O O . VAL A 1 153 ? -40.220 -20.839 42.313 1.00 47.91 153 VAL A O 1
ATOM 1209 N N . ALA A 1 154 ? -42.037 -20.433 43.559 1.00 50.94 154 ALA A N 1
ATOM 1210 C CA . ALA A 1 154 ? -41.647 -19.072 43.932 1.00 50.94 154 ALA A CA 1
ATOM 1211 C C . ALA A 1 154 ? -40.482 -19.017 44.946 1.00 50.94 154 ALA A C 1
ATOM 1213 O O . ALA A 1 154 ? -39.799 -17.995 45.047 1.00 50.94 154 ALA A O 1
ATOM 1214 N N . ALA A 1 155 ? -40.251 -20.092 45.708 1.00 52.06 155 ALA A N 1
ATOM 1215 C CA . ALA A 1 155 ? -39.144 -20.180 46.657 1.00 52.06 155 ALA A CA 1
ATOM 1216 C C . ALA A 1 155 ? -37.800 -20.461 45.958 1.00 52.06 155 ALA A C 1
ATOM 1218 O O . ALA A 1 155 ? -36.804 -19.815 46.293 1.00 52.06 155 ALA A O 1
ATOM 1219 N N . ASP A 1 156 ? -37.777 -21.362 44.966 1.00 55.31 156 ASP A N 1
ATOM 1220 C CA . ASP A 1 156 ? -36.568 -21.683 44.188 1.00 55.31 156 ASP A CA 1
ATOM 1221 C C . ASP A 1 156 ? -36.114 -20.487 43.327 1.00 55.31 156 ASP A C 1
ATOM 1223 O O . ASP A 1 156 ? -34.946 -20.089 43.385 1.00 55.31 156 ASP A O 1
ATOM 1227 N N . ASP A 1 157 ? -37.049 -19.807 42.644 1.00 59.62 157 ASP A N 1
ATOM 1228 C CA . ASP A 1 157 ? -36.765 -18.576 41.885 1.00 59.62 157 ASP A CA 1
ATOM 1229 C C . ASP A 1 157 ? -36.043 -17.520 42.749 1.00 59.62 157 ASP A C 1
ATOM 1231 O O . ASP A 1 157 ? -35.049 -16.923 42.326 1.00 59.62 157 ASP A O 1
ATOM 1235 N N . ASN A 1 158 ? -36.484 -17.322 43.997 1.00 71.25 158 ASN A N 1
ATOM 1236 C CA . ASN A 1 158 ? -35.895 -16.350 44.921 1.00 71.25 158 ASN A CA 1
ATOM 1237 C C . ASN A 1 158 ? -34.482 -16.751 45.404 1.00 71.25 158 ASN A C 1
ATOM 1239 O O . ASN A 1 158 ? -33.611 -15.889 45.565 1.00 71.25 158 ASN A O 1
ATOM 1243 N N . GLU A 1 159 ? -34.204 -18.047 45.601 1.00 76.69 159 GLU A N 1
ATOM 1244 C CA . GLU A 1 159 ? -32.855 -18.513 45.960 1.00 76.69 159 GLU A CA 1
ATOM 1245 C C . GLU A 1 159 ? -31.877 -18.387 44.777 1.00 76.69 159 GLU A C 1
ATOM 1247 O O . GLU A 1 159 ? -30.716 -17.990 44.955 1.00 76.69 159 GLU A O 1
ATOM 1252 N N . GLN A 1 160 ? -32.334 -18.677 43.556 1.00 75.25 160 GLN A N 1
ATOM 1253 C CA . GLN A 1 160 ? -31.528 -18.520 42.344 1.00 75.25 160 GLN A CA 1
ATOM 1254 C C . GLN A 1 160 ? -31.203 -17.047 42.064 1.00 75.25 160 GLN A C 1
ATOM 1256 O O . GLN A 1 160 ? -30.048 -16.716 41.768 1.00 75.25 160 GLN A O 1
ATOM 1261 N N . ASP A 1 161 ? -32.168 -16.143 42.245 1.00 84.19 161 ASP A N 1
ATOM 1262 C CA . ASP A 1 161 ? -31.961 -14.704 42.069 1.00 84.19 161 ASP A CA 1
ATOM 1263 C C . ASP A 1 161 ? -31.017 -14.122 43.145 1.00 84.19 161 ASP A C 1
ATOM 1265 O O . ASP A 1 161 ? -30.168 -13.274 42.848 1.00 84.19 161 ASP A O 1
ATOM 1269 N N . LEU A 1 162 ? -31.056 -14.642 44.381 1.00 82.56 162 LEU A N 1
ATOM 1270 C CA . LEU A 1 162 ? -30.081 -14.297 45.421 1.00 82.56 162 LEU A CA 1
ATOM 1271 C C . LEU A 1 162 ? -28.657 -14.735 45.036 1.00 82.56 162 LEU A C 1
ATOM 1273 O O . LEU A 1 162 ? -27.732 -13.918 45.091 1.00 82.56 162 LEU A O 1
ATOM 1277 N N . LYS A 1 163 ? -28.468 -15.983 44.582 1.00 82.38 163 LYS A N 1
ATOM 1278 C CA . LYS A 1 163 ? -27.168 -16.487 44.084 1.00 82.38 163 LYS A CA 1
ATOM 1279 C C . LYS A 1 163 ? -26.654 -15.658 42.903 1.00 82.38 163 LYS A C 1
ATOM 1281 O O . LYS A 1 163 ? -25.463 -15.350 42.831 1.00 82.38 163 LYS A O 1
ATOM 1286 N N . LYS A 1 164 ? -27.544 -15.235 42.002 1.00 86.50 164 LYS A N 1
ATOM 1287 C CA . LYS A 1 164 ? -27.223 -14.374 40.855 1.00 86.50 164 LYS A CA 1
ATOM 1288 C C . LYS A 1 164 ? -26.731 -12.989 41.293 1.00 86.50 164 LYS A C 1
ATOM 1290 O O . LYS A 1 164 ? -25.660 -12.573 40.852 1.00 86.50 164 LYS A O 1
ATOM 1295 N N . ARG A 1 165 ? -27.414 -12.331 42.237 1.00 86.19 165 ARG A N 1
ATOM 1296 C CA . ARG A 1 165 ? -26.982 -11.043 42.826 1.00 86.19 165 ARG A CA 1
ATOM 1297 C C . ARG A 1 165 ? -25.650 -11.155 43.576 1.00 86.19 165 ARG A C 1
ATOM 1299 O O . ARG A 1 165 ? -24.806 -10.263 43.482 1.00 86.19 165 ARG A O 1
ATOM 1306 N N . GLN A 1 166 ? -25.422 -12.258 44.292 1.00 86.38 166 GLN A N 1
ATOM 1307 C CA . GLN A 1 166 ? -24.134 -12.549 44.937 1.00 86.38 166 GLN A CA 1
ATOM 1308 C C . GLN A 1 166 ? -23.007 -12.735 43.903 1.00 86.38 166 GLN A C 1
ATOM 1310 O O . GLN A 1 166 ? -21.910 -12.194 44.066 1.00 86.38 166 GLN A O 1
ATOM 1315 N N . ALA A 1 167 ? -23.286 -13.436 42.802 1.00 86.81 167 ALA A N 1
ATOM 1316 C CA . ALA A 1 167 ? -22.354 -13.611 41.693 1.00 86.81 167 ALA A CA 1
ATOM 1317 C C . ALA A 1 167 ? -22.060 -12.300 40.940 1.00 86.81 167 ALA A C 1
ATOM 1319 O O . ALA A 1 167 ? -20.926 -12.075 40.520 1.00 86.81 167 ALA A O 1
ATOM 1320 N N . GLU A 1 168 ? -23.043 -11.413 40.779 1.00 87.94 168 GLU A N 1
ATOM 1321 C CA . GLU A 1 168 ? -22.859 -10.061 40.229 1.00 87.94 168 GLU A CA 1
ATOM 1322 C C . GLU A 1 168 ? -21.966 -9.205 41.133 1.00 87.94 168 GLU A C 1
ATOM 1324 O O . GLU A 1 168 ? -20.961 -8.678 40.661 1.00 87.94 168 GLU A O 1
ATOM 1329 N N . ARG A 1 169 ? -22.218 -9.189 42.450 1.00 86.25 169 ARG A N 1
ATOM 1330 C CA . ARG A 1 169 ? -21.356 -8.520 43.447 1.00 86.25 169 ARG A CA 1
ATOM 1331 C C . ARG A 1 169 ? -19.899 -8.996 43.397 1.00 86.25 169 ARG A C 1
ATOM 1333 O O . ARG A 1 169 ? -18.986 -8.198 43.614 1.00 86.25 169 ARG A O 1
ATOM 1340 N N . PHE A 1 170 ? -19.676 -10.274 43.086 1.00 88.44 170 PHE A N 1
ATOM 1341 C CA . PHE A 1 170 ? -18.342 -10.837 42.870 1.00 88.44 170 PHE A CA 1
ATOM 1342 C C . PHE A 1 170 ? -17.735 -10.449 41.506 1.00 88.44 170 PHE A C 1
ATOM 1344 O O . PHE A 1 170 ? -16.543 -10.163 41.425 1.00 88.44 170 PHE A O 1
ATOM 1351 N N . ARG A 1 171 ? -18.531 -10.375 40.430 1.00 88.81 171 ARG A N 1
ATOM 1352 C CA . ARG A 1 171 ? -18.071 -9.868 39.119 1.00 88.81 171 ARG A CA 1
ATOM 1353 C C . ARG A 1 171 ? -17.711 -8.382 39.166 1.00 88.81 171 ARG A C 1
ATOM 1355 O O . ARG A 1 171 ? -16.735 -7.988 38.532 1.00 88.81 171 ARG A O 1
ATOM 1362 N N . ASP A 1 172 ? -18.445 -7.582 39.934 1.00 88.94 172 ASP A N 1
ATOM 1363 C CA . ASP A 1 172 ? -18.130 -6.172 40.171 1.00 88.94 172 ASP A CA 1
ATOM 1364 C C . ASP A 1 172 ? -16.807 -6.023 40.931 1.00 88.94 172 ASP A C 1
ATOM 1366 O O . ASP A 1 172 ? -15.977 -5.216 40.536 1.00 88.94 172 ASP A O 1
ATOM 1370 N N . LEU A 1 173 ? -16.540 -6.864 41.941 1.00 90.25 173 LEU A N 1
ATOM 1371 C CA . LEU A 1 173 ? -15.229 -6.922 42.606 1.00 90.25 173 LEU A CA 1
ATOM 1372 C C . LEU A 1 173 ? -14.082 -7.206 41.617 1.00 90.25 173 LEU A C 1
ATOM 1374 O O . LEU A 1 173 ? -13.042 -6.550 41.675 1.00 90.25 173 LEU A O 1
ATOM 1378 N N . LEU A 1 174 ? -14.262 -8.161 40.695 1.00 89.44 174 LEU A N 1
ATOM 1379 C CA . LEU A 1 174 ? -13.269 -8.427 39.647 1.00 89.44 174 LEU A CA 1
ATOM 1380 C C . LEU A 1 174 ? -13.109 -7.224 38.701 1.00 89.44 174 LEU A C 1
ATOM 1382 O O . LEU A 1 174 ? -11.988 -6.885 38.332 1.00 89.44 174 LEU A O 1
ATOM 1386 N N . ARG A 1 175 ? -14.203 -6.543 38.331 1.00 88.06 175 ARG A N 1
ATOM 1387 C CA . ARG A 1 175 ? -14.148 -5.328 37.500 1.00 88.06 175 ARG A CA 1
ATOM 1388 C C . ARG A 1 175 ? -13.401 -4.192 38.207 1.00 88.06 175 ARG A C 1
ATOM 1390 O O . ARG A 1 175 ? -12.528 -3.589 37.591 1.00 88.06 175 ARG A O 1
ATOM 1397 N N . ASP A 1 176 ? -13.688 -3.948 39.481 1.00 90.00 176 ASP A N 1
ATOM 1398 C CA . ASP A 1 176 ? -13.049 -2.899 40.279 1.00 90.00 176 ASP A CA 1
ATOM 1399 C C . ASP A 1 176 ? -11.540 -3.168 40.413 1.00 90.00 176 ASP A C 1
ATOM 1401 O O . ASP A 1 176 ? -10.727 -2.307 40.078 1.00 90.00 176 ASP A O 1
ATOM 1405 N N . LYS A 1 177 ? -11.133 -4.397 40.772 1.00 89.38 177 LYS A N 1
ATOM 1406 C CA . LYS A 1 177 ? -9.703 -4.758 40.862 1.00 89.38 177 LYS A CA 1
ATOM 1407 C C . LYS A 1 177 ? -8.980 -4.804 39.516 1.00 89.38 177 LYS A C 1
ATOM 1409 O O . LYS A 1 177 ? -7.762 -4.624 39.489 1.00 89.38 177 LYS A O 1
ATOM 1414 N N . TYR A 1 178 ? -9.695 -5.006 38.412 1.00 88.38 178 TYR A N 1
ATOM 1415 C CA . TYR A 1 178 ? -9.136 -4.873 37.065 1.00 88.38 178 TYR A CA 1
ATOM 1416 C C . TYR A 1 178 ? -8.887 -3.403 36.712 1.00 88.38 178 TYR A C 1
ATOM 1418 O O . TYR A 1 178 ? -7.802 -3.055 36.255 1.00 88.38 178 TYR A O 1
ATOM 1426 N N . ASN A 1 179 ? -9.849 -2.525 37.007 1.00 87.62 179 ASN A N 1
ATOM 1427 C CA . ASN A 1 179 ? -9.723 -1.082 36.791 1.00 87.62 179 ASN A CA 1
ATOM 1428 C C . ASN A 1 179 ? -8.637 -0.448 37.690 1.00 87.62 179 ASN A C 1
ATOM 1430 O O . ASN A 1 179 ? -7.958 0.480 37.264 1.00 87.62 179 ASN A O 1
ATOM 1434 N N . GLU A 1 180 ? -8.413 -0.980 38.899 1.00 88.00 180 GLU A N 1
ATOM 1435 C CA . GLU A 1 180 ? -7.265 -0.643 39.765 1.00 88.00 180 GLU A CA 1
ATOM 1436 C C . GLU A 1 180 ? -5.907 -1.183 39.248 1.00 88.00 180 GLU A C 1
ATOM 1438 O O . GLU A 1 180 ? -4.871 -0.958 39.880 1.00 88.00 180 GLU A O 1
ATOM 1443 N N . GLY A 1 181 ? -5.890 -1.956 38.155 1.00 86.00 181 GLY A N 1
ATOM 1444 C CA . GLY A 1 181 ? -4.690 -2.605 37.615 1.00 86.00 181 GLY A CA 1
ATOM 1445 C C . GLY A 1 181 ? -4.123 -3.734 38.489 1.00 86.00 181 GLY A C 1
ATOM 1446 O O . GLY A 1 181 ? -2.967 -4.117 38.317 1.00 86.00 181 GLY A O 1
ATOM 1447 N N . LYS A 1 182 ? -4.897 -4.261 39.451 1.00 85.50 182 LYS A N 1
ATOM 1448 C CA . LYS A 1 182 ? -4.472 -5.332 40.378 1.00 85.50 182 LYS A CA 1
ATOM 1449 C C . LYS A 1 182 ? -4.715 -6.740 39.840 1.00 85.50 182 LYS A C 1
ATOM 1451 O O . LYS A 1 182 ? -4.086 -7.680 40.315 1.00 85.50 182 LYS A O 1
ATOM 1456 N N . ILE A 1 183 ? -5.616 -6.898 38.872 1.00 87.31 183 ILE A N 1
ATOM 1457 C CA . ILE A 1 183 ? -5.810 -8.142 38.116 1.00 87.31 183 ILE A CA 1
ATOM 1458 C C . ILE A 1 183 ? -5.866 -7.826 36.618 1.00 87.31 183 ILE A C 1
ATOM 1460 O O . ILE A 1 183 ? -6.229 -6.719 36.234 1.00 87.31 183 ILE A O 1
ATOM 1464 N N . THR A 1 184 ? -5.530 -8.792 35.763 1.00 82.44 184 THR A N 1
ATOM 1465 C CA . THR A 1 184 ? -5.517 -8.631 34.296 1.00 82.44 184 THR A CA 1
ATOM 1466 C C . THR A 1 184 ? -6.306 -9.751 33.617 1.00 82.44 184 THR A C 1
ATOM 1468 O O . THR A 1 184 ? -6.531 -10.806 34.210 1.00 82.44 184 THR A O 1
ATOM 1471 N N . SER A 1 185 ? -6.695 -9.578 32.348 1.00 79.19 185 SER A N 1
ATOM 1472 C CA . SER A 1 185 ? -7.396 -10.614 31.563 1.00 79.19 185 SER A CA 1
ATOM 1473 C C . SER A 1 185 ? -6.558 -11.888 31.355 1.00 79.19 185 SER A C 1
ATOM 1475 O O . SER A 1 185 ? -7.086 -12.940 30.997 1.00 79.19 185 SER A O 1
ATOM 1477 N N . THR A 1 186 ? -5.250 -11.826 31.614 1.00 83.56 186 THR A N 1
ATOM 1478 C CA . THR A 1 186 ? -4.309 -12.946 31.516 1.00 83.56 186 THR A CA 1
ATOM 1479 C C . THR A 1 186 ? -3.940 -13.568 32.863 1.00 83.56 186 THR A C 1
ATOM 1481 O O . THR A 1 186 ? -3.421 -14.686 32.862 1.00 83.56 186 THR A O 1
ATOM 1484 N N . CYS A 1 187 ? -4.230 -12.927 34.005 1.00 85.88 187 CYS A N 1
ATOM 1485 C CA . CYS A 1 187 ? -3.753 -13.403 35.305 1.00 85.88 187 CYS A CA 1
ATOM 1486 C C . CYS A 1 187 ? -4.340 -14.772 35.705 1.00 85.88 187 CYS A C 1
ATOM 1488 O O . CYS A 1 187 ? -5.361 -15.236 35.178 1.00 85.88 187 CYS A O 1
ATOM 1490 N N . ASN A 1 188 ? -3.662 -15.441 36.642 1.00 87.88 188 ASN A N 1
ATOM 1491 C CA . ASN A 1 188 ? -4.120 -16.705 37.213 1.00 87.88 188 ASN A CA 1
ATOM 1492 C C . ASN A 1 188 ? -5.013 -16.470 38.449 1.00 87.88 188 ASN A C 1
ATOM 1494 O O . ASN A 1 188 ? -5.048 -15.376 39.019 1.00 87.88 188 ASN A O 1
ATOM 1498 N N . TRP A 1 189 ? -5.755 -17.508 38.843 1.00 85.69 189 TRP A N 1
ATOM 1499 C CA . TRP A 1 189 ? -6.704 -17.448 39.959 1.00 85.69 189 TRP A CA 1
ATOM 1500 C C . TRP A 1 189 ? -6.024 -17.091 41.290 1.00 85.69 189 TRP A C 1
ATOM 1502 O O . TRP A 1 189 ? -6.537 -16.267 42.035 1.00 85.69 189 TRP A O 1
ATOM 1512 N N . GLU A 1 190 ? -4.848 -17.647 41.577 1.00 89.25 190 GLU A N 1
ATOM 1513 C CA . GLU A 1 190 ? -4.128 -17.426 42.840 1.00 89.25 190 GLU A CA 1
ATOM 1514 C C . GLU A 1 190 ? -3.606 -15.991 42.984 1.00 89.25 190 GLU A C 1
ATOM 1516 O O . GLU A 1 190 ? -3.695 -15.391 44.055 1.00 89.25 190 GLU A O 1
ATOM 1521 N N . HIS A 1 191 ? -3.098 -15.412 41.894 1.00 88.12 191 HIS A N 1
ATOM 1522 C CA . HIS A 1 191 ? -2.679 -14.017 41.827 1.00 88.12 191 HIS A CA 1
ATOM 1523 C C . HIS A 1 191 ? -3.879 -13.076 41.976 1.00 88.12 191 HIS A C 1
ATOM 1525 O O . HIS A 1 191 ? -3.803 -12.115 42.738 1.00 88.12 191 HIS A O 1
ATOM 1531 N N . ALA A 1 192 ? -5.012 -13.393 41.337 1.00 87.94 192 ALA A N 1
ATOM 1532 C CA . ALA A 1 192 ? -6.252 -12.654 41.553 1.00 87.94 192 ALA A CA 1
ATOM 1533 C C . ALA A 1 192 ? -6.695 -12.725 43.025 1.00 87.94 192 ALA A C 1
ATOM 1535 O O . ALA A 1 192 ? -6.914 -11.680 43.636 1.00 87.94 192 ALA A O 1
ATOM 1536 N N . VAL A 1 193 ? -6.742 -13.929 43.620 1.00 89.62 193 VAL A N 1
ATOM 1537 C CA . VAL A 1 193 ? -7.109 -14.173 45.031 1.00 89.62 193 VAL A CA 1
ATOM 1538 C C . VAL A 1 193 ? -6.303 -13.300 45.989 1.00 89.62 193 VAL A C 1
ATOM 1540 O O . VAL A 1 193 ? -6.911 -12.662 46.844 1.00 89.62 193 VAL A O 1
ATOM 1543 N N . LYS A 1 194 ? -4.980 -13.168 45.809 1.00 88.81 194 LYS A N 1
ATOM 1544 C CA . LYS A 1 194 ? -4.134 -12.292 46.648 1.00 88.81 194 LYS A CA 1
ATOM 1545 C C . LYS A 1 194 ? -4.629 -10.840 46.722 1.00 88.81 194 LYS A C 1
ATOM 1547 O O . LYS A 1 194 ? -4.448 -10.205 47.759 1.00 88.81 194 LYS A O 1
ATOM 1552 N N . HIS A 1 195 ? -5.268 -10.334 45.665 1.00 86.69 195 HIS A N 1
ATOM 1553 C CA . HIS A 1 195 ? -5.769 -8.958 45.573 1.00 86.69 195 HIS A CA 1
ATOM 1554 C C . HIS A 1 195 ? -7.272 -8.799 45.858 1.00 86.69 195 HIS A C 1
ATOM 1556 O O . HIS A 1 195 ? -7.696 -7.696 46.201 1.00 86.69 195 HIS A O 1
ATOM 1562 N N . ILE A 1 196 ? -8.073 -9.867 45.754 1.00 88.38 196 ILE A N 1
ATOM 1563 C CA . ILE A 1 196 ? -9.521 -9.836 46.048 1.00 88.38 196 ILE A CA 1
ATOM 1564 C C . ILE A 1 196 ? -9.875 -10.355 47.451 1.00 88.38 196 ILE A C 1
ATOM 1566 O O . ILE A 1 196 ? -10.913 -9.977 47.980 1.00 88.38 196 ILE A O 1
ATOM 1570 N N . GLN A 1 197 ? -9.038 -11.185 48.086 1.00 86.88 197 GLN A N 1
ATOM 1571 C CA . GLN A 1 197 ? -9.351 -11.841 49.370 1.00 86.88 197 GLN A CA 1
ATOM 1572 C C . GLN A 1 197 ? -9.543 -10.888 50.561 1.00 86.88 197 GLN A C 1
ATOM 1574 O O . GLN A 1 197 ? -10.173 -11.261 51.551 1.00 86.88 197 GLN A O 1
ATOM 1579 N N . SER A 1 198 ? -8.983 -9.679 50.481 1.00 86.12 198 SER A N 1
ATOM 1580 C CA . SER A 1 198 ? -9.125 -8.625 51.489 1.00 86.12 198 SER A CA 1
ATOM 1581 C C . SER A 1 198 ? -10.462 -7.885 51.404 1.00 86.12 198 SER A C 1
ATOM 1583 O O . SER A 1 198 ? -10.822 -7.182 52.346 1.00 86.12 198 SER A O 1
ATOM 1585 N N . ASP A 1 199 ? -11.205 -8.029 50.303 1.00 87.50 199 ASP A N 1
ATOM 1586 C CA . ASP A 1 199 ? -12.448 -7.299 50.078 1.00 87.50 199 ASP A CA 1
ATOM 1587 C C . ASP A 1 199 ? -13.654 -8.000 50.741 1.00 87.50 199 ASP A C 1
ATOM 1589 O O . ASP A 1 199 ? -13.827 -9.215 50.578 1.00 87.50 199 ASP A O 1
ATOM 1593 N N . PRO A 1 200 ? -14.549 -7.271 51.440 1.00 85.44 200 PRO A N 1
ATOM 1594 C CA . PRO A 1 200 ? -15.777 -7.839 51.998 1.00 85.44 200 PRO A CA 1
ATOM 1595 C C . PRO A 1 200 ? -16.630 -8.609 50.976 1.00 85.44 200 PRO A C 1
ATOM 1597 O O . PRO A 1 200 ? -17.223 -9.634 51.316 1.00 85.44 200 PRO A O 1
ATOM 1600 N N . ARG A 1 201 ? -16.650 -8.178 49.707 1.00 84.06 201 ARG A N 1
ATOM 1601 C CA . ARG A 1 201 ? -17.403 -8.825 48.620 1.00 84.06 201 ARG A CA 1
ATOM 1602 C C . ARG A 1 201 ? -16.862 -10.217 48.279 1.00 84.06 201 ARG A C 1
ATOM 1604 O O . ARG A 1 201 ? -17.623 -11.064 47.817 1.00 84.06 201 ARG A O 1
ATOM 1611 N N . PHE A 1 202 ? -15.590 -10.510 48.568 1.00 83.31 202 PHE A N 1
ATOM 1612 C CA . PHE A 1 202 ? -15.026 -11.855 48.401 1.00 83.31 202 PHE A CA 1
ATOM 1613 C C . PHE A 1 202 ? -15.609 -12.864 49.396 1.00 83.31 202 PHE A C 1
ATOM 1615 O O . PHE A 1 202 ? -15.631 -14.059 49.101 1.00 83.31 202 PHE A O 1
ATOM 1622 N N . ARG A 1 203 ? -16.096 -12.414 50.561 1.00 81.75 203 ARG A N 1
ATOM 1623 C CA . ARG A 1 203 ? -16.719 -13.277 51.582 1.00 81.75 203 ARG A CA 1
ATOM 1624 C C . ARG A 1 203 ? -18.191 -13.603 51.301 1.00 81.75 203 ARG A C 1
ATOM 1626 O O . ARG A 1 203 ? -18.714 -14.511 51.932 1.00 81.75 203 ARG A O 1
ATOM 1633 N N . ILE A 1 204 ? -18.832 -12.906 50.355 1.00 81.38 204 ILE A N 1
ATOM 1634 C CA . ILE A 1 204 ? -20.248 -13.111 49.997 1.00 81.38 204 ILE A CA 1
ATOM 1635 C C . ILE A 1 204 ? -20.480 -14.513 49.412 1.00 81.38 204 ILE A C 1
ATOM 1637 O O . ILE A 1 204 ? -21.449 -15.172 49.770 1.00 81.38 204 ILE A O 1
ATOM 1641 N N . LEU A 1 205 ? -19.573 -14.996 48.555 1.00 80.81 205 LEU A N 1
ATOM 1642 C CA . LEU A 1 205 ? -19.553 -16.406 48.160 1.00 80.81 205 LEU A CA 1
ATOM 1643 C C . LEU A 1 205 ? -18.794 -17.225 49.209 1.00 80.81 205 LEU A C 1
ATOM 1645 O O . LEU A 1 205 ? -17.657 -16.902 49.564 1.00 80.81 205 LEU A O 1
ATOM 1649 N N . THR A 1 206 ? -19.377 -18.336 49.644 1.00 78.06 206 THR A N 1
ATOM 1650 C CA . THR A 1 206 ? -18.727 -19.277 50.569 1.00 78.06 206 THR A CA 1
ATOM 1651 C C . THR A 1 206 ? -17.903 -20.328 49.823 1.00 78.06 206 THR A C 1
ATOM 1653 O O . THR A 1 206 ? -16.788 -20.641 50.241 1.00 78.06 206 THR A O 1
ATOM 1656 N N . LYS A 1 207 ? -18.381 -20.830 48.675 1.00 85.81 207 LYS A N 1
ATOM 1657 C CA . LYS A 1 207 ? -17.706 -21.898 47.920 1.00 85.81 207 LYS A CA 1
ATOM 1658 C C . LYS A 1 207 ? -16.595 -21.355 47.019 1.00 85.81 207 LYS A C 1
ATOM 1660 O O . LYS A 1 207 ? -16.805 -20.478 46.185 1.00 85.81 207 LYS A O 1
ATOM 1665 N N . VAL A 1 208 ? -15.394 -21.922 47.142 1.00 83.75 208 VAL A N 1
ATOM 1666 C CA . VAL A 1 208 ? -14.221 -21.542 46.326 1.00 83.75 208 VAL A CA 1
ATOM 1667 C C . VAL A 1 208 ? -14.390 -21.949 44.854 1.00 83.75 208 VAL A C 1
ATOM 1669 O O . VAL A 1 208 ? -13.936 -21.231 43.963 1.00 83.75 208 VAL A O 1
ATOM 1672 N N . SER A 1 209 ? -15.083 -23.061 44.588 1.00 85.12 209 SER A N 1
ATOM 1673 C CA . SER A 1 209 ? -15.405 -23.539 43.236 1.00 85.12 209 SER A CA 1
ATOM 1674 C C . SER A 1 209 ? -16.247 -22.533 42.449 1.00 85.12 209 SER A C 1
ATOM 1676 O O . SER A 1 209 ? -15.877 -22.180 41.331 1.00 85.12 209 SER A O 1
ATOM 1678 N N . GLU A 1 210 ? -17.315 -22.007 43.052 1.00 86.50 210 GLU A N 1
ATOM 1679 C CA . GLU A 1 210 ? -18.189 -20.989 42.450 1.00 86.50 210 GLU A CA 1
ATOM 1680 C C . GLU A 1 210 ? -17.405 -19.706 42.127 1.00 86.50 210 GLU A C 1
ATOM 1682 O O . GLU A 1 210 ? -17.515 -19.171 41.025 1.00 86.50 210 GLU A O 1
ATOM 1687 N N . LYS A 1 211 ? -16.513 -19.253 43.022 1.00 87.06 211 LYS A N 1
ATOM 1688 C CA . LYS A 1 211 ? -15.652 -18.083 42.754 1.00 87.06 211 LYS A CA 1
ATOM 1689 C C . LYS A 1 211 ? -14.705 -18.311 41.573 1.00 87.06 211 LYS A C 1
ATOM 1691 O O . LYS A 1 211 ? -14.565 -17.433 40.722 1.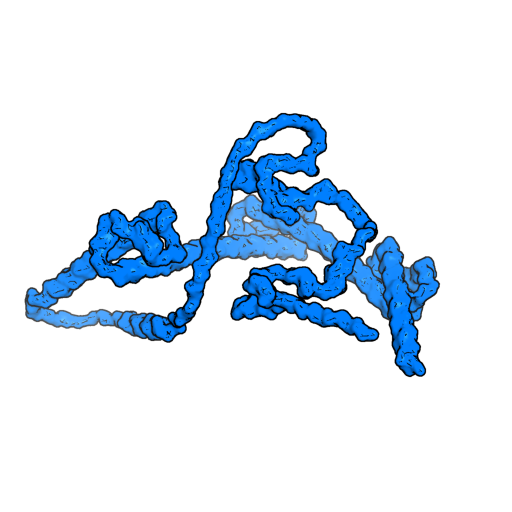00 87.06 211 LYS A O 1
ATOM 1696 N N . LYS A 1 212 ? -14.077 -19.492 41.496 1.00 88.56 212 LYS A N 1
ATOM 1697 C CA . LYS A 1 212 ? -13.177 -19.870 40.393 1.00 88.56 212 LYS A CA 1
ATOM 1698 C C . LYS A 1 212 ? -13.935 -19.979 39.063 1.00 88.56 212 LYS A C 1
ATOM 1700 O O . LYS A 1 212 ? -13.427 -19.530 38.039 1.00 88.56 212 LYS A O 1
ATOM 1705 N N . GLN A 1 213 ? -15.165 -20.502 39.077 1.00 88.56 213 GLN A N 1
ATOM 1706 C CA . GLN A 1 213 ? -16.057 -20.512 37.912 1.00 88.56 213 GLN A CA 1
ATOM 1707 C C . GLN A 1 213 ? -16.417 -19.091 37.460 1.00 88.56 213 GLN A C 1
ATOM 1709 O O . GLN A 1 213 ? -16.282 -18.784 36.277 1.00 88.56 213 GLN A O 1
ATOM 1714 N N . LEU A 1 214 ? -16.801 -18.199 38.381 1.00 88.94 214 LEU A N 1
ATOM 1715 C CA . LEU A 1 214 ? -17.107 -16.800 38.060 1.00 88.94 214 LEU A CA 1
ATOM 1716 C C . LEU A 1 214 ? -15.894 -16.037 37.517 1.00 88.94 214 LEU A C 1
ATOM 1718 O O . LEU A 1 214 ? -16.050 -15.249 36.588 1.00 88.94 214 LEU A O 1
ATOM 1722 N N . PHE A 1 215 ? -14.694 -16.296 38.043 1.00 88.75 215 PHE A N 1
ATOM 1723 C CA . PHE A 1 215 ? -13.448 -15.726 37.526 1.00 88.75 215 PHE A CA 1
ATOM 1724 C C . PHE A 1 215 ? -13.121 -16.226 36.114 1.00 88.75 215 PHE A C 1
ATOM 1726 O O . PHE A 1 215 ? -12.832 -15.418 35.233 1.00 88.75 215 PHE A O 1
ATOM 1733 N N . ASN A 1 216 ? -13.227 -17.534 35.863 1.00 89.19 216 ASN A N 1
ATOM 1734 C CA . ASN A 1 216 ? -13.019 -18.097 34.527 1.00 89.19 216 ASN A CA 1
ATOM 1735 C C . ASN A 1 216 ? -14.058 -17.565 33.522 1.00 89.19 216 ASN A C 1
ATOM 1737 O O . ASN A 1 216 ? -13.695 -17.182 32.413 1.00 89.19 216 ASN A O 1
ATOM 1741 N N . ALA A 1 217 ? -15.330 -17.466 33.920 1.00 89.62 217 ALA A N 1
ATOM 1742 C CA . ALA A 1 217 ? -16.389 -16.882 33.098 1.00 89.62 217 ALA A CA 1
ATOM 1743 C C . ALA A 1 217 ? -16.146 -15.389 32.811 1.00 89.62 217 ALA A C 1
ATOM 1745 O O . ALA A 1 217 ? -16.302 -14.955 31.673 1.00 89.62 217 ALA A O 1
ATOM 1746 N N . TRP A 1 218 ? -15.714 -14.610 33.809 1.00 90.06 218 TRP A N 1
ATOM 1747 C CA . TRP A 1 218 ? -15.315 -13.207 33.639 1.00 90.06 218 TRP A CA 1
ATOM 1748 C C . TRP A 1 218 ? -14.130 -13.065 32.672 1.00 90.06 218 TRP A C 1
ATOM 1750 O O . TRP A 1 218 ? -14.170 -12.222 31.778 1.00 90.06 218 TRP A O 1
ATOM 1760 N N . LYS A 1 219 ? -13.115 -13.930 32.793 1.00 88.94 219 LYS A N 1
ATOM 1761 C CA . LYS A 1 219 ? -11.942 -13.958 31.909 1.00 88.94 219 LYS A CA 1
ATOM 1762 C C . LYS A 1 219 ? -12.335 -14.232 30.455 1.00 88.94 219 LYS A C 1
ATOM 1764 O O . LYS A 1 219 ? -11.959 -13.463 29.575 1.00 88.94 219 LYS A O 1
ATOM 1769 N N . VAL A 1 220 ? -13.137 -15.272 30.211 1.00 88.50 220 VAL A N 1
ATOM 1770 C CA . VAL A 1 220 ? -13.645 -15.612 28.869 1.00 88.50 220 VAL A CA 1
ATOM 1771 C C . VAL A 1 220 ? -14.521 -14.490 28.304 1.00 88.50 220 VAL A C 1
ATOM 1773 O O . VAL A 1 220 ? -14.368 -14.124 27.141 1.00 88.50 220 VAL A O 1
ATOM 1776 N N . GLN A 1 221 ? -15.395 -13.896 29.123 1.00 86.56 221 GLN A N 1
ATOM 1777 C CA . GLN A 1 221 ? -16.241 -12.776 28.710 1.00 86.56 221 GLN A CA 1
ATOM 1778 C C . GLN A 1 221 ? -15.410 -11.553 28.293 1.00 86.56 221 GLN A C 1
ATOM 1780 O O . GLN A 1 221 ? -15.663 -10.991 27.230 1.00 86.56 221 GLN A O 1
ATOM 1785 N N . ARG A 1 222 ? -14.381 -11.174 29.065 1.00 87.06 222 ARG A N 1
ATOM 1786 C CA . ARG A 1 222 ? -13.501 -10.047 28.714 1.00 87.06 222 ARG A CA 1
ATOM 1787 C C . ARG A 1 222 ? -12.651 -10.318 27.477 1.00 87.06 222 ARG A C 1
ATOM 1789 O O . ARG A 1 222 ? -12.593 -9.462 26.605 1.00 87.06 222 ARG A O 1
ATOM 1796 N N . GLN A 1 223 ? -12.078 -11.515 27.343 1.00 85.44 223 GLN A N 1
ATOM 1797 C CA . GLN A 1 223 ? -11.354 -11.905 26.126 1.00 85.44 223 GLN A CA 1
ATOM 1798 C C . GLN A 1 223 ? -12.265 -11.922 24.886 1.00 85.44 223 GLN A C 1
ATOM 1800 O O . GLN A 1 223 ? -11.811 -11.647 23.776 1.00 85.44 223 GLN A O 1
ATOM 1805 N N . LYS A 1 224 ? -13.559 -12.226 25.050 1.00 87.12 224 LYS A N 1
ATOM 1806 C CA . LYS A 1 224 ? -14.552 -12.136 23.972 1.00 87.12 224 LYS A CA 1
ATOM 1807 C C . LYS A 1 224 ? -14.882 -10.683 23.618 1.00 87.12 224 LYS A C 1
ATOM 1809 O O . LYS A 1 224 ? -14.934 -10.373 22.435 1.00 87.12 224 LYS A O 1
ATOM 1814 N N . GLU A 1 225 ? -15.089 -9.815 24.607 1.00 84.94 225 GLU A N 1
ATOM 1815 C CA . GLU A 1 225 ? -15.341 -8.380 24.401 1.00 84.94 225 GLU A CA 1
ATOM 1816 C C . GLU A 1 225 ? -14.157 -7.695 23.700 1.00 84.94 225 GLU A C 1
ATOM 1818 O O . GLU A 1 225 ? -14.356 -7.072 22.663 1.00 84.94 225 GLU A O 1
ATOM 1823 N N . GLU A 1 226 ? -12.929 -7.917 24.178 1.00 84.25 226 GLU A N 1
ATOM 1824 C CA . GLU A 1 226 ? -11.686 -7.402 23.582 1.00 84.25 226 GLU A CA 1
ATOM 1825 C C . GLU A 1 226 ? -11.526 -7.852 22.117 1.00 84.25 226 GLU A C 1
ATOM 1827 O O . GLU A 1 226 ? -11.267 -7.041 21.228 1.00 84.25 226 GLU A O 1
ATOM 1832 N N . ARG A 1 227 ? -11.779 -9.136 21.820 1.00 82.06 227 ARG A N 1
ATOM 1833 C CA . ARG A 1 227 ? -11.761 -9.651 20.438 1.00 82.06 227 ARG A CA 1
ATOM 1834 C C . ARG A 1 227 ? -12.854 -9.056 19.549 1.00 82.06 227 ARG A C 1
ATOM 1836 O O . ARG A 1 227 ? -12.632 -8.936 18.348 1.00 82.06 227 ARG A O 1
ATOM 1843 N N . VAL A 1 228 ? -14.024 -8.728 20.098 1.00 83.75 228 VAL A N 1
ATOM 1844 C CA . VAL A 1 228 ? -15.115 -8.086 19.345 1.00 83.75 228 VAL A CA 1
ATOM 1845 C C . VAL A 1 228 ? -14.796 -6.618 19.071 1.00 83.75 228 VAL A C 1
ATOM 1847 O O . VAL A 1 228 ? -15.062 -6.156 17.967 1.00 83.75 228 VAL A O 1
ATOM 1850 N N . GLU A 1 229 ? -14.191 -5.904 20.021 1.00 81.56 229 GLU A N 1
ATOM 1851 C CA . GLU A 1 229 ? -13.772 -4.509 19.849 1.00 81.56 229 GLU A CA 1
ATOM 1852 C C . GLU A 1 229 ? -12.671 -4.377 18.784 1.00 81.56 229 GLU A C 1
ATOM 1854 O O . GLU A 1 229 ? -12.824 -3.598 17.843 1.00 81.56 229 GLU A O 1
ATOM 1859 N N . VAL A 1 230 ? -11.634 -5.223 18.844 1.00 81.31 230 VAL A N 1
ATOM 1860 C CA . VAL A 1 230 ? -10.584 -5.290 17.808 1.00 81.31 230 VAL A CA 1
ATOM 1861 C C . VAL A 1 230 ? -11.176 -5.646 16.439 1.00 81.31 230 VAL A C 1
ATOM 1863 O O . VAL A 1 230 ? -10.925 -4.946 15.461 1.00 81.31 230 VAL A O 1
ATOM 1866 N N . ALA A 1 231 ? -12.036 -6.669 16.360 1.00 82.06 231 ALA A N 1
ATOM 1867 C CA . ALA A 1 231 ? -12.677 -7.052 15.099 1.00 82.06 231 ALA A CA 1
ATOM 1868 C C . ALA A 1 231 ? -13.627 -5.971 14.540 1.00 82.06 231 ALA A C 1
ATOM 1870 O O . ALA A 1 231 ? -13.843 -5.907 13.327 1.00 82.06 231 ALA A O 1
ATOM 1871 N N . ALA A 1 232 ? -14.207 -5.125 15.399 1.00 83.75 232 ALA A N 1
ATOM 1872 C CA . ALA A 1 232 ? -15.056 -4.014 14.986 1.00 83.75 232 ALA A CA 1
ATOM 1873 C C . ALA A 1 232 ? -14.241 -2.857 14.384 1.00 83.75 232 ALA A C 1
ATOM 1875 O O . ALA A 1 232 ? -14.655 -2.327 13.348 1.00 83.75 232 ALA A O 1
ATOM 1876 N N . ASP A 1 233 ? -13.088 -2.501 14.967 1.00 80.62 233 ASP A N 1
ATOM 1877 C CA . ASP A 1 233 ? -12.172 -1.523 14.359 1.00 80.62 233 ASP A CA 1
ATOM 1878 C C . ASP A 1 233 ? -11.578 -2.072 13.054 1.00 80.62 233 ASP A C 1
ATOM 1880 O O . ASP A 1 233 ? -11.695 -1.417 12.021 1.00 80.62 233 ASP A O 1
ATOM 1884 N N . ASP A 1 234 ? -11.082 -3.317 13.033 1.00 82.31 234 ASP A N 1
ATOM 1885 C CA . ASP A 1 234 ? -10.572 -3.967 11.812 1.00 82.31 234 ASP A CA 1
ATOM 1886 C C . ASP A 1 234 ? -11.595 -3.923 10.659 1.00 82.31 234 ASP A C 1
ATOM 1888 O O . ASP A 1 234 ? -11.266 -3.556 9.526 1.00 82.31 234 ASP A O 1
ATOM 1892 N N . ASN A 1 235 ? -12.866 -4.233 10.943 1.00 89.62 235 ASN A N 1
ATOM 1893 C CA . ASN A 1 235 ? -13.953 -4.161 9.963 1.00 89.62 235 ASN A CA 1
ATOM 1894 C C . ASN A 1 235 ? -14.251 -2.713 9.519 1.00 89.62 235 ASN A C 1
ATOM 1896 O O . ASN A 1 235 ? -14.520 -2.467 8.340 1.00 89.62 235 ASN A O 1
ATOM 1900 N N . ALA A 1 236 ? -14.171 -1.734 10.425 1.00 88.12 236 ALA A N 1
ATOM 1901 C CA . ALA A 1 236 ? -14.332 -0.320 10.087 1.00 88.12 236 ALA A CA 1
ATOM 1902 C C . ALA A 1 236 ? -13.176 0.203 9.209 1.00 88.12 236 ALA A C 1
ATOM 1904 O O . ALA A 1 236 ? -13.422 0.916 8.226 1.00 88.12 236 ALA A O 1
ATOM 1905 N N . GLN A 1 237 ? -11.930 -0.187 9.504 1.00 85.44 237 GLN A N 1
ATOM 1906 C CA . GLN A 1 237 ? -10.761 0.135 8.682 1.00 85.44 237 GLN A CA 1
ATOM 1907 C C . GLN A 1 237 ? -10.849 -0.526 7.301 1.00 85.44 237 GLN A C 1
ATOM 1909 O O . GLN A 1 237 ? -10.591 0.139 6.293 1.00 85.44 237 GLN A O 1
ATOM 1914 N N . ASP A 1 238 ? -11.257 -1.797 7.215 1.00 90.44 238 ASP A N 1
ATOM 1915 C CA . ASP A 1 238 ? -11.397 -2.486 5.929 1.00 90.44 238 ASP A CA 1
ATOM 1916 C C . ASP A 1 238 ? -12.546 -1.907 5.087 1.00 90.44 238 ASP A C 1
ATOM 1918 O O . ASP A 1 238 ? -12.374 -1.669 3.890 1.00 90.44 238 ASP A O 1
ATOM 1922 N N . LEU A 1 239 ? -13.684 -1.549 5.696 1.00 89.69 239 LEU A N 1
ATOM 1923 C CA . LEU A 1 239 ? -14.752 -0.825 5.000 1.00 89.69 239 LEU A CA 1
ATOM 1924 C C . LEU A 1 239 ? -14.235 0.498 4.413 1.00 89.69 239 LEU A C 1
ATOM 1926 O O . LEU A 1 239 ? -14.447 0.776 3.230 1.00 89.69 239 LEU A O 1
ATOM 1930 N N . LYS A 1 240 ? -13.502 1.292 5.202 1.00 88.88 240 LYS A N 1
ATOM 1931 C CA . LYS A 1 240 ? -12.892 2.550 4.747 1.00 88.88 240 LYS A CA 1
ATOM 1932 C C . LYS A 1 240 ? -11.876 2.326 3.620 1.00 88.88 240 LYS A C 1
ATOM 1934 O O . LYS A 1 240 ? -11.863 3.069 2.636 1.00 88.88 240 LYS A O 1
ATOM 1939 N N . LYS A 1 241 ? -11.062 1.270 3.712 1.00 90.56 241 LYS A N 1
ATOM 1940 C CA . LYS A 1 241 ? -10.110 0.854 2.673 1.00 90.56 241 LYS A CA 1
ATOM 1941 C C . LYS A 1 241 ? -10.826 0.491 1.368 1.00 90.56 241 LYS A C 1
ATOM 1943 O O . LYS A 1 241 ? -10.449 1.021 0.323 1.00 90.56 241 LYS A O 1
ATOM 1948 N N . ARG A 1 242 ? -11.896 -0.313 1.423 1.00 90.56 242 ARG A N 1
ATOM 1949 C CA . ARG A 1 242 ? -12.739 -0.669 0.263 1.00 90.56 242 ARG A CA 1
ATOM 1950 C C . ARG A 1 242 ? -13.394 0.563 -0.368 1.00 90.56 242 ARG A C 1
ATOM 1952 O O . ARG A 1 242 ? -13.386 0.702 -1.588 1.00 90.56 242 ARG A O 1
ATOM 1959 N N . GLN A 1 243 ? -13.921 1.493 0.432 1.00 91.19 243 GLN A N 1
ATOM 1960 C CA . GLN A 1 243 ? -14.477 2.760 -0.071 1.00 91.19 243 GLN A CA 1
ATOM 1961 C C . GLN A 1 243 ? -13.413 3.597 -0.803 1.00 91.19 243 GLN A C 1
ATOM 1963 O O . GLN A 1 243 ? -13.646 4.088 -1.910 1.00 91.19 243 GLN A O 1
ATOM 1968 N N . ALA A 1 244 ? -12.217 3.709 -0.220 1.00 91.00 244 ALA A N 1
ATOM 1969 C CA . ALA A 1 244 ? -11.085 4.407 -0.817 1.00 91.00 244 ALA A CA 1
ATOM 1970 C C . ALA A 1 244 ? -10.535 3.714 -2.080 1.00 91.00 244 ALA A C 1
ATOM 1972 O O . ALA A 1 244 ? -9.993 4.379 -2.963 1.00 91.00 244 ALA A O 1
ATOM 1973 N N . GLU A 1 245 ? -10.649 2.391 -2.187 1.00 91.62 245 GLU A N 1
ATOM 1974 C CA . GLU A 1 245 ? -10.314 1.621 -3.389 1.00 91.62 245 GLU A CA 1
ATOM 1975 C C . GLU A 1 245 ? -11.316 1.880 -4.520 1.00 91.62 245 GLU A C 1
ATOM 1977 O O . GLU A 1 245 ? -10.902 2.270 -5.608 1.00 91.62 245 GLU A O 1
ATOM 1982 N N . ARG A 1 246 ? -12.629 1.834 -4.247 1.00 90.94 246 ARG A N 1
ATOM 1983 C CA . ARG A 1 246 ? -13.672 2.144 -5.250 1.00 90.94 246 ARG A CA 1
ATOM 1984 C C . ARG A 1 246 ? -13.548 3.555 -5.831 1.00 90.94 246 ARG A C 1
ATOM 1986 O O . ARG A 1 246 ? -13.889 3.779 -6.993 1.00 90.94 246 ARG A O 1
ATOM 1993 N N . PHE A 1 247 ? -13.028 4.498 -5.048 1.00 93.19 247 PHE A N 1
ATOM 1994 C CA . PHE A 1 247 ? -12.692 5.842 -5.520 1.00 93.19 247 PHE A CA 1
ATOM 1995 C C . PHE A 1 247 ? -11.411 5.888 -6.369 1.00 93.19 247 PHE A C 1
ATOM 1997 O O . PHE A 1 247 ? -11.356 6.632 -7.345 1.00 93.19 247 PHE A O 1
ATOM 2004 N N . ARG A 1 248 ? -10.389 5.078 -6.057 1.00 91.00 248 ARG A N 1
ATOM 2005 C CA . ARG A 1 248 ? -9.203 4.930 -6.924 1.00 91.00 248 ARG A CA 1
ATOM 2006 C C . ARG A 1 248 ? -9.552 4.264 -8.253 1.00 91.00 248 ARG A C 1
ATOM 2008 O O . ARG A 1 248 ? -9.035 4.698 -9.278 1.00 91.00 248 ARG A O 1
ATOM 2015 N N . ASP A 1 249 ? -10.448 3.278 -8.246 1.00 91.44 249 ASP A N 1
ATOM 2016 C CA . ASP A 1 249 ? -10.974 2.661 -9.467 1.00 91.44 249 ASP A CA 1
ATOM 2017 C C . ASP A 1 249 ? -11.708 3.696 -10.326 1.00 91.44 249 ASP A C 1
ATOM 2019 O O . ASP A 1 249 ? -11.413 3.809 -11.506 1.00 91.44 249 ASP A O 1
ATOM 2023 N N . LEU A 1 250 ? -12.566 4.541 -9.733 1.00 92.19 250 LEU A N 1
ATOM 2024 C CA . LEU A 1 250 ? -13.195 5.663 -10.446 1.00 92.19 250 LEU A CA 1
ATOM 2025 C C . LEU A 1 250 ? -12.166 6.601 -11.108 1.00 92.19 250 LEU A C 1
ATOM 2027 O O . LEU A 1 250 ? -12.353 7.007 -12.255 1.00 92.19 250 LEU A O 1
ATOM 2031 N N . LEU A 1 251 ? -11.077 6.946 -10.410 1.00 91.00 251 LEU A N 1
ATOM 2032 C CA . LEU A 1 251 ? -10.004 7.765 -10.987 1.00 91.00 251 LEU A CA 1
ATOM 2033 C C . LEU A 1 251 ? -9.263 7.042 -12.124 1.00 91.00 251 LEU A C 1
ATOM 2035 O O . LEU A 1 251 ? -8.906 7.684 -13.110 1.00 91.00 251 LEU A O 1
ATOM 2039 N N . ARG A 1 252 ? -9.058 5.721 -12.015 1.00 89.94 252 ARG A N 1
ATOM 2040 C CA . ARG A 1 252 ? -8.455 4.892 -13.072 1.00 89.94 252 ARG A CA 1
ATOM 2041 C C . ARG A 1 252 ? -9.366 4.812 -14.300 1.00 89.94 252 ARG A C 1
ATOM 2043 O O . ARG A 1 252 ? -8.904 5.096 -15.398 1.00 89.94 252 ARG A O 1
ATOM 2050 N N . ASP A 1 253 ? -10.648 4.511 -14.111 1.00 91.81 253 ASP A N 1
ATOM 2051 C CA . ASP A 1 253 ? -11.648 4.412 -15.181 1.00 91.81 253 ASP A CA 1
ATOM 2052 C C . ASP A 1 253 ? -11.732 5.736 -15.960 1.00 91.81 253 ASP A C 1
ATOM 2054 O O . ASP A 1 253 ? -11.630 5.761 -17.184 1.00 91.81 253 ASP A O 1
ATOM 2058 N N . LYS A 1 254 ? -11.801 6.869 -15.251 1.00 90.38 254 LYS A N 1
ATOM 2059 C CA . LYS A 1 254 ? -11.894 8.204 -15.866 1.00 90.38 254 LYS A CA 1
ATOM 2060 C C . LYS A 1 254 ? -10.586 8.688 -16.509 1.00 90.38 254 LYS A C 1
ATOM 2062 O O . LYS A 1 254 ? -10.642 9.512 -17.421 1.00 90.38 254 LYS A O 1
ATOM 2067 N N . TYR A 1 255 ? -9.431 8.171 -16.082 1.00 90.06 255 TYR A N 1
ATOM 2068 C CA . TYR A 1 255 ? -8.148 8.355 -16.774 1.00 90.06 255 TYR A CA 1
ATOM 2069 C C . TYR A 1 255 ? -8.076 7.517 -18.058 1.00 90.06 255 TYR A C 1
ATOM 2071 O O . TYR A 1 255 ? -7.700 8.042 -19.102 1.00 90.06 255 TYR A O 1
ATOM 2079 N N . ASN A 1 256 ? -8.529 6.261 -18.018 1.00 89.12 256 ASN A N 1
ATOM 2080 C CA . ASN A 1 256 ? -8.613 5.389 -19.195 1.00 89.12 256 ASN A CA 1
ATOM 2081 C C . ASN A 1 256 ? -9.629 5.911 -20.235 1.00 89.12 256 ASN A C 1
ATOM 2083 O O . ASN A 1 256 ? -9.401 5.786 -21.433 1.00 89.12 256 ASN A O 1
ATOM 2087 N N . GLU A 1 257 ? -10.711 6.564 -19.795 1.00 88.69 257 GLU A N 1
ATOM 2088 C CA . GLU A 1 257 ? -11.642 7.329 -20.647 1.00 88.69 257 GLU A CA 1
ATOM 2089 C C . GLU A 1 257 ? -11.030 8.623 -21.237 1.00 88.69 257 GLU A C 1
ATOM 2091 O O . GLU A 1 257 ? -11.718 9.345 -21.959 1.00 88.69 257 GLU A O 1
ATOM 2096 N N . GLY A 1 258 ? -9.787 8.982 -20.892 1.00 87.88 258 GLY A N 1
ATOM 2097 C CA . GLY A 1 258 ? -9.117 10.212 -21.336 1.00 87.88 258 GLY A CA 1
ATOM 2098 C C . GLY A 1 258 ? -9.639 11.510 -20.700 1.00 87.88 258 GLY A C 1
ATOM 2099 O O . GLY A 1 258 ? -9.193 12.594 -21.066 1.00 87.88 258 GLY A O 1
ATOM 2100 N N . LYS A 1 259 ? -10.566 11.429 -19.734 1.00 85.50 259 LYS A N 1
ATOM 2101 C CA . LYS A 1 259 ? -11.212 12.591 -19.082 1.00 85.50 259 LYS A CA 1
ATOM 2102 C C . LYS A 1 259 ? -10.391 13.182 -17.934 1.00 85.50 259 LYS A C 1
ATOM 2104 O O . LYS A 1 259 ? -10.717 14.250 -17.425 1.00 85.50 259 LYS A O 1
ATOM 2109 N N . ILE A 1 260 ? -9.360 12.471 -17.485 1.00 87.50 260 ILE A N 1
ATOM 2110 C CA . ILE A 1 260 ? -8.461 12.857 -16.394 1.00 87.50 260 ILE A CA 1
ATOM 2111 C C . ILE A 1 260 ? -7.035 12.526 -16.840 1.00 87.50 260 ILE A C 1
ATOM 2113 O O . ILE A 1 260 ? -6.789 11.441 -17.351 1.00 87.50 260 ILE A O 1
ATOM 2117 N N . THR A 1 261 ? -6.082 13.433 -16.633 1.00 82.75 261 THR A N 1
ATOM 2118 C CA . THR A 1 261 ? -4.665 13.243 -17.005 1.00 82.75 261 THR A CA 1
ATOM 2119 C C . THR A 1 261 ? -3.763 13.205 -15.769 1.00 82.75 261 THR A C 1
ATOM 2121 O O . THR A 1 261 ? -4.127 13.713 -14.708 1.00 82.75 261 THR A O 1
ATOM 2124 N N . SER A 1 262 ? -2.548 12.653 -15.876 1.00 78.38 262 SER A N 1
ATOM 2125 C CA . SER A 1 262 ? -1.599 12.572 -14.746 1.00 78.38 262 SER A CA 1
ATOM 2126 C C . SER A 1 262 ? -1.102 13.943 -14.250 1.00 78.38 262 SER A C 1
ATOM 2128 O O . SER A 1 262 ? -0.558 14.056 -13.149 1.00 78.38 262 SER A O 1
ATOM 2130 N N . THR A 1 263 ? -1.335 15.015 -15.015 1.00 84.06 263 THR A N 1
ATOM 2131 C CA . THR A 1 263 ? -1.029 16.405 -14.646 1.00 84.06 263 THR A CA 1
ATOM 2132 C C . THR A 1 263 ? -2.233 17.191 -14.122 1.00 84.06 263 THR A C 1
ATOM 2134 O O . THR A 1 263 ? -2.014 18.232 -13.498 1.00 84.06 263 THR A O 1
ATOM 2137 N N . CYS A 1 264 ? -3.470 16.704 -14.288 1.00 85.56 264 CYS A N 1
ATOM 2138 C CA . CYS A 1 264 ? -4.687 17.478 -14.021 1.00 85.56 264 CYS A CA 1
ATOM 2139 C C . CYS A 1 264 ? -4.805 18.011 -12.577 1.00 85.56 264 CYS A C 1
ATOM 2141 O O . CYS A 1 264 ? -4.149 17.538 -11.635 1.00 85.56 264 CYS A O 1
ATOM 2143 N N . ASN A 1 265 ? -5.649 19.034 -12.415 1.00 89.31 265 ASN A N 1
ATOM 2144 C CA . ASN A 1 265 ? -5.981 19.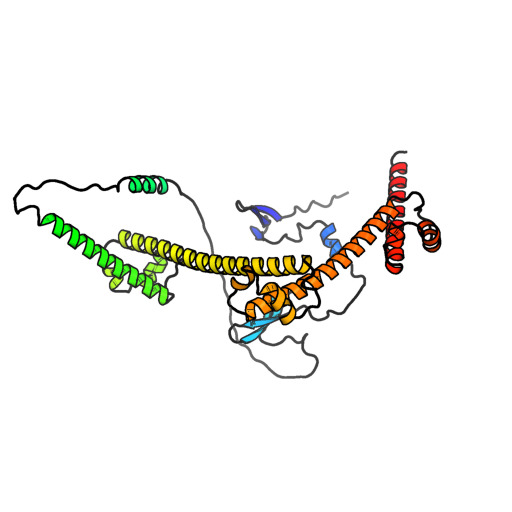620 -11.120 1.00 89.31 265 ASN A CA 1
ATOM 2145 C C . ASN A 1 265 ? -7.256 18.985 -10.525 1.00 89.31 265 ASN A C 1
ATOM 2147 O O . ASN A 1 265 ? -8.036 18.333 -11.221 1.00 89.31 265 ASN A O 1
ATOM 2151 N N . TRP A 1 266 ? -7.455 19.187 -9.220 1.00 88.25 266 TRP A N 1
ATOM 2152 C CA . TRP A 1 266 ? -8.576 18.609 -8.475 1.00 88.25 266 TRP A CA 1
ATOM 2153 C C . TRP A 1 266 ? -9.947 19.058 -9.004 1.00 88.25 266 TRP A C 1
ATOM 2155 O O . TRP A 1 266 ? -10.845 18.236 -9.128 1.00 88.25 266 TRP A O 1
ATOM 2165 N N . GLU A 1 267 ? -10.117 20.331 -9.358 1.00 90.56 267 GLU A N 1
ATOM 2166 C CA . GLU A 1 267 ? -11.407 20.883 -9.803 1.00 90.56 267 GLU A CA 1
ATOM 2167 C C . GLU A 1 267 ? -11.827 20.351 -11.179 1.00 90.56 267 GLU A C 1
ATOM 2169 O O . GLU A 1 267 ? -12.990 20.015 -11.400 1.00 90.56 267 GLU A O 1
ATOM 2174 N N . HIS A 1 268 ? -10.868 20.225 -12.095 1.00 89.94 268 HIS A N 1
ATOM 2175 C CA . HIS A 1 268 ? -11.059 19.626 -13.409 1.00 89.94 268 HIS A CA 1
ATOM 2176 C C . HIS A 1 268 ? -11.403 18.136 -13.286 1.00 89.94 268 HIS A C 1
ATOM 2178 O O . HIS A 1 268 ? -12.362 17.683 -13.904 1.00 89.94 268 HIS A O 1
ATOM 2184 N N . ALA A 1 269 ? -10.704 17.397 -12.414 1.00 89.75 269 ALA A N 1
ATOM 2185 C CA . ALA A 1 269 ? -11.067 16.018 -12.100 1.00 89.75 269 ALA A CA 1
ATOM 2186 C C . ALA A 1 269 ? -12.492 15.928 -11.519 1.00 89.75 269 ALA A C 1
ATOM 2188 O O . ALA A 1 269 ? -13.294 15.141 -12.020 1.00 89.75 269 ALA A O 1
ATOM 2189 N N . VAL A 1 270 ? -12.840 16.775 -10.533 1.00 91.12 270 VAL A N 1
ATOM 2190 C CA . VAL A 1 270 ? -14.173 16.842 -9.896 1.00 91.12 270 VAL A CA 1
ATOM 2191 C C . VAL A 1 270 ? -15.295 16.974 -10.925 1.00 91.12 270 VAL A C 1
ATOM 2193 O O . VAL A 1 270 ? -16.255 16.210 -10.842 1.00 91.12 270 VAL A O 1
ATOM 2196 N N . LYS A 1 271 ? -15.154 17.837 -11.942 1.00 91.00 271 LYS A N 1
ATOM 2197 C CA . LYS A 1 271 ? -16.155 17.992 -13.019 1.00 91.00 271 LYS A CA 1
ATOM 2198 C C . LYS A 1 271 ? -16.506 16.674 -13.726 1.00 91.00 271 LYS A C 1
ATOM 2200 O O . LYS A 1 271 ? -17.654 1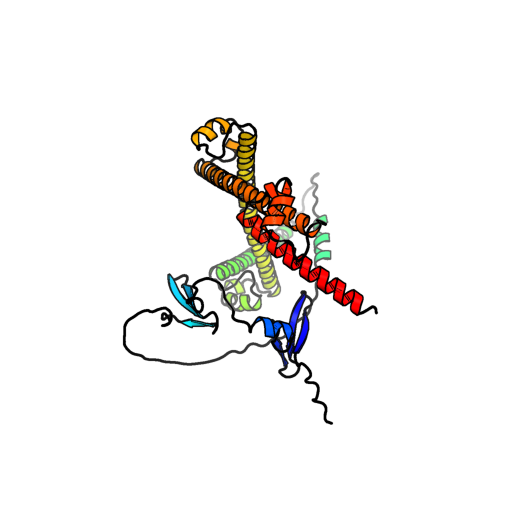6.506 -14.130 1.00 91.00 271 LYS A O 1
ATOM 2205 N N . HIS A 1 272 ? -15.558 15.740 -13.838 1.00 88.62 272 HIS A N 1
ATOM 2206 C CA . HIS A 1 272 ? -15.738 14.453 -14.521 1.00 88.62 272 HIS A CA 1
ATOM 2207 C C . HIS A 1 272 ? -16.043 13.265 -13.591 1.00 88.62 272 HIS A C 1
ATOM 2209 O O . HIS A 1 272 ? -16.571 12.260 -14.067 1.00 88.62 272 HIS A O 1
ATOM 2215 N N . ILE A 1 273 ? -15.750 13.365 -12.287 1.00 90.69 273 ILE A N 1
ATOM 2216 C CA . ILE A 1 273 ? -16.046 12.310 -11.292 1.00 90.69 273 ILE A CA 1
ATOM 2217 C C . ILE A 1 273 ? -17.330 12.557 -10.490 1.00 90.69 2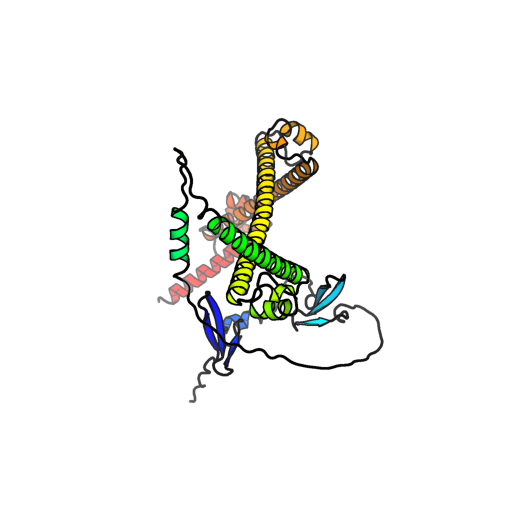73 ILE A C 1
ATOM 2219 O O . ILE A 1 273 ? -17.918 11.600 -10.001 1.00 90.69 273 ILE A O 1
ATOM 2223 N N . GLN A 1 274 ? -17.797 13.803 -10.349 1.00 89.94 274 GLN A N 1
ATOM 2224 C CA . GLN A 1 274 ? -18.937 14.145 -9.478 1.00 89.94 274 GLN A CA 1
ATOM 2225 C C . GLN A 1 274 ? -20.283 13.530 -9.899 1.00 89.94 274 GLN A C 1
ATOM 2227 O O . GLN A 1 274 ? -21.191 13.412 -9.074 1.00 89.94 274 GLN A O 1
ATOM 2232 N N . SER A 1 275 ? -20.416 13.152 -11.172 1.00 88.25 275 SER A N 1
ATOM 2233 C CA . SER A 1 275 ? -21.588 12.462 -11.717 1.00 88.25 275 SER A CA 1
ATOM 2234 C C . SER A 1 275 ? -21.653 10.982 -11.326 1.00 88.25 275 SER A C 1
ATOM 2236 O O . SER A 1 275 ? -22.720 10.381 -11.422 1.00 88.25 275 SER A O 1
ATOM 2238 N N . ASP A 1 276 ? -20.543 10.390 -10.878 1.00 89.38 276 ASP A N 1
ATOM 2239 C CA . ASP A 1 276 ? -20.451 8.959 -10.609 1.00 89.38 276 ASP A CA 1
ATOM 2240 C C . ASP A 1 276 ? -20.957 8.598 -9.194 1.00 89.38 276 ASP A C 1
ATOM 2242 O O . ASP A 1 276 ? -20.569 9.248 -8.213 1.00 89.38 276 ASP A O 1
ATOM 2246 N N . PRO A 1 277 ? -21.769 7.536 -9.024 1.00 87.62 277 PRO A N 1
ATOM 2247 C CA . PRO A 1 277 ? -22.185 7.055 -7.706 1.00 87.62 277 PRO A CA 1
ATOM 2248 C C . PRO A 1 277 ? -21.013 6.772 -6.750 1.00 87.62 277 PRO A C 1
ATOM 2250 O O . PRO A 1 277 ? -21.113 7.061 -5.556 1.00 87.62 277 PRO A O 1
ATOM 2253 N N . ARG A 1 278 ? -19.869 6.288 -7.257 1.00 87.81 278 ARG A N 1
ATOM 2254 C CA . ARG A 1 278 ? -18.664 6.002 -6.461 1.00 87.81 278 ARG A CA 1
ATOM 2255 C C . ARG A 1 278 ? -18.045 7.270 -5.861 1.00 87.81 278 ARG A C 1
ATOM 2257 O O . ARG A 1 278 ? -17.429 7.198 -4.801 1.00 87.81 278 ARG A O 1
ATOM 2264 N N . PHE A 1 279 ? -18.263 8.445 -6.461 1.00 87.25 279 PHE A N 1
ATOM 2265 C CA . PHE A 1 279 ? -17.852 9.724 -5.870 1.00 87.25 279 PHE A CA 1
ATOM 2266 C C . PHE A 1 279 ? -18.667 10.081 -4.622 1.00 87.25 279 PHE A C 1
ATOM 2268 O O . PHE A 1 279 ? -18.159 10.796 -3.758 1.00 87.25 279 PHE A O 1
ATOM 2275 N N . ARG A 1 280 ? -19.912 9.598 -4.502 1.00 84.31 280 ARG A N 1
ATOM 2276 C CA . ARG A 1 280 ? -20.789 9.854 -3.344 1.00 84.31 280 ARG A CA 1
ATOM 2277 C C . ARG A 1 280 ? -20.501 8.941 -2.148 1.00 84.31 280 ARG A C 1
ATOM 2279 O O . ARG A 1 280 ? -20.862 9.309 -1.038 1.00 84.31 280 ARG A O 1
ATOM 2286 N N . ILE A 1 281 ? -19.826 7.805 -2.363 1.00 86.06 281 ILE A N 1
ATOM 2287 C CA . ILE A 1 281 ?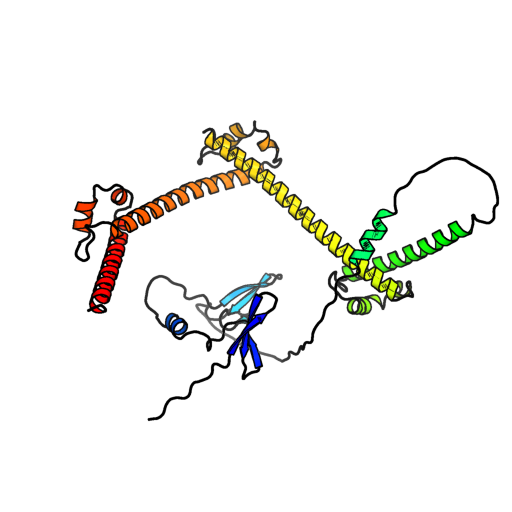 -19.450 6.845 -1.306 1.00 86.06 281 ILE A CA 1
ATOM 2288 C C . ILE A 1 281 ? -18.600 7.523 -0.225 1.00 86.06 281 ILE A C 1
ATOM 2290 O O . ILE A 1 281 ? -18.862 7.365 0.963 1.00 86.06 281 ILE A O 1
ATOM 2294 N N . LEU A 1 282 ? -17.607 8.319 -0.631 1.00 87.38 282 LEU A N 1
ATOM 2295 C CA . LEU A 1 282 ? -16.902 9.192 0.301 1.00 87.38 282 LEU A CA 1
ATOM 2296 C C . LEU A 1 282 ? -17.734 10.453 0.548 1.00 87.38 282 LEU A C 1
ATOM 2298 O O . LEU A 1 282 ? -18.105 11.168 -0.384 1.00 87.38 282 LEU A O 1
ATOM 2302 N N . THR A 1 283 ? -17.974 10.777 1.813 1.00 85.44 283 THR A N 1
ATOM 2303 C CA . THR A 1 283 ? -18.680 12.006 2.207 1.00 85.44 283 THR A CA 1
ATOM 2304 C C . THR A 1 283 ? -17.714 13.182 2.374 1.00 85.44 283 THR A C 1
ATOM 2306 O O . THR A 1 283 ? -18.011 14.303 1.965 1.00 85.44 283 THR A O 1
ATOM 2309 N N . LYS A 1 284 ? -16.509 12.932 2.901 1.00 90.06 284 LYS A N 1
ATOM 2310 C CA . LYS A 1 284 ? -15.505 13.960 3.221 1.00 90.06 284 LYS A CA 1
ATOM 2311 C C . LYS A 1 284 ? -14.706 14.389 1.987 1.00 90.06 284 LYS A C 1
ATOM 2313 O O . LYS A 1 284 ? -13.932 13.615 1.430 1.00 90.06 284 LYS A O 1
ATOM 2318 N N . VAL A 1 285 ? -14.834 15.654 1.578 1.00 88.81 285 VAL A N 1
ATOM 2319 C CA . VAL A 1 285 ? -14.106 16.219 0.418 1.00 88.81 285 VAL A CA 1
ATOM 2320 C C . VAL A 1 285 ? -12.584 16.214 0.625 1.00 88.81 285 VAL A C 1
ATOM 2322 O O . VAL A 1 285 ? -11.837 15.976 -0.324 1.00 88.81 285 VAL A O 1
ATOM 2325 N N . SER A 1 286 ? -12.116 16.414 1.861 1.00 90.56 286 SER A N 1
ATOM 2326 C CA . SER A 1 286 ? -10.694 16.330 2.227 1.00 90.56 286 SER A CA 1
ATOM 2327 C C . SER A 1 286 ? -10.099 14.950 1.937 1.00 90.56 286 SER A C 1
ATOM 2329 O O . SER A 1 286 ? -9.025 14.861 1.345 1.00 90.56 286 SER A O 1
ATOM 2331 N N . GLU A 1 287 ? -10.823 13.884 2.274 1.00 91.12 287 GLU A N 1
ATOM 2332 C CA . GLU A 1 287 ? -10.417 12.498 2.032 1.00 91.12 287 GLU A CA 1
ATOM 2333 C C . GLU A 1 287 ? -10.357 12.188 0.530 1.00 91.12 287 GLU A C 1
ATOM 2335 O O . GLU A 1 287 ? -9.360 11.656 0.049 1.00 91.12 287 GLU A O 1
ATOM 2340 N N . LYS A 1 288 ? -11.348 12.638 -0.254 1.00 91.62 288 LYS A N 1
ATOM 2341 C CA . LYS A 1 288 ? -11.307 12.519 -1.725 1.00 91.62 288 LYS A CA 1
ATOM 2342 C C . LYS A 1 288 ? -10.089 13.223 -2.332 1.00 91.62 288 LYS A C 1
ATOM 2344 O O . LYS A 1 288 ? -9.419 12.657 -3.194 1.00 91.62 288 LYS A O 1
ATOM 2349 N N . LYS A 1 289 ? -9.771 14.437 -1.863 1.00 92.50 289 LYS A N 1
ATOM 2350 C CA . LYS A 1 289 ? -8.607 15.214 -2.324 1.00 92.50 289 LYS A CA 1
ATOM 2351 C C . LYS A 1 289 ? -7.283 14.546 -1.931 1.00 92.50 289 LYS A C 1
ATOM 2353 O O . LYS A 1 289 ? -6.354 14.526 -2.735 1.00 92.50 289 LYS A O 1
ATOM 2358 N N . GLN A 1 290 ? -7.202 13.949 -0.739 1.00 92.50 290 GLN A N 1
ATOM 2359 C CA . GLN A 1 290 ? -6.058 13.131 -0.318 1.00 92.50 290 GLN A CA 1
ATOM 2360 C C . GLN A 1 290 ? -5.888 11.895 -1.212 1.00 92.50 290 GLN A C 1
ATOM 2362 O O . GLN A 1 290 ? -4.787 11.652 -1.702 1.00 92.50 290 GLN A O 1
ATOM 2367 N N . LEU A 1 291 ? -6.969 11.155 -1.487 1.00 92.69 291 LEU A N 1
ATOM 2368 C CA . LEU A 1 291 ? -6.943 9.985 -2.370 1.00 92.69 291 LEU A CA 1
ATOM 2369 C C . LEU A 1 291 ? -6.559 10.344 -3.810 1.00 92.69 291 LEU A C 1
ATOM 2371 O O . LEU A 1 291 ? -5.793 9.610 -4.428 1.00 92.69 291 LEU A O 1
ATOM 2375 N N . PHE A 1 292 ? -7.027 11.482 -4.326 1.00 91.62 292 PHE A N 1
ATOM 2376 C CA . PHE A 1 292 ? -6.638 11.995 -5.640 1.00 91.62 292 PHE A CA 1
ATOM 2377 C C . PHE A 1 292 ? -5.161 12.400 -5.705 1.00 91.62 292 PHE A C 1
ATOM 2379 O O . PHE A 1 292 ? -4.462 12.013 -6.640 1.00 91.62 292 PHE A O 1
ATOM 2386 N N . ASN A 1 293 ? -4.653 13.116 -4.698 1.00 91.75 293 ASN A N 1
ATOM 2387 C CA . ASN A 1 293 ? -3.231 13.459 -4.624 1.00 91.75 293 ASN A CA 1
ATOM 2388 C C . ASN A 1 293 ? -2.358 12.195 -4.523 1.00 91.75 293 ASN A C 1
ATOM 2390 O O . ASN A 1 293 ? -1.351 12.088 -5.220 1.00 91.75 293 ASN A O 1
ATOM 2394 N N . ALA A 1 294 ? -2.772 11.213 -3.716 1.00 92.44 294 ALA A N 1
ATOM 2395 C CA . ALA A 1 294 ? -2.098 9.922 -3.609 1.00 92.44 294 ALA A CA 1
ATOM 2396 C C . ALA A 1 294 ? -2.133 9.140 -4.933 1.00 92.44 294 ALA A C 1
ATOM 2398 O O . ALA A 1 294 ? -1.112 8.596 -5.339 1.00 92.44 294 ALA A O 1
ATOM 2399 N N . TRP A 1 295 ? -3.269 9.125 -5.641 1.00 91.62 295 TRP A N 1
ATOM 2400 C CA . TRP A 1 295 ? -3.398 8.527 -6.975 1.00 91.62 295 TRP A CA 1
ATOM 2401 C C . TRP A 1 295 ? -2.482 9.210 -8.002 1.00 91.62 295 TRP A C 1
ATOM 2403 O O . TRP A 1 295 ? -1.779 8.523 -8.738 1.00 91.62 295 TRP A O 1
ATOM 2413 N N . LYS A 1 296 ? -2.414 10.548 -8.003 1.00 90.19 296 LYS A N 1
ATOM 2414 C CA . LYS A 1 296 ? -1.536 11.326 -8.891 1.00 90.19 296 LYS A CA 1
ATOM 2415 C C . LYS A 1 296 ? -0.059 10.998 -8.659 1.00 90.19 296 LYS A C 1
ATOM 2417 O O . LYS A 1 296 ? 0.661 10.721 -9.615 1.00 90.19 296 LYS A O 1
ATOM 2422 N N . VAL A 1 297 ? 0.380 10.971 -7.398 1.00 90.62 297 VAL A N 1
ATOM 2423 C CA . VAL A 1 297 ? 1.752 10.576 -7.030 1.00 90.62 297 VAL A CA 1
ATOM 2424 C C . VAL A 1 297 ? 2.019 9.113 -7.392 1.00 90.62 297 VAL A C 1
ATOM 2426 O O . VAL A 1 297 ? 3.067 8.816 -7.958 1.00 90.62 297 VAL A O 1
ATOM 2429 N N . GLN A 1 298 ? 1.068 8.210 -7.135 1.00 90.88 298 GLN A N 1
ATOM 2430 C CA . GLN A 1 298 ? 1.194 6.793 -7.476 1.00 90.88 298 GLN A CA 1
ATOM 2431 C C . GLN A 1 298 ? 1.333 6.584 -8.989 1.00 90.88 298 GLN A C 1
ATOM 2433 O O . GLN A 1 298 ? 2.231 5.859 -9.399 1.00 90.88 298 GLN A O 1
ATOM 2438 N N . ARG A 1 299 ? 0.531 7.258 -9.826 1.00 89.12 299 ARG A N 1
ATOM 2439 C CA . ARG A 1 299 ? 0.647 7.185 -11.294 1.00 89.12 299 ARG A CA 1
ATOM 2440 C C . ARG A 1 299 ? 1.967 7.757 -11.805 1.00 89.12 299 ARG A C 1
ATOM 2442 O O . ARG A 1 299 ? 2.629 7.112 -12.607 1.00 89.12 299 ARG A O 1
ATOM 2449 N N . GLN A 1 300 ? 2.415 8.902 -11.287 1.00 88.44 300 GLN A N 1
ATOM 2450 C CA . GLN A 1 300 ? 3.736 9.454 -11.627 1.00 88.44 300 GLN A CA 1
ATOM 2451 C C . GLN A 1 300 ? 4.903 8.585 -11.133 1.00 88.44 300 GLN A C 1
ATOM 2453 O O . GLN A 1 300 ? 6.014 8.674 -11.662 1.00 88.44 300 GLN A O 1
ATOM 2458 N N . LYS A 1 301 ? 4.701 7.787 -10.080 1.00 91.88 301 LYS A N 1
ATOM 2459 C CA . LYS A 1 301 ? 5.662 6.776 -9.635 1.00 91.88 301 LYS A CA 1
ATOM 2460 C C . LYS A 1 301 ? 5.655 5.579 -10.584 1.00 91.88 301 LYS A C 1
ATOM 2462 O O . LYS A 1 301 ? 6.716 5.218 -11.072 1.00 91.88 301 LYS A O 1
ATOM 2467 N N . GLU A 1 302 ? 4.481 5.046 -10.894 1.00 90.06 302 GLU A N 1
ATOM 2468 C CA . GLU A 1 302 ? 4.270 3.914 -11.798 1.00 90.06 302 GLU A CA 1
ATOM 2469 C C . GLU A 1 302 ? 4.838 4.191 -13.200 1.00 90.06 302 GLU A C 1
ATOM 2471 O O . GLU A 1 302 ? 5.661 3.418 -13.665 1.00 90.06 302 GLU A O 1
ATOM 2476 N N . GLU A 1 303 ? 4.564 5.355 -13.804 1.00 89.25 303 GLU A N 1
ATOM 2477 C CA . GLU A 1 303 ? 5.155 5.779 -15.091 1.00 89.25 303 GLU A CA 1
ATOM 2478 C C . GLU A 1 303 ? 6.699 5.891 -15.051 1.00 89.25 303 GLU A C 1
ATOM 2480 O O . GLU A 1 303 ? 7.373 5.743 -16.073 1.00 89.25 303 GLU A O 1
ATOM 2485 N N . ARG A 1 304 ? 7.294 6.182 -13.883 1.00 90.06 304 ARG A N 1
ATOM 2486 C CA . ARG A 1 304 ? 8.758 6.252 -13.704 1.00 90.06 304 ARG A CA 1
ATOM 2487 C C . ARG A 1 304 ? 9.361 4.869 -13.482 1.00 90.06 304 ARG A C 1
ATOM 2489 O O . ARG A 1 304 ? 10.434 4.585 -14.011 1.00 90.06 304 ARG A O 1
ATOM 2496 N N . ASP A 1 305 ? 8.698 4.035 -12.693 1.00 91.06 305 ASP A N 1
ATOM 2497 C CA . ASP A 1 305 ? 9.154 2.688 -12.370 1.00 91.06 305 ASP A CA 1
ATOM 2498 C C . ASP A 1 305 ? 8.951 1.738 -13.568 1.00 91.06 305 ASP A C 1
ATOM 2500 O O . ASP A 1 305 ? 9.822 0.915 -13.828 1.00 91.06 305 ASP A O 1
ATOM 2504 N N . GLU A 1 306 ? 7.918 1.942 -14.392 1.00 93.19 306 GLU A N 1
ATOM 2505 C CA . GLU A 1 306 ? 7.738 1.301 -15.703 1.00 93.19 306 GLU A CA 1
ATOM 2506 C C . GLU A 1 306 ? 8.879 1.661 -16.665 1.00 93.19 306 GLU A C 1
ATOM 2508 O O . GLU A 1 306 ? 9.508 0.769 -17.229 1.00 93.19 306 GLU A O 1
ATOM 2513 N N . LYS A 1 307 ? 9.243 2.948 -16.786 1.00 91.19 307 LYS A N 1
ATOM 2514 C CA . LYS A 1 307 ? 10.414 3.375 -17.580 1.00 91.19 307 LYS A CA 1
ATOM 2515 C C . LYS A 1 307 ? 11.716 2.751 -17.072 1.00 91.19 307 LYS A C 1
ATOM 2517 O O . LYS A 1 307 ? 12.526 2.293 -17.871 1.00 91.19 307 LYS A O 1
ATOM 2522 N N . ARG A 1 308 ? 11.918 2.697 -15.752 1.00 92.56 308 ARG A N 1
ATOM 2523 C CA . ARG A 1 308 ? 13.083 2.037 -15.136 1.00 92.56 308 ARG A CA 1
ATOM 2524 C C . ARG A 1 308 ? 13.111 0.537 -15.411 1.00 92.56 308 ARG A C 1
ATOM 2526 O O . ARG A 1 308 ? 14.179 0.010 -15.701 1.00 92.56 308 ARG A O 1
ATOM 2533 N N . LEU A 1 309 ? 11.965 -0.137 -15.338 1.00 93.94 309 LEU A N 1
ATOM 2534 C CA . LEU A 1 309 ? 11.852 -1.568 -15.605 1.00 93.94 309 LEU A CA 1
ATOM 2535 C C . LEU A 1 309 ? 12.039 -1.878 -17.095 1.00 93.94 309 LEU A C 1
ATOM 2537 O O . LEU A 1 309 ? 12.719 -2.843 -17.415 1.00 93.94 309 LEU A O 1
ATOM 2541 N N . ALA A 1 310 ? 11.528 -1.035 -17.996 1.00 93.62 310 ALA A N 1
ATOM 2542 C CA . ALA A 1 310 ? 11.776 -1.136 -19.432 1.00 93.62 310 ALA A CA 1
ATOM 2543 C C . ALA A 1 310 ? 13.268 -0.961 -19.764 1.00 93.62 310 ALA A C 1
ATOM 2545 O O . ALA A 1 310 ? 13.815 -1.755 -20.521 1.00 93.62 310 ALA A O 1
ATOM 2546 N N . ILE A 1 311 ? 13.948 0.011 -19.139 1.00 91.75 311 ILE A N 1
ATOM 2547 C CA . ILE A 1 311 ? 15.406 0.176 -19.256 1.00 91.75 311 ILE A CA 1
ATOM 2548 C C . ILE A 1 311 ? 16.135 -1.055 -18.699 1.00 91.75 311 ILE A C 1
ATOM 2550 O O . ILE A 1 311 ? 16.997 -1.600 -19.378 1.00 91.75 311 ILE A O 1
ATOM 2554 N N . LYS A 1 312 ? 15.786 -1.531 -17.494 1.00 94.44 312 LYS A N 1
ATOM 2555 C CA . LYS A 1 312 ? 16.397 -2.728 -16.883 1.00 94.44 312 LYS A CA 1
ATOM 2556 C C . LYS A 1 312 ? 16.232 -3.958 -17.777 1.00 94.44 312 LYS A C 1
ATOM 2558 O O . LYS A 1 312 ? 17.211 -4.646 -18.035 1.00 94.44 312 LYS A O 1
ATOM 2563 N N . LYS A 1 313 ? 15.028 -4.173 -18.310 1.00 95.12 313 LYS A N 1
ATOM 2564 C CA . LYS A 1 313 ? 14.737 -5.254 -19.249 1.00 95.12 313 LYS A CA 1
ATOM 2565 C C . LYS A 1 313 ? 15.544 -5.115 -20.542 1.00 95.12 313 LYS A C 1
ATOM 2567 O O . LYS A 1 313 ? 16.135 -6.091 -20.971 1.00 95.12 313 LYS A O 1
ATOM 2572 N N . ALA A 1 314 ? 15.637 -3.920 -21.130 1.00 95.12 314 ALA A N 1
ATOM 2573 C CA . ALA A 1 314 ? 16.454 -3.703 -22.326 1.00 95.12 314 ALA A CA 1
ATOM 2574 C C . ALA A 1 314 ? 17.940 -4.033 -22.082 1.00 95.12 314 ALA A C 1
ATOM 2576 O O . ALA A 1 314 ? 18.592 -4.591 -22.962 1.00 95.12 314 ALA A O 1
ATOM 2577 N N . LYS A 1 315 ? 18.467 -3.740 -20.881 1.00 94.00 315 LYS A N 1
ATOM 2578 C CA . LYS A 1 315 ? 19.826 -4.138 -20.475 1.00 94.00 315 LYS A CA 1
ATOM 2579 C C . LYS A 1 315 ? 19.977 -5.656 -20.362 1.00 94.00 315 LYS A C 1
ATOM 2581 O O . LYS A 1 315 ? 20.928 -6.191 -20.915 1.00 94.00 315 LYS A O 1
ATOM 2586 N N . GLU A 1 316 ? 19.040 -6.334 -19.701 1.00 93.75 316 GLU A N 1
ATOM 2587 C CA . GLU A 1 316 ? 19.024 -7.802 -19.560 1.00 93.75 316 GLU A CA 1
ATOM 2588 C C . GLU A 1 316 ? 18.886 -8.511 -20.919 1.00 93.75 316 GLU A C 1
ATOM 2590 O O . GLU A 1 316 ? 19.610 -9.467 -21.199 1.00 93.75 316 GLU A O 1
ATOM 2595 N N . ASP A 1 317 ? 18.006 -8.010 -21.791 1.00 94.38 317 ASP A N 1
ATOM 2596 C CA . ASP A 1 317 ? 17.812 -8.509 -23.154 1.00 94.38 317 ASP A CA 1
ATOM 2597 C C . ASP A 1 317 ? 19.099 -8.333 -23.991 1.00 94.38 317 ASP A C 1
ATOM 2599 O O . ASP A 1 317 ? 19.484 -9.249 -24.721 1.00 94.38 317 ASP A O 1
ATOM 2603 N N . LEU A 1 318 ? 19.809 -7.201 -23.854 1.00 93.75 318 LEU A N 1
ATOM 2604 C CA . LEU A 1 318 ? 21.107 -6.967 -24.503 1.00 93.75 318 LEU A CA 1
ATOM 2605 C C . LEU A 1 318 ? 22.222 -7.857 -23.933 1.00 93.75 318 LEU A C 1
ATOM 2607 O O . LEU A 1 318 ? 23.007 -8.408 -24.704 1.00 93.75 318 LEU A O 1
ATOM 2611 N N . GLU A 1 319 ? 22.314 -7.997 -22.610 1.00 91.56 319 GLU A N 1
ATOM 2612 C CA . GLU A 1 319 ? 23.322 -8.834 -21.953 1.00 91.56 319 GLU A CA 1
ATOM 2613 C C . GLU A 1 319 ? 23.186 -10.286 -22.412 1.00 91.56 319 GLU A C 1
ATOM 2615 O O . GLU A 1 319 ? 24.146 -10.873 -22.916 1.00 91.56 319 GLU A O 1
ATOM 2620 N N . LYS A 1 320 ? 21.971 -10.839 -22.321 1.00 91.31 320 LYS A N 1
ATOM 2621 C CA . LYS A 1 320 ? 21.667 -12.195 -22.773 1.00 91.31 320 LYS A CA 1
ATOM 2622 C C . LYS A 1 320 ? 21.980 -12.370 -24.256 1.00 91.31 320 LYS A C 1
ATOM 2624 O O . LYS A 1 320 ? 22.646 -13.330 -24.635 1.00 91.31 320 LYS A O 1
ATOM 2629 N N . TRP A 1 321 ? 21.549 -11.425 -25.094 1.00 92.81 321 TRP A N 1
ATOM 2630 C CA . TRP A 1 321 ? 21.836 -11.472 -26.523 1.00 92.81 321 TRP A CA 1
ATOM 2631 C C . TRP A 1 321 ? 23.344 -11.483 -26.799 1.00 92.81 321 TRP A C 1
ATOM 2633 O O . TRP A 1 321 ? 23.797 -12.294 -27.598 1.00 92.81 321 TRP A O 1
ATOM 2643 N N . LEU A 1 322 ? 24.144 -10.665 -26.104 1.00 91.00 322 LEU A N 1
ATOM 2644 C CA . LEU A 1 322 ? 25.606 -10.667 -26.243 1.00 91.00 322 LEU A CA 1
ATOM 2645 C C . LEU A 1 322 ? 26.258 -11.973 -25.769 1.00 91.00 322 LEU A C 1
ATOM 2647 O O . LEU A 1 322 ? 27.253 -12.382 -26.367 1.00 91.00 322 LEU A O 1
ATOM 2651 N N . GLN A 1 323 ? 25.723 -12.626 -24.732 1.00 86.56 323 GLN A N 1
ATOM 2652 C CA . GLN A 1 323 ? 26.213 -13.927 -24.258 1.00 86.56 323 GLN A CA 1
ATOM 2653 C C . GLN A 1 323 ? 25.955 -15.050 -25.278 1.00 86.56 323 GLN A C 1
ATOM 2655 O O . GLN A 1 323 ? 26.849 -15.859 -25.525 1.00 86.56 323 GLN A O 1
ATOM 2660 N N . ASP A 1 324 ? 24.776 -15.059 -25.909 1.00 85.31 324 ASP A N 1
ATOM 2661 C CA . ASP A 1 324 ? 24.381 -16.061 -26.912 1.00 85.31 324 ASP A CA 1
ATOM 2662 C C . ASP A 1 324 ? 24.964 -15.777 -28.321 1.00 85.31 324 ASP A C 1
ATOM 2664 O O . ASP A 1 324 ? 24.968 -16.650 -29.195 1.00 85.31 324 ASP A O 1
ATOM 2668 N N . HIS A 1 325 ? 25.452 -14.559 -28.592 1.00 87.56 325 HIS A N 1
ATOM 2669 C CA . HIS A 1 325 ? 25.786 -14.132 -29.953 1.00 87.56 325 HIS A CA 1
ATOM 2670 C C . HIS A 1 325 ? 27.125 -14.709 -30.482 1.00 87.56 325 HIS A C 1
ATOM 2672 O O . HIS A 1 325 ? 28.195 -14.397 -29.954 1.00 87.56 325 HIS A O 1
ATOM 2678 N N . PRO A 1 326 ? 27.155 -15.420 -31.632 1.00 83.56 326 PRO A N 1
ATOM 2679 C CA . PRO A 1 326 ? 28.325 -16.188 -32.094 1.00 83.56 326 PRO A CA 1
ATOM 2680 C C . PRO A 1 326 ? 29.539 -15.351 -32.542 1.00 83.56 326 PRO A C 1
ATOM 2682 O O . PRO A 1 326 ? 30.629 -15.888 -32.754 1.00 83.56 326 PRO A O 1
ATOM 2685 N N . LYS A 1 327 ? 29.381 -14.030 -32.718 1.00 82.00 327 LYS A N 1
ATOM 2686 C CA . LYS A 1 327 ? 30.517 -13.114 -32.963 1.00 82.00 327 LYS A CA 1
ATOM 2687 C C . LYS A 1 327 ? 31.148 -12.581 -31.669 1.00 82.00 327 LYS A C 1
ATOM 2689 O O . LYS A 1 327 ? 32.185 -11.927 -31.759 1.00 82.00 327 LYS A O 1
ATOM 2694 N N . MET A 1 328 ? 30.555 -12.840 -30.501 1.00 83.81 328 MET A N 1
ATOM 2695 C CA . MET A 1 328 ? 31.136 -12.470 -29.214 1.00 83.81 328 MET A CA 1
ATOM 2696 C C . MET A 1 328 ? 32.339 -13.373 -28.930 1.00 83.81 328 MET A C 1
ATOM 2698 O O . MET A 1 328 ? 32.227 -14.597 -28.900 1.00 83.81 328 MET A O 1
ATOM 2702 N N . LYS A 1 329 ? 33.524 -12.772 -28.808 1.00 82.06 329 LYS A N 1
ATOM 2703 C CA . LYS A 1 329 ? 34.797 -13.487 -28.647 1.00 82.06 329 LYS A CA 1
ATOM 2704 C C . LYS A 1 329 ? 35.699 -12.735 -27.667 1.00 82.06 329 LYS A C 1
ATOM 2706 O O . LYS A 1 329 ? 35.708 -11.506 -27.723 1.00 82.06 329 LYS A O 1
ATOM 2711 N N . PRO A 1 330 ? 36.542 -13.427 -26.876 1.00 79.75 330 PRO A N 1
ATOM 2712 C CA . PRO A 1 330 ? 37.436 -12.812 -25.888 1.00 79.75 330 PRO A CA 1
ATOM 2713 C C . PRO A 1 330 ? 38.314 -11.638 -26.362 1.00 79.75 330 PRO A C 1
ATOM 2715 O O . PRO A 1 330 ? 38.692 -10.799 -25.553 1.00 79.75 330 PRO A O 1
ATOM 2718 N N . GLY A 1 331 ? 38.653 -11.569 -27.655 1.00 82.19 331 GLY A N 1
ATOM 2719 C CA . GLY A 1 331 ? 39.461 -10.488 -28.243 1.00 82.19 331 GLY A CA 1
ATOM 2720 C C . GLY A 1 331 ? 38.671 -9.350 -28.908 1.00 82.19 331 GLY A C 1
ATOM 2721 O O . GLY A 1 331 ? 39.279 -8.480 -29.533 1.00 82.19 331 GLY A O 1
ATOM 2722 N N . LEU A 1 332 ? 37.334 -9.353 -28.852 1.00 86.44 332 LEU A N 1
ATOM 2723 C CA . LEU A 1 332 ? 36.508 -8.341 -29.515 1.00 86.44 332 LEU A CA 1
ATOM 2724 C C . LEU A 1 332 ? 36.564 -7.008 -28.748 1.00 86.44 332 LEU A C 1
ATOM 2726 O O . LEU A 1 332 ? 36.162 -6.927 -27.595 1.00 86.44 332 LEU A O 1
ATOM 2730 N N . LYS A 1 333 ? 37.032 -5.933 -29.392 1.00 88.69 333 LYS A N 1
ATOM 2731 C CA . LYS A 1 333 ? 37.044 -4.582 -28.797 1.00 88.69 333 LYS A CA 1
ATOM 2732 C C . LYS A 1 333 ? 35.678 -3.901 -28.932 1.00 88.69 333 LYS A C 1
ATOM 2734 O O . LYS A 1 333 ? 35.043 -4.030 -29.979 1.00 88.69 333 LYS A O 1
ATOM 2739 N N . TYR A 1 334 ? 35.292 -3.087 -27.941 1.00 88.75 334 TYR A N 1
ATOM 2740 C CA . TYR A 1 334 ? 34.001 -2.377 -27.916 1.00 88.75 334 TYR A CA 1
ATOM 2741 C C . TYR A 1 334 ? 33.716 -1.580 -29.198 1.00 88.75 334 TYR A C 1
ATOM 2743 O O . TYR A 1 334 ? 32.644 -1.721 -29.770 1.00 88.75 334 TYR A O 1
ATOM 2751 N N . MET A 1 335 ? 34.694 -0.829 -29.722 1.00 87.75 335 MET A N 1
ATOM 2752 C CA . MET A 1 335 ? 34.525 -0.069 -30.974 1.00 87.75 335 MET A CA 1
ATOM 2753 C C . MET A 1 335 ? 34.101 -0.958 -32.154 1.00 87.75 335 MET A C 1
ATOM 2755 O O . MET A 1 335 ? 33.204 -0.601 -32.913 1.00 87.75 335 MET A O 1
ATOM 2759 N N . ARG A 1 336 ? 34.683 -2.160 -32.270 1.00 87.75 336 ARG A N 1
ATOM 2760 C CA . ARG A 1 336 ? 34.342 -3.105 -33.339 1.00 87.75 336 ARG A CA 1
ATOM 2761 C C . ARG A 1 336 ? 33.019 -3.828 -33.070 1.00 87.75 336 ARG A C 1
ATOM 2763 O O . ARG A 1 336 ? 32.285 -4.104 -34.013 1.00 87.75 336 ARG A O 1
ATOM 2770 N N . ALA A 1 337 ? 32.690 -4.099 -31.806 1.00 87.00 337 ALA A N 1
ATOM 2771 C CA . ALA A 1 337 ? 31.372 -4.600 -31.417 1.00 87.00 337 ALA A CA 1
ATOM 2772 C C . ALA A 1 337 ? 30.268 -3.593 -31.778 1.00 87.00 337 ALA A C 1
ATOM 2774 O O . ALA A 1 337 ? 29.307 -3.959 -32.445 1.00 87.00 337 ALA A O 1
ATOM 2775 N N . ARG A 1 338 ? 30.464 -2.311 -31.445 1.00 89.12 338 ARG A N 1
ATOM 2776 C CA . ARG A 1 338 ? 29.564 -1.202 -31.781 1.00 89.12 338 ARG A CA 1
ATOM 2777 C C . ARG A 1 338 ? 29.303 -1.111 -33.281 1.00 89.12 338 ARG A C 1
ATOM 2779 O O . ARG A 1 338 ? 28.151 -1.004 -33.673 1.00 89.12 338 ARG A O 1
ATOM 2786 N N . GLU A 1 339 ? 30.328 -1.214 -34.127 1.00 89.12 339 GLU A N 1
ATOM 2787 C CA . GLU A 1 339 ? 30.146 -1.257 -35.587 1.00 89.12 339 GLU A CA 1
ATOM 2788 C C . GLU A 1 339 ? 29.278 -2.445 -36.032 1.00 89.12 339 GLU A C 1
ATOM 2790 O O . GLU A 1 339 ? 28.313 -2.258 -36.775 1.00 89.12 339 GLU A O 1
ATOM 2795 N N . ILE A 1 340 ? 29.597 -3.658 -35.563 1.00 88.50 340 ILE A N 1
ATOM 2796 C CA . ILE A 1 340 ? 28.932 -4.903 -35.984 1.00 88.50 340 ILE A CA 1
ATOM 2797 C C . ILE A 1 340 ? 27.481 -4.972 -35.481 1.00 88.50 340 ILE A C 1
ATOM 2799 O O . ILE A 1 340 ? 26.619 -5.458 -36.209 1.00 88.50 340 ILE A O 1
ATOM 2803 N N . PHE A 1 341 ? 27.214 -4.497 -34.262 1.00 89.88 341 PHE A N 1
ATOM 2804 C CA . PHE A 1 341 ? 25.919 -4.607 -33.581 1.00 89.88 341 PHE A CA 1
ATOM 2805 C C . PHE A 1 341 ? 25.068 -3.327 -33.672 1.00 89.88 341 PHE A C 1
ATOM 2807 O O . PHE A 1 341 ? 23.906 -3.343 -33.286 1.00 89.88 341 PHE A O 1
ATOM 2814 N N . SER A 1 342 ? 25.597 -2.235 -34.243 1.00 89.12 342 SER A N 1
ATOM 2815 C CA . SER A 1 342 ? 24.925 -0.925 -34.386 1.00 89.12 342 SER A CA 1
ATOM 2816 C C . SER A 1 342 ? 23.499 -0.963 -34.946 1.00 89.12 342 SER A C 1
ATOM 2818 O O . SER A 1 342 ? 22.705 -0.072 -34.641 1.00 89.12 342 SER A O 1
ATOM 2820 N N . LYS A 1 343 ? 23.183 -1.950 -35.791 1.00 89.94 343 LYS A N 1
ATOM 2821 C CA . LYS A 1 343 ? 21.886 -2.103 -36.467 1.00 89.94 343 LYS A CA 1
ATOM 2822 C C . LYS A 1 343 ? 20.882 -2.966 -35.700 1.00 89.94 343 LYS A C 1
ATOM 2824 O O . LYS A 1 343 ? 19.725 -3.020 -36.101 1.00 89.94 343 LYS A O 1
ATOM 2829 N N . GLU A 1 344 ? 21.309 -3.641 -34.638 1.00 91.88 344 GLU A N 1
ATOM 2830 C CA . GLU A 1 344 ? 20.470 -4.594 -33.913 1.00 91.88 344 GLU A CA 1
ATOM 2831 C C . GLU A 1 344 ? 19.525 -3.863 -32.946 1.00 91.88 344 GLU A C 1
ATOM 2833 O O . GLU A 1 344 ? 19.971 -2.985 -32.199 1.00 91.88 344 GLU A O 1
ATOM 2838 N N . PRO A 1 345 ? 18.225 -4.211 -32.901 1.00 91.50 345 PRO A N 1
ATOM 2839 C CA . PRO A 1 345 ? 17.247 -3.480 -32.095 1.00 91.50 345 PRO A CA 1
ATOM 2840 C C . PRO A 1 345 ? 17.542 -3.580 -30.592 1.00 91.50 345 PRO A C 1
ATOM 2842 O O . PRO A 1 345 ? 17.386 -2.599 -29.870 1.00 91.50 345 PRO A O 1
ATOM 2845 N N . VAL A 1 346 ? 18.046 -4.730 -30.129 1.00 92.56 346 VAL A N 1
ATOM 2846 C CA . VAL A 1 346 ? 18.476 -4.947 -28.734 1.00 92.56 346 VAL A CA 1
ATOM 2847 C C . VAL A 1 346 ? 19.692 -4.099 -28.351 1.00 92.56 346 VAL A C 1
ATOM 2849 O O . VAL A 1 346 ? 19.779 -3.627 -27.222 1.00 92.56 346 VAL A O 1
ATOM 2852 N N . TRP A 1 347 ? 20.598 -3.830 -29.297 1.00 92.12 347 TRP A N 1
ATOM 2853 C CA . TRP A 1 347 ? 21.715 -2.905 -29.093 1.00 92.12 347 TRP A CA 1
ATOM 2854 C C . TRP A 1 347 ? 21.198 -1.464 -29.027 1.00 92.12 347 TRP A C 1
ATOM 2856 O O . TRP A 1 347 ? 21.527 -0.721 -28.103 1.00 92.12 347 TRP A O 1
ATOM 2866 N N . GLN A 1 348 ? 20.332 -1.074 -29.968 1.00 92.19 348 GLN A N 1
ATOM 2867 C CA . GLN A 1 348 ? 19.780 0.282 -30.036 1.00 92.19 348 GLN A CA 1
ATOM 2868 C C . GLN A 1 348 ? 18.895 0.655 -28.834 1.00 92.19 348 GLN A C 1
ATOM 2870 O O . GLN A 1 348 ? 18.910 1.817 -28.429 1.00 92.19 348 GLN A O 1
ATOM 2875 N N . ALA A 1 349 ? 18.185 -0.306 -28.232 1.00 92.38 349 ALA A N 1
ATOM 2876 C CA . ALA A 1 349 ? 17.270 -0.087 -27.106 1.00 92.38 349 ALA A CA 1
ATOM 2877 C C . ALA A 1 349 ? 17.943 0.369 -25.791 1.00 92.38 349 ALA A C 1
ATOM 2879 O O . ALA A 1 349 ? 17.268 0.911 -24.915 1.00 92.38 349 ALA A O 1
ATOM 2880 N N . VAL A 1 350 ? 19.254 0.160 -25.640 1.00 93.19 350 VAL A N 1
ATOM 2881 C CA . VAL A 1 350 ? 20.036 0.517 -24.439 1.00 93.19 350 VAL A CA 1
ATOM 2882 C C . VAL A 1 350 ? 20.821 1.818 -24.669 1.00 93.19 350 VAL A C 1
ATOM 2884 O O . VAL A 1 350 ? 21.188 2.113 -25.805 1.00 93.19 350 VAL A O 1
ATOM 2887 N N . HIS A 1 351 ? 21.091 2.610 -23.622 1.00 91.75 351 HIS A N 1
ATOM 2888 C CA . HIS A 1 351 ? 21.903 3.836 -23.722 1.00 91.75 351 HIS A CA 1
ATOM 2889 C C . HIS A 1 351 ? 23.394 3.526 -23.962 1.00 91.75 351 HIS A C 1
ATOM 2891 O O . HIS A 1 351 ? 23.877 2.483 -23.535 1.00 91.75 351 HIS A O 1
ATOM 2897 N N . GLU A 1 352 ? 24.146 4.414 -24.624 1.00 87.19 352 GLU A N 1
ATOM 2898 C CA . GLU A 1 352 ? 25.540 4.133 -25.027 1.00 87.19 352 GLU A CA 1
ATOM 2899 C C . GLU A 1 352 ? 26.469 3.840 -23.834 1.00 87.19 352 GLU A C 1
ATOM 2901 O O . GLU A 1 352 ? 27.241 2.885 -23.900 1.00 87.19 352 GLU A O 1
ATOM 2906 N N . ASP A 1 353 ? 26.344 4.588 -22.732 1.00 88.25 353 ASP A N 1
ATOM 2907 C CA . ASP A 1 353 ? 27.133 4.353 -21.508 1.00 88.25 353 ASP A CA 1
ATOM 2908 C C . ASP A 1 353 ? 26.886 2.942 -20.946 1.00 88.25 353 ASP A C 1
ATOM 2910 O O . ASP A 1 353 ? 27.815 2.201 -20.630 1.00 88.25 353 ASP A O 1
ATOM 2914 N N . ASP A 1 354 ? 25.615 2.534 -20.916 1.00 91.62 354 ASP A N 1
ATOM 2915 C CA . ASP A 1 354 ? 25.187 1.229 -20.417 1.00 91.62 354 ASP A CA 1
ATOM 2916 C C . ASP A 1 354 ? 25.643 0.079 -21.335 1.00 91.62 354 ASP A C 1
ATOM 2918 O O . ASP A 1 354 ? 26.051 -0.975 -20.846 1.00 91.62 354 ASP A O 1
ATOM 2922 N N . ARG A 1 355 ? 25.623 0.274 -22.666 1.00 92.88 355 ARG A N 1
ATOM 2923 C CA . ARG A 1 355 ? 26.127 -0.717 -23.643 1.00 92.88 355 ARG A CA 1
ATOM 2924 C C . ARG A 1 355 ? 27.589 -1.057 -23.384 1.00 92.88 355 ARG A C 1
ATOM 2926 O O . ARG A 1 355 ? 27.973 -2.220 -23.503 1.00 92.88 355 ARG A O 1
ATOM 2933 N N . GLN A 1 356 ? 28.410 -0.054 -23.064 1.00 90.00 356 GLN A N 1
ATOM 2934 C CA . GLN A 1 356 ? 29.838 -0.259 -22.837 1.00 90.00 356 GLN A CA 1
ATOM 2935 C C . GLN A 1 356 ? 30.093 -1.098 -21.583 1.00 90.00 356 GLN A C 1
ATOM 2937 O O . GLN A 1 356 ? 31.046 -1.878 -21.558 1.00 90.00 356 GLN A O 1
ATOM 2942 N N . ASP A 1 357 ? 29.273 -0.940 -20.548 1.00 90.44 357 ASP A N 1
ATOM 2943 C CA . ASP A 1 357 ? 29.392 -1.667 -19.283 1.00 90.44 357 ASP A CA 1
ATOM 2944 C C . ASP A 1 357 ? 28.940 -3.123 -19.450 1.00 90.44 357 ASP A C 1
ATOM 2946 O O . ASP A 1 357 ? 29.742 -4.037 -19.239 1.00 90.44 357 ASP A O 1
ATOM 2950 N N . ILE A 1 358 ? 27.742 -3.334 -20.004 1.00 92.12 358 ILE A N 1
ATOM 2951 C CA . ILE A 1 358 ? 27.184 -4.661 -20.318 1.00 92.12 358 ILE A CA 1
ATOM 2952 C C . ILE A 1 358 ? 28.112 -5.452 -21.253 1.00 92.12 358 ILE A C 1
ATOM 2954 O O . ILE A 1 358 ? 28.332 -6.649 -21.069 1.00 92.12 358 ILE A O 1
ATOM 2958 N N . PHE A 1 359 ? 28.721 -4.794 -22.246 1.00 90.69 359 PHE A N 1
ATOM 2959 C CA . PHE A 1 359 ? 29.675 -5.444 -23.145 1.00 90.69 359 PHE A CA 1
ATOM 2960 C C . PHE A 1 359 ? 30.947 -5.924 -22.425 1.00 90.69 359 PHE A C 1
ATOM 2962 O O . PHE A 1 359 ? 31.467 -6.993 -22.756 1.00 90.69 359 PHE A O 1
ATOM 2969 N N . ARG A 1 360 ? 31.456 -5.168 -21.438 1.00 88.38 360 ARG A N 1
ATOM 2970 C CA . ARG A 1 360 ? 32.616 -5.600 -20.636 1.00 88.38 360 ARG A CA 1
ATOM 2971 C C . ARG A 1 360 ? 32.263 -6.811 -19.777 1.00 88.38 360 ARG A C 1
ATOM 2973 O O . ARG A 1 360 ? 33.036 -7.765 -19.756 1.00 88.38 360 ARG A O 1
ATOM 2980 N N . GLU A 1 361 ? 31.098 -6.809 -19.137 1.00 87.88 361 GLU A N 1
ATOM 2981 C CA . GLU A 1 361 ? 30.616 -7.934 -18.324 1.00 87.88 361 GLU A CA 1
ATOM 2982 C C . GLU A 1 361 ? 30.404 -9.197 -19.176 1.00 87.88 361 GLU A C 1
ATOM 2984 O O . GLU A 1 361 ? 30.941 -10.262 -18.860 1.00 87.88 361 GLU A O 1
ATOM 2989 N N . ALA A 1 362 ? 29.753 -9.073 -20.336 1.00 87.25 362 ALA A N 1
ATOM 2990 C CA . ALA A 1 362 ? 29.568 -10.183 -21.271 1.00 87.25 362 ALA A CA 1
ATOM 2991 C C . ALA A 1 362 ? 30.902 -10.747 -21.815 1.00 87.25 362 ALA A C 1
ATOM 2993 O O . ALA A 1 362 ? 31.029 -11.962 -21.994 1.00 87.25 362 ALA A O 1
ATOM 2994 N N . LEU A 1 363 ? 31.928 -9.910 -22.038 1.00 86.19 363 LEU A N 1
ATOM 2995 C CA . LEU A 1 363 ? 33.276 -10.382 -22.398 1.00 86.19 363 LEU A CA 1
ATOM 2996 C C . LEU A 1 363 ? 33.942 -11.171 -21.266 1.00 86.19 363 LEU A C 1
ATOM 2998 O O . LEU A 1 363 ? 34.575 -12.195 -21.530 1.00 86.19 363 LEU A O 1
ATOM 3002 N N . VAL A 1 364 ? 33.804 -10.710 -20.020 1.00 84.19 364 VAL A N 1
ATOM 3003 C CA . VAL A 1 364 ? 34.329 -11.409 -18.839 1.00 84.19 364 VAL A CA 1
ATOM 3004 C C . VAL A 1 364 ? 33.653 -12.777 -18.697 1.00 84.19 364 VAL A C 1
ATOM 3006 O O . VAL A 1 364 ? 34.350 -13.785 -18.571 1.00 84.19 364 VAL A O 1
ATOM 3009 N N . ASN A 1 365 ? 32.329 -12.855 -18.850 1.00 81.44 365 ASN A N 1
ATOM 3010 C CA . ASN A 1 365 ? 31.589 -14.123 -18.834 1.00 81.44 365 ASN A CA 1
ATOM 3011 C C . ASN A 1 365 ? 32.022 -15.060 -19.982 1.00 81.44 365 ASN A C 1
ATOM 3013 O O . ASN A 1 365 ? 32.255 -16.251 -19.766 1.00 81.44 365 ASN A O 1
ATOM 3017 N N . CYS A 1 366 ? 32.232 -14.523 -21.190 1.00 79.25 366 CYS A N 1
ATOM 3018 C CA . CYS A 1 366 ? 32.754 -15.276 -22.336 1.00 79.25 366 CYS A CA 1
ATOM 3019 C C . CYS A 1 366 ? 34.162 -15.854 -22.068 1.00 79.25 366 CYS A C 1
ATOM 3021 O O . CYS A 1 366 ? 34.440 -17.009 -22.408 1.00 79.25 366 CYS A O 1
ATOM 3023 N N . LEU A 1 367 ? 35.041 -15.081 -21.420 1.00 77.88 367 LEU A N 1
ATOM 3024 C CA . LEU A 1 367 ? 36.374 -15.513 -20.984 1.00 77.88 367 LEU A CA 1
ATOM 3025 C C . LEU A 1 367 ? 36.309 -16.630 -19.930 1.00 77.88 367 LEU A C 1
ATOM 3027 O O . LEU A 1 367 ? 37.009 -17.635 -20.072 1.00 77.88 367 LEU A O 1
ATOM 3031 N N . PHE A 1 368 ? 35.460 -16.492 -18.906 1.00 72.81 368 PHE A N 1
ATOM 3032 C CA . PHE A 1 368 ? 35.281 -17.518 -17.872 1.00 72.81 368 PHE A CA 1
ATOM 3033 C C . PHE A 1 368 ? 34.741 -18.834 -18.447 1.00 72.81 368 PHE A C 1
ATOM 3035 O O . PHE A 1 368 ? 35.307 -19.892 -18.162 1.00 72.81 368 PHE A O 1
ATOM 3042 N N . ASN A 1 369 ? 33.726 -18.779 -19.315 1.00 66.69 369 ASN A N 1
ATOM 3043 C CA . ASN A 1 369 ? 33.150 -19.970 -19.948 1.00 66.69 369 ASN A CA 1
ATOM 3044 C C . ASN A 1 369 ? 34.164 -20.699 -20.846 1.00 66.69 369 ASN A C 1
ATOM 3046 O O . ASN A 1 369 ? 34.306 -21.919 -20.744 1.00 66.69 369 ASN A O 1
ATOM 3050 N N . ASN A 1 370 ? 34.937 -19.971 -21.663 1.00 62.81 370 ASN A N 1
ATOM 3051 C CA . ASN A 1 370 ? 36.014 -20.573 -22.461 1.00 62.81 370 ASN A CA 1
ATOM 3052 C C . ASN A 1 370 ? 37.108 -21.199 -21.582 1.00 62.81 370 ASN A C 1
ATOM 3054 O O . ASN A 1 370 ? 37.612 -22.274 -21.902 1.00 62.81 370 ASN A O 1
ATOM 3058 N N . ARG A 1 371 ? 37.454 -20.570 -20.451 1.00 60.22 371 ARG A N 1
ATOM 3059 C CA . ARG A 1 371 ? 38.447 -21.107 -19.511 1.00 60.22 371 ARG A CA 1
ATOM 3060 C C . ARG A 1 371 ? 37.958 -22.400 -18.847 1.00 60.22 371 ARG A C 1
ATOM 3062 O O . ARG A 1 371 ? 38.728 -23.352 -18.765 1.00 60.22 371 ARG A O 1
ATOM 3069 N N . PHE A 1 372 ? 36.688 -22.474 -18.444 1.00 57.06 372 PHE A N 1
ATOM 3070 C CA . PHE A 1 372 ? 36.083 -23.704 -17.914 1.00 57.06 372 PHE A CA 1
ATOM 3071 C C . PHE A 1 372 ? 35.993 -24.824 -18.958 1.00 57.06 372 PHE A C 1
ATOM 3073 O O . PHE A 1 372 ? 36.306 -25.970 -18.640 1.00 57.06 372 PHE A O 1
ATOM 3080 N N . LEU A 1 373 ? 35.627 -24.508 -20.205 1.00 56.19 373 LEU A N 1
ATOM 3081 C CA . LEU A 1 373 ? 35.639 -25.471 -21.314 1.00 56.19 373 LEU A CA 1
ATOM 3082 C C . LEU A 1 373 ? 37.052 -26.010 -21.584 1.00 56.19 373 LEU A C 1
ATOM 3084 O O . LEU A 1 373 ? 37.218 -27.220 -21.719 1.00 56.19 373 LEU A O 1
ATOM 3088 N N . ALA A 1 374 ? 38.073 -25.148 -21.574 1.00 57.72 374 ALA A N 1
ATOM 3089 C CA . ALA A 1 374 ? 39.467 -25.562 -21.723 1.00 57.72 374 ALA A CA 1
ATOM 3090 C C . ALA A 1 374 ? 39.925 -26.492 -20.583 1.00 57.72 374 ALA A C 1
ATOM 3092 O O . ALA A 1 374 ? 40.454 -27.566 -20.858 1.00 57.72 374 ALA A O 1
ATOM 3093 N N . TYR A 1 375 ? 39.659 -26.150 -19.314 1.00 51.25 375 TYR A N 1
ATOM 3094 C CA . TYR A 1 375 ? 39.978 -27.040 -18.185 1.00 51.25 375 TYR A CA 1
ATOM 3095 C C . TYR A 1 375 ? 39.207 -28.366 -18.241 1.00 51.25 375 TYR A C 1
ATOM 3097 O O . TYR A 1 375 ? 39.769 -29.410 -17.925 1.00 51.25 375 TYR A O 1
ATOM 3105 N N . ARG A 1 376 ? 37.944 -28.359 -18.683 1.00 48.56 376 ARG A N 1
ATOM 3106 C CA . ARG A 1 376 ? 37.133 -29.577 -18.818 1.00 48.56 376 ARG A CA 1
ATOM 3107 C C . ARG A 1 376 ? 37.614 -30.491 -19.951 1.00 48.56 376 ARG A C 1
ATOM 3109 O O . ARG A 1 376 ? 37.484 -31.700 -19.820 1.00 48.56 376 ARG A O 1
ATOM 3116 N N . ILE A 1 377 ? 38.193 -29.946 -21.022 1.00 53.34 377 ILE A N 1
ATOM 3117 C CA . ILE A 1 377 ? 38.855 -30.740 -22.072 1.00 53.34 377 ILE A CA 1
ATOM 3118 C C . ILE A 1 377 ? 40.187 -31.314 -21.559 1.00 53.34 377 ILE A C 1
ATOM 3120 O O . ILE A 1 377 ? 40.468 -32.482 -21.795 1.00 53.34 377 ILE A O 1
ATOM 3124 N N . VAL A 1 378 ? 40.962 -30.534 -20.795 1.00 55.81 378 VAL A N 1
ATOM 3125 C CA . VAL A 1 378 ? 42.256 -30.956 -20.214 1.00 55.81 378 VAL A CA 1
ATOM 3126 C C . VAL A 1 378 ? 42.118 -31.999 -19.090 1.00 55.81 378 VAL A C 1
ATOM 3128 O O . VAL A 1 378 ? 43.078 -32.695 -18.800 1.00 55.81 378 VAL A O 1
ATOM 3131 N N . ILE A 1 379 ? 40.943 -32.141 -18.466 1.00 53.84 379 ILE A N 1
ATOM 3132 C CA . ILE A 1 379 ? 40.665 -33.181 -17.448 1.00 53.84 379 ILE A CA 1
ATOM 3133 C C . ILE A 1 379 ? 40.140 -34.495 -18.075 1.00 53.84 379 ILE A C 1
ATOM 3135 O O . ILE A 1 379 ? 40.056 -35.515 -17.393 1.00 53.84 379 ILE A O 1
ATOM 3139 N N . HIS A 1 380 ? 39.790 -34.493 -19.367 1.00 47.66 380 HIS A N 1
ATOM 3140 C CA . HIS A 1 380 ? 39.265 -35.660 -20.094 1.00 47.66 380 HIS A CA 1
ATOM 3141 C C . HIS A 1 380 ? 40.242 -36.250 -21.134 1.00 47.66 380 HIS A C 1
ATOM 3143 O O . HIS A 1 380 ? 39.840 -37.119 -21.910 1.00 47.66 380 HIS A O 1
ATOM 3149 N N . TYR A 1 381 ? 41.500 -35.801 -21.122 1.00 42.94 381 TYR A N 1
ATOM 3150 C CA . TYR A 1 381 ? 42.647 -36.363 -21.844 1.00 42.94 381 TYR A CA 1
ATOM 3151 C C . TYR A 1 381 ? 43.739 -36.759 -20.844 1.00 42.94 381 TYR A C 1
ATOM 3153 O O . TYR A 1 381 ? 44.442 -37.749 -21.137 1.00 42.94 381 TYR A O 1
#

Radius of gyration: 38.28 Å; chains: 1; bounding box: 114×61×88 Å

pLDDT: mean 70.37, std 22.18, range [24.06, 95.12]

Secondary structure (DSSP, 8-state):
--PPPP----EEEEE-TTS-EEEEETTT--EESS--GGGS-HHHHHTTS------------SEEEEE-TTS-EEEEETTT--EESSPPGGG--S---------------------------SHHHHHTTGGGS-------------TTSHHHHHHHHHHHHHHHHHHHHHHHHHHHHHHTTSS-TT--HHHHHHHHTTSGGGGT---HHHHHHHHHHHHHHHHHHHHHHHHHHHHHHHHHHHHHHHHHHHHHHHHHTTSS-TT--HHHHHHHHTTSHHHHH---HHHHHHHHHHHHHHHHHHHHHHHHHHHHHHHHHHHHHHHH-TT--TT--HHHHHHHHTT-HHHHTS-HHHHHHHHHHHHHHHHHHHHHHHHHHHT--

Sequence (381 aa):
AQAPASQECPWTRHETAEGRVYYYNKITKESSWNKPDELKTPQERQERSTPTTSSSSSSNVIWREYKTPEGRPYYYNTVTKETTWTKPDCLNTSAAAAEAPKPATTEEVKKEKVEEPKEESEMEKAMKATLASMSVPLPAETKSATPEQAVEVAADDNEQDLKKRQAERFRDLLRDKYNEGKITSTCNWEHAVKHIQSDPRFRILTKVSEKKQLFNAWKVQRQKEERVEVAADDNAQDLKKRQAERFRDLLRDKYNEGKITSTCNWEHAVKHIQSDPRFRILTKVSEKKQLFNAWKVQRQKEERDEKRLAIKKAKEDLEKWLQDHPKMKPGLKYMRAREIFSKEPVWQAVHEDDRQDIFREALVNCLFNNRFLAYRIVIHY

Organism: Oesophagostomum dentatum (NCBI:txid61180)

Foldseek 3Di:
DDDDDDDDQQKDWDADPVRQIWIAGNVVRDIGSDDDPSNDDVVVVVVVPDDDDDDDDDQDPQWDWDADPVGQIWIAGPPVRDIGSDDDCSPDDDDDDDDDDDDDDDDDDDDDDDDDDDDDDDVVVVVVPVVPPDDDDDDDDDDDDDPDPPPPVVVVVVVVVLVVVLLVLLLVLVVVCVVVVQDDLPDDPVSVCVVSVPDPSVVSDPDPVSSNVSSVVSSVVVVVVVVVVVVVVVVVVVLVVVLLVLLLVLVVVCVVVVQDDLPDDPVSVCVVSVPDPSVVSDPDPVSSNVSVVVSSVVVVVVVVVVVVVQQVVLLVLLLVCLLPPPPNDLPDDPVNVCVVCVPPVSLVSYDPVSSVVSSVVSSVVRVVVVVVVVVVVVVVD

InterPro domains:
  IPR001202 WW domain [PF00397] (9-36)
  IPR001202 WW domain [PF00397] (63-88)
  IPR001202 WW domain [PS01159] (11-36)
  IPR001202 WW domain [PS01159] (63-88)
  IPR001202 WW domain [PS50020] (5-38)
  IPR001202 WW domain [PS50020] (63-90)
  IPR001202 WW domain [SM00456] (6-38)
  IPR001202 WW domain [SM00456] (58-90)
  IPR001202 WW domain [cd00201] (9-38)
  IPR001202 WW domain [cd00201] (63-89)
  IPR002713 FF domain [PF01846] (168-218)
  IPR002713 FF domain [PF01846] (245-295)
  IPR002713 FF domain [PS51676] (163-221)
  IPR002713 FF domain [PS51676] (240-298)
  IPR002713 FF domain [PS51676] (311-365)
  IPR002713 FF domain [SM00441] (163-221)
  IPR002713 FF domain [SM00441] (240-298)
  IPR002713 FF domain [SM00441] (311-365)
  IPR036020 WW domain superfamily [SSF51045] (10-44)
  IPR036020 WW domain superfamily [SSF51045] (62-92)